Protein 5A7G (pdb70)

Foldseek 3Di:
DAFDWFAAPQGIETFGWDDFPPFPQTKTKFAFAALFDQCAFPSQLHATHGHHHDPDYHYRYDHAAAEDADQVLQQVVLLQQALFQDRDRHHYDSRHFGKMKIASDPLVDAAAFFEEEEEEDDLLHHYHQSSFDQRQLCRLQVYMYMYGHFHGDCRQAQDQVDDLRLGRNRLSSVLSVLVSCLRGVSRRRHHQQQYEYEYEDVSLQSQQLLQLFPSNPSSHFEYEREQAHLLLPLAEDDPGCNVVNCLLLVLLVFDPPDSNRSSNVVSVDDSVSSNVSRVVVLALAFDPDDALVPHTHHYCRCHGHNDRSVVSLVVLPGRLHLYEFEAEPQALQPDSCPSRVQVDDDLFADLVRLLVSVRSCCSRQVDDSVLRSVLLCVQQVVDPGRNSSVSSSSVSSSCRSGQLVRVVSQVSSQVSVHWYAYEYEWAADPSHDPPRDPPDTRYRSRCSNLCSVSPSRHDDDDPLSNVLSSQNSQQVSVCSVPSGSDDPPHEDADTCHPQGWHWYRYSDIHIDGQGCVVVNVVVVVSVVD

Structure (mmCIF, N/CA/C/O backbone):
data_5A7G
#
_entry.id   5A7G
#
_cell.length_a   115.390
_cell.length_b   115.390
_cell.length_c   128.140
_cell.angle_alpha   90.00
_cell.angle_beta   90.00
_cell.angle_gamma   120.00
#
_symmetry.space_group_name_H-M   'H 3'
#
loop_
_entity.id
_entity.type
_entity.pdbx_description
1 polymer 'LIVER CARBOXYLESTERASE 1'
2 non-polymer 2-acetamido-2-deoxy-beta-D-glucopyranose
3 water water
#
loop_
_atom_site.group_PDB
_atom_site.id
_atom_site.type_symbol
_atom_site.label_atom_id
_atom_site.label_alt_id
_atom_site.label_comp_id
_atom_site.label_asym_id
_atom_site.label_entity_id
_atom_site.label_seq_id
_atom_site.pdbx_PDB_ins_code
_atom_site.Cartn_x
_atom_site.Cartn_y
_atom_site.Cartn_z
_atom_site.occupancy
_atom_site.B_iso_or_equiv
_atom_site.auth_seq_id
_atom_site.auth_comp_id
_atom_site.auth_asym_id
_atom_site.auth_atom_id
_atom_site.pdbx_PDB_model_num
ATOM 1 N N . SER A 1 1 ? 97.699 119.827 6.652 1.00 76.40 21 SER A N 1
ATOM 2 C CA . SER A 1 1 ? 97.298 121.179 7.160 1.00 77.14 21 SER A CA 1
ATOM 3 C C . SER A 1 1 ? 95.826 121.179 7.579 1.00 83.36 21 SER A C 1
ATOM 4 O O . SER A 1 1 ? 95.506 121.033 8.768 1.00 71.66 21 SER A O 1
ATOM 7 N N . SER A 1 2 ? 94.939 121.340 6.594 1.00 73.55 22 SER A N 1
ATOM 8 C CA . SER A 1 2 ? 93.495 121.195 6.805 1.00 58.30 22 SER A CA 1
ATOM 9 C C . SER A 1 2 ? 93.159 119.708 6.966 1.00 55.68 22 SER A C 1
ATOM 10 O O . SER A 1 2 ? 93.589 118.857 6.158 1.00 62.14 22 SER A O 1
ATOM 13 N N . PRO A 1 3 ? 92.395 119.370 8.013 1.00 56.02 23 PRO A N 1
ATOM 14 C CA . PRO A 1 3 ? 92.030 117.968 8.073 1.00 53.20 23 PRO A CA 1
ATOM 15 C C . PRO A 1 3 ? 91.252 117.479 6.837 1.00 46.14 23 PRO A C 1
ATOM 16 O O . PRO A 1 3 ? 90.470 118.229 6.241 1.00 60.35 23 PRO A O 1
ATOM 20 N N . PRO A 1 4 ? 91.482 116.219 6.453 1.00 49.03 24 PRO A N 1
ATOM 21 C CA . PRO A 1 4 ? 90.845 115.590 5.294 1.00 40.91 24 PRO A CA 1
ATOM 22 C C . PRO A 1 4 ? 89.301 115.395 5.398 1.00 39.05 24 PRO A C 1
ATOM 23 O O . PRO A 1 4 ? 88.823 114.896 6.440 1.00 29.36 24 PRO A O 1
ATOM 27 N N . VAL A 1 5 ? 88.569 115.760 4.327 1.00 45.92 25 VAL A N 1
ATOM 28 C CA . VAL A 1 5 ? 87.086 115.601 4.229 1.00 37.05 25 VAL A CA 1
ATOM 29 C C . VAL A 1 5 ? 86.665 114.787 2.980 1.00 31.41 25 VAL A C 1
ATOM 30 O O . VAL A 1 5 ? 87.081 115.098 1.842 1.00 41.03 25 VAL A O 1
ATOM 34 N N . VAL A 1 6 ? 85.856 113.747 3.207 1.00 29.73 26 VAL A N 1
ATOM 35 C CA . VAL A 1 6 ? 85.593 112.749 2.189 1.00 29.61 26 VAL A CA 1
ATOM 36 C C . VAL A 1 6 ? 84.062 112.584 2.013 1.00 27.01 26 VAL A C 1
ATOM 37 O O . VAL A 1 6 ? 83.331 112.569 2.990 1.00 29.43 26 VAL A O 1
ATOM 41 N N . ASP A 1 7 ? 83.611 112.498 0.759 1.00 27.91 27 ASP A N 1
ATOM 42 C CA . ASP A 1 7 ? 82.222 112.199 0.429 1.00 32.70 27 ASP A CA 1
ATOM 43 C C . ASP A 1 7 ? 82.011 110.707 0.503 1.00 35.90 27 ASP A C 1
ATOM 44 O O . ASP A 1 7 ? 82.752 109.933 -0.125 1.00 41.25 27 ASP A O 1
ATOM 49 N N . THR A 1 8 ? 81.016 110.290 1.273 1.00 31.87 28 THR A N 1
ATOM 50 C CA . THR A 1 8 ? 80.598 108.881 1.228 1.00 25.78 28 THR A CA 1
ATOM 51 C C . THR A 1 8 ? 79.159 108.889 0.659 1.00 27.13 28 THR A C 1
ATOM 52 O O . THR A 1 8 ? 78.540 109.958 0.472 1.00 28.92 28 THR A O 1
ATOM 56 N N . VAL A 1 9 ? 78.614 107.695 0.402 1.00 27.94 29 VAL A N 1
ATOM 57 C CA . VAL A 1 9 ? 77.293 107.591 -0.204 1.00 27.74 29 VAL A CA 1
ATOM 58 C C . VAL A 1 9 ? 76.266 108.371 0.629 1.00 23.24 29 VAL A C 1
ATOM 59 O O . VAL A 1 9 ? 75.413 109.060 0.068 1.00 30.81 29 VAL A O 1
ATOM 63 N N . HIS A 1 10 ? 76.382 108.285 1.953 1.00 23.39 30 HIS A N 1
ATOM 64 C CA . HIS A 1 10 ? 75.379 108.838 2.873 1.00 29.61 30 HIS A CA 1
ATOM 65 C C . HIS A 1 10 ? 75.739 110.185 3.473 1.00 24.24 30 HIS A C 1
ATOM 66 O O . HIS A 1 10 ? 74.977 110.736 4.251 1.00 27.39 30 HIS A O 1
ATOM 73 N N . GLY A 1 11 ? 76.904 110.718 3.116 1.00 25.76 31 GLY A N 1
ATOM 74 C CA . GLY A 1 11 ? 77.280 112.047 3.561 1.00 25.39 31 GLY A CA 1
ATOM 75 C C . GLY A 1 11 ? 78.777 112.219 3.722 1.00 27.09 31 GLY A C 1
ATOM 76 O O . GLY A 1 11 ? 79.557 111.267 3.597 1.00 28.79 31 GLY A O 1
ATOM 77 N N . LYS A 1 12 ? 79.163 113.443 4.036 1.00 26.86 32 LYS A N 1
ATOM 78 C CA . LYS A 1 12 ? 80.555 113.822 4.207 1.00 25.54 32 LYS A CA 1
ATOM 79 C C . LYS A 1 12 ? 81.095 113.476 5.575 1.00 22.58 32 LYS A C 1
ATOM 80 O O . LYS A 1 12 ? 80.399 113.578 6.582 1.00 24.60 32 LYS A O 1
ATOM 86 N N . VAL A 1 13 ? 82.370 113.068 5.603 1.00 25.10 33 VAL A N 1
ATOM 87 C CA . VAL A 1 13 ? 83.041 112.804 6.860 1.00 22.96 33 VAL A CA 1
ATOM 88 C C . VAL A 1 13 ? 84.356 113.555 6.933 1.00 22.55 33 VAL A C 1
ATOM 89 O O . VAL A 1 13 ? 85.032 113.711 5.932 1.00 26.42 33 VAL A O 1
ATOM 93 N N . LEU A 1 14 ? 84.663 113.995 8.151 1.00 21.75 34 LEU A N 1
ATOM 94 C CA . LEU A 1 14 ? 85.892 114.674 8.515 1.00 23.47 34 LEU A CA 1
ATOM 95 C C . LEU A 1 14 ? 86.756 113.721 9.347 1.00 24.79 34 LEU A C 1
ATOM 96 O O . LEU A 1 14 ? 86.341 113.257 10.417 1.00 23.76 34 LEU A O 1
ATOM 101 N N . GLY A 1 15 ? 87.986 113.512 8.898 1.00 24.35 35 GLY A N 1
ATOM 102 C CA . GLY A 1 15 ? 88.960 112.729 9.656 1.00 22.94 35 GLY A CA 1
ATOM 103 C C . GLY A 1 15 ? 90.101 113.577 10.193 1.00 23.38 35 GLY A C 1
ATOM 104 O O . GLY A 1 15 ? 89.977 114.799 10.301 1.00 27.86 35 GLY A O 1
ATOM 105 N N . LYS A 1 16 ? 91.211 112.928 10.528 1.00 24.36 36 LYS A N 1
ATOM 106 C CA . LYS A 1 16 ? 92.380 113.578 11.070 1.00 20.93 36 LYS A CA 1
ATOM 107 C C . LYS A 1 16 ? 93.667 112.970 10.486 1.00 21.73 36 LYS A C 1
ATOM 108 O O . LYS A 1 16 ? 93.656 111.837 10.002 1.00 27.71 36 LYS A O 1
ATOM 114 N N . PHE A 1 17 ? 94.766 113.732 10.534 1.00 25.89 37 PHE A N 1
ATOM 115 C CA . PHE A 1 17 ? 96.076 113.234 10.129 1.00 25.94 37 PHE A CA 1
ATOM 116 C C . PHE A 1 17 ? 96.895 112.761 11.317 1.00 24.26 37 PHE A C 1
ATOM 117 O O . PHE A 1 17 ? 96.927 113.391 12.381 1.00 28.95 37 PHE A O 1
ATOM 125 N N . VAL A 1 18 ? 97.572 111.636 11.115 1.00 25.24 38 VAL A N 1
ATOM 126 C CA . VAL A 1 18 ? 98.562 111.166 12.066 1.00 29.78 38 VAL A CA 1
ATOM 127 C C . VAL A 1 18 ? 99.789 110.746 11.272 1.00 27.85 38 VAL A C 1
ATOM 128 O O . VAL A 1 18 ? 99.686 109.961 10.301 1.00 26.57 38 VAL A O 1
ATOM 132 N N . SER A 1 19 ? 100.942 111.287 11.668 1.00 27.09 39 SER A N 1
ATOM 133 C CA . SER A 1 19 ? 102.203 110.889 11.084 1.00 27.92 39 SER A CA 1
ATOM 134 C C . SER A 1 19 ? 102.822 109.734 11.848 1.00 27.74 39 SER A C 1
ATOM 135 O O . SER A 1 19 ? 102.681 109.601 13.089 1.00 31.05 39 SER A O 1
ATOM 138 N N . LEU A 1 20 ? 103.503 108.889 11.090 1.00 27.74 40 LEU A N 1
ATOM 139 C CA . LEU A 1 20 ? 104.281 107.816 11.673 1.00 26.57 40 LEU A CA 1
ATOM 140 C C . LEU A 1 20 ? 105.733 108.031 11.285 1.00 27.75 40 LEU A C 1
ATOM 141 O O . LEU A 1 20 ? 106.029 108.307 10.129 1.00 27.99 40 LEU A O 1
ATOM 146 N N . GLU A 1 21 ? 106.630 107.843 12.242 1.00 29.97 41 GLU A N 1
ATOM 147 C CA . GLU A 1 21 ? 108.074 107.977 11.964 1.00 32.12 41 GLU A CA 1
ATOM 148 C C . GLU A 1 21 ? 108.488 107.095 10.790 1.00 29.87 41 GLU A C 1
ATOM 149 O O . GLU A 1 21 ? 108.152 105.918 10.742 1.00 35.35 41 GLU A O 1
ATOM 155 N N . GLY A 1 22 ? 109.225 107.669 9.853 1.00 34.30 42 GLY A N 1
ATOM 156 C CA . GLY A 1 22 ? 109.728 106.972 8.684 1.00 38.01 42 GLY A CA 1
ATOM 157 C C . GLY A 1 22 ? 108.933 107.238 7.434 1.00 37.11 42 GLY A C 1
ATOM 158 O O . GLY A 1 22 ? 109.304 106.760 6.360 1.00 40.83 42 GLY A O 1
ATOM 159 N N . PHE A 1 23 ? 107.794 107.949 7.585 1.00 32.67 43 PHE A N 1
ATOM 160 C CA . PHE A 1 23 ? 106.868 108.191 6.482 1.00 35.12 43 PHE A CA 1
ATOM 161 C C . PHE A 1 23 ? 106.465 109.658 6.394 1.00 37.74 43 PHE A C 1
ATOM 162 O O . PHE A 1 23 ? 105.870 110.213 7.326 1.00 36.96 43 PHE A O 1
ATOM 170 N N . ALA A 1 24 ? 106.797 110.282 5.267 1.00 35.86 44 ALA A N 1
ATOM 171 C CA . ALA A 1 24 ? 106.574 111.717 5.110 1.00 37.35 44 ALA A CA 1
ATOM 172 C C . ALA A 1 24 ? 105.101 112.042 4.998 1.00 41.40 44 ALA A C 1
ATOM 173 O O . ALA A 1 24 ? 104.642 113.075 5.517 1.00 46.05 44 ALA A O 1
ATOM 175 N N . GLN A 1 25 ? 104.357 111.168 4.320 1.00 38.46 45 GLN A N 1
ATOM 176 C CA . GLN A 1 25 ? 102.920 111.402 4.140 1.00 37.80 45 GLN A CA 1
ATOM 177 C C . GLN A 1 25 ? 102.136 110.948 5.399 1.00 37.36 45 GLN A C 1
ATOM 178 O O . GLN A 1 25 ? 102.202 109.773 5.801 1.00 33.51 45 GLN A O 1
ATOM 184 N N . PRO A 1 26 ? 101.420 111.890 6.053 1.00 32.08 46 PRO A N 1
ATOM 185 C CA . PRO A 1 26 ? 100.573 111.506 7.169 1.00 28.06 46 PRO A CA 1
ATOM 186 C C . PRO A 1 26 ? 99.487 110.542 6.690 1.00 28.79 46 PRO A C 1
ATOM 187 O O . PRO A 1 26 ? 99.053 110.597 5.530 1.00 29.15 46 PRO A O 1
ATOM 191 N N . VAL A 1 27 ? 99.098 109.644 7.579 1.00 25.06 47 VAL A N 1
ATOM 192 C CA . VAL A 1 27 ? 97.966 108.754 7.356 1.00 21.87 47 VAL A CA 1
ATOM 193 C C . VAL A 1 27 ? 96.670 109.499 7.737 1.00 22.78 47 VAL A C 1
ATOM 194 O O . VAL A 1 27 ? 96.584 110.133 8.786 1.00 22.48 47 VAL A O 1
ATOM 198 N N . ALA A 1 28 ? 95.679 109.414 6.863 1.00 21.81 48 ALA A N 1
ATOM 199 C CA . ALA A 1 28 ? 94.349 110.011 7.131 1.00 20.95 48 ALA A CA 1
ATOM 200 C C . ALA A 1 28 ? 93.492 108.931 7.810 1.00 19.97 48 ALA A C 1
ATOM 201 O O . ALA A 1 28 ? 93.387 107.784 7.324 1.00 21.97 48 ALA A O 1
ATOM 203 N N . ILE A 1 29 ? 92.996 109.285 8.981 1.00 21.86 49 ILE A N 1
ATOM 204 C CA . ILE A 1 29 ? 92.246 108.394 9.830 1.00 19.94 49 ILE A CA 1
ATOM 205 C C . ILE A 1 29 ? 90.830 108.936 10.054 1.00 20.06 49 ILE A C 1
ATOM 206 O O . ILE A 1 29 ? 90.640 110.121 10.376 1.00 23.65 49 ILE A O 1
ATOM 211 N N . PHE A 1 30 ? 89.845 108.027 9.912 1.00 21.19 50 PHE A N 1
ATOM 212 C CA . PHE A 1 30 ? 88.405 108.349 10.040 1.00 20.99 50 PHE A CA 1
ATOM 213 C C . PHE A 1 30 ? 87.853 107.318 11.008 1.00 21.23 50 PHE A C 1
ATOM 214 O O . PHE A 1 30 ? 87.901 106.094 10.711 1.00 24.23 50 PHE A O 1
ATOM 222 N N . LEU A 1 31 ? 87.442 107.767 12.192 1.00 20.42 51 LEU A N 1
ATOM 223 C CA . LEU A 1 31 ? 86.995 106.926 13.274 1.00 19.08 51 LEU A CA 1
ATOM 224 C C . LEU A 1 31 ? 85.489 107.011 13.417 1.00 18.89 51 LEU A C 1
ATOM 225 O O . LEU A 1 31 ? 84.899 108.111 13.381 1.00 22.53 51 LEU A O 1
ATOM 230 N N . GLY A 1 32 ? 84.830 105.870 13.612 1.00 20.35 52 GLY A N 1
ATOM 231 C CA . GLY A 1 32 ? 83.396 105.887 13.948 1.00 19.70 52 GLY A CA 1
ATOM 232 C C . GLY A 1 32 ? 82.507 106.273 12.800 1.00 20.56 52 GLY A C 1
ATOM 233 O O . GLY A 1 32 ? 81.542 107.056 12.984 1.00 23.25 52 GLY A O 1
ATOM 234 N N . ILE A 1 33 ? 82.791 105.742 11.619 1.00 18.87 53 ILE A N 1
ATOM 235 C CA . ILE A 1 33 ? 81.915 105.908 10.467 1.00 22.68 53 ILE A CA 1
ATOM 236 C C . ILE A 1 33 ? 80.795 104.867 10.583 1.00 19.43 53 ILE A C 1
ATOM 237 O O . ILE A 1 33 ? 81.089 103.675 10.653 1.00 20.27 53 ILE A O 1
ATOM 242 N N . PRO A 1 34 ? 79.512 105.296 10.584 1.00 18.18 54 PRO A N 1
ATOM 243 C CA . PRO A 1 34 ? 78.475 104.278 10.654 1.00 18.14 54 PRO A CA 1
ATOM 244 C C . PRO A 1 34 ? 78.337 103.555 9.331 1.00 18.45 54 PRO A C 1
ATOM 245 O O . PRO A 1 34 ? 78.372 104.195 8.287 1.00 21.92 54 PRO A O 1
ATOM 249 N N . PHE A 1 35 ? 78.144 102.215 9.347 1.00 18.35 55 PHE A N 1
ATOM 250 C CA . PHE A 1 35 ? 77.864 101.522 8.107 1.00 18.90 55 PHE A CA 1
ATOM 251 C C . PHE A 1 35 ? 76.451 100.924 8.109 1.00 19.94 55 PHE A C 1
ATOM 252 O O . PHE A 1 35 ? 76.078 100.257 7.129 1.00 20.49 55 PHE A O 1
ATOM 260 N N . ALA A 1 36 ? 75.696 101.193 9.178 1.00 19.38 56 ALA A N 1
ATOM 261 C CA . ALA A 1 36 ? 74.305 100.705 9.287 1.00 18.16 56 ALA A CA 1
ATOM 262 C C . ALA A 1 36 ? 73.502 101.676 10.165 1.00 20.25 56 ALA A C 1
ATOM 263 O O . ALA A 1 36 ? 74.051 102.471 10.889 1.00 20.31 56 ALA A O 1
ATOM 265 N N . LYS A 1 37 ? 72.180 101.532 10.144 1.00 19.25 57 LYS A N 1
ATOM 266 C CA A LYS A 1 37 ? 71.302 102.179 11.097 0.50 20.66 57 LYS A CA 1
ATOM 267 C CA B LYS A 1 37 ? 71.320 102.200 11.113 0.50 21.05 57 LYS A CA 1
ATOM 268 C C . LYS A 1 37 ? 71.542 101.550 12.474 1.00 18.20 57 LYS A C 1
ATOM 269 O O . LYS A 1 37 ? 71.657 100.297 12.568 1.00 19.12 57 LYS A O 1
ATOM 280 N N . PRO A 1 38 ? 71.609 102.343 13.551 1.00 16.62 58 PRO A N 1
ATOM 281 C CA . PRO A 1 38 ? 71.805 101.706 14.871 1.00 18.73 58 PRO A CA 1
ATOM 282 C C . PRO A 1 38 ? 70.711 100.684 15.219 1.00 17.73 58 PRO A C 1
ATOM 283 O O . PRO A 1 38 ? 69.537 100.952 15.011 1.00 20.66 58 PRO A O 1
ATOM 287 N N . PRO A 1 39 ? 71.095 99.485 15.678 1.00 17.40 59 PRO A N 1
ATOM 288 C CA . PRO A 1 39 ? 70.135 98.382 15.764 1.00 18.19 59 PRO A CA 1
ATOM 289 C C . PRO A 1 39 ? 69.379 98.380 17.095 1.00 19.57 59 PRO A C 1
ATOM 290 O O . PRO A 1 39 ? 69.452 97.425 17.871 1.00 21.73 59 PRO A O 1
ATOM 294 N N . LEU A 1 40 ? 68.639 99.472 17.317 1.00 19.18 60 LEU A N 1
ATOM 295 C CA . LEU A 1 40 ? 67.989 99.718 18.580 1.00 19.72 60 LEU A CA 1
ATOM 296 C C . LEU A 1 40 ? 66.514 99.306 18.472 1.00 17.52 60 LEU A C 1
ATOM 297 O O . LEU A 1 40 ? 65.935 99.255 17.378 1.00 20.77 60 LEU A O 1
ATOM 302 N N . GLY A 1 41 ? 65.938 99.051 19.619 1.00 19.62 61 GLY A N 1
ATOM 303 C CA . GLY A 1 41 ? 64.471 98.876 19.696 1.00 23.05 61 GLY A CA 1
ATOM 304 C C . GLY A 1 41 ? 64.008 97.679 18.865 1.00 23.61 61 GLY A C 1
ATOM 305 O O . GLY A 1 41 ? 64.553 96.565 19.015 1.00 25.50 61 GLY A O 1
ATOM 306 N N . PRO A 1 42 ? 63.088 97.890 17.915 1.00 24.14 62 PRO A N 1
ATOM 307 C CA . PRO A 1 42 ? 62.585 96.742 17.144 1.00 24.47 62 PRO A CA 1
ATOM 308 C C . PRO A 1 42 ? 63.623 96.156 16.177 1.00 24.67 62 PRO A C 1
ATOM 309 O O . PRO A 1 42 ? 63.417 95.087 15.623 1.00 25.95 62 PRO A O 1
ATOM 313 N N . LEU A 1 43 ? 64.737 96.863 15.987 1.00 21.35 63 LEU A N 1
ATOM 314 C CA . LEU A 1 43 ? 65.791 96.402 15.101 1.00 20.47 63 LEU A CA 1
ATOM 315 C C . LEU A 1 43 ? 66.712 95.405 15.774 1.00 18.24 63 LEU A C 1
ATOM 316 O O . LEU A 1 43 ? 67.553 94.803 15.103 1.00 20.62 63 LEU A O 1
ATOM 321 N N . ARG A 1 44 ? 66.577 95.226 17.075 1.00 16.68 64 ARG A N 1
ATOM 322 C CA . ARG A 1 44 ? 67.303 94.139 17.737 1.00 18.98 64 ARG A CA 1
ATOM 323 C C . ARG A 1 44 ? 66.880 92.776 17.186 1.00 18.97 64 ARG A C 1
ATOM 324 O O . ARG A 1 44 ? 65.699 92.534 16.901 1.00 20.07 64 ARG A O 1
ATOM 332 N N . PHE A 1 45 ? 67.867 91.901 16.998 1.00 19.56 65 PHE A N 1
ATOM 333 C CA . PHE A 1 45 ? 67.630 90.588 16.392 1.00 20.53 65 PHE A CA 1
ATOM 334 C C . PHE A 1 45 ? 67.032 90.652 14.989 1.00 19.61 65 PHE A C 1
ATOM 335 O O . PHE A 1 45 ? 66.205 89.816 14.609 1.00 21.60 65 PHE A O 1
ATOM 343 N N . THR A 1 46 ? 67.430 91.654 14.219 1.00 18.17 66 THR A N 1
ATOM 344 C CA . THR A 1 46 ? 67.125 91.754 12.818 1.00 18.13 66 THR A CA 1
ATOM 345 C C . THR A 1 46 ? 68.385 92.072 12.010 1.00 14.68 66 THR A C 1
ATOM 346 O O . THR A 1 46 ? 69.378 92.565 12.581 1.00 18.88 66 THR A O 1
ATOM 350 N N . PRO A 1 47 ? 68.331 91.831 10.700 1.00 17.47 67 PRO A N 1
ATOM 351 C CA . PRO A 1 47 ? 69.461 92.180 9.865 1.00 19.04 67 PRO A CA 1
ATOM 352 C C . PRO A 1 47 ? 69.771 93.681 9.936 1.00 19.35 67 PRO A C 1
ATOM 353 O O . PRO A 1 47 ? 68.870 94.484 10.141 1.00 19.98 67 PRO A O 1
ATOM 357 N N . PRO A 1 48 ? 71.038 94.057 9.775 1.00 16.13 68 PRO A N 1
ATOM 358 C CA . PRO A 1 48 ? 71.377 95.490 9.726 1.00 17.57 68 PRO A CA 1
ATOM 359 C C . PRO A 1 48 ? 70.732 96.183 8.536 1.00 17.72 68 PRO A C 1
ATOM 360 O O . PRO A 1 48 ? 70.699 95.634 7.422 1.00 18.56 68 PRO A O 1
ATOM 364 N N . GLN A 1 49 ? 70.227 97.413 8.788 1.00 20.39 69 GLN A N 1
ATOM 365 C CA A GLN A 1 49 ? 69.714 98.240 7.714 0.70 20.33 69 GLN A CA 1
ATOM 366 C CA B GLN A 1 49 ? 69.678 98.281 7.758 0.30 20.39 69 GLN A CA 1
ATOM 367 C C . GLN A 1 49 ? 70.735 99.305 7.337 1.00 18.47 69 GLN A C 1
ATOM 368 O O . GLN A 1 49 ? 71.610 99.618 8.137 1.00 20.65 69 GLN A O 1
ATOM 379 N N . PRO A 1 50 ? 70.629 99.843 6.099 1.00 21.00 70 PRO A N 1
ATOM 380 C CA . PRO A 1 50 ? 71.547 100.951 5.713 1.00 22.39 70 PRO A CA 1
ATOM 381 C C . PRO A 1 50 ? 71.460 102.130 6.676 1.00 23.99 70 PRO A C 1
ATOM 382 O O . PRO A 1 50 ? 70.389 102.413 7.251 1.00 22.42 70 PRO A O 1
ATOM 386 N N . ALA A 1 51 ? 72.590 102.817 6.872 1.00 22.79 71 ALA A N 1
ATOM 387 C CA . ALA A 1 51 ? 72.570 104.065 7.618 1.00 21.24 71 ALA A CA 1
ATOM 388 C C . ALA A 1 51 ? 71.705 105.091 6.885 1.00 22.07 71 ALA A C 1
ATOM 389 O O . ALA A 1 51 ? 71.647 105.148 5.639 1.00 22.89 71 ALA A O 1
ATOM 391 N N . GLU A 1 52 ? 71.005 105.883 7.684 1.00 22.97 72 GLU A N 1
ATOM 392 C CA . GLU A 1 52 ? 70.292 107.056 7.162 1.00 20.81 72 GLU A CA 1
ATOM 393 C C . GLU A 1 52 ? 71.286 108.160 6.815 1.00 20.03 72 GLU A C 1
ATOM 394 O O . GLU A 1 52 ? 72.267 108.347 7.542 1.00 24.88 72 GLU A O 1
ATOM 400 N N . PRO A 1 53 ? 71.046 108.865 5.683 1.00 23.84 73 PRO A N 1
ATOM 401 C CA . PRO A 1 53 ? 71.962 109.910 5.238 1.00 24.33 73 PRO A CA 1
ATOM 402 C C . PRO A 1 53 ? 71.972 111.151 6.138 1.00 27.00 73 PRO A C 1
ATOM 403 O O . PRO A 1 53 ? 70.966 111.493 6.774 1.00 25.93 73 PRO A O 1
ATOM 407 N N . TRP A 1 54 ? 73.114 111.825 6.175 1.00 24.45 74 TRP A N 1
ATOM 408 C CA . TRP A 1 54 ? 73.310 112.956 7.048 1.00 26.00 74 TRP A CA 1
ATOM 409 C C . TRP A 1 54 ? 73.684 114.177 6.249 1.00 24.05 74 TRP A C 1
ATOM 410 O O . TRP A 1 54 ? 74.260 114.084 5.165 1.00 23.57 74 TRP A O 1
ATOM 421 N N . SER A 1 55 ? 73.279 115.332 6.788 1.00 25.71 75 SER A N 1
ATOM 422 C CA . SER A 1 55 ? 73.575 116.597 6.165 1.00 22.72 75 SER A CA 1
ATOM 423 C C . SER A 1 55 ? 74.930 117.074 6.705 1.00 26.41 75 SER A C 1
ATOM 424 O O . SER A 1 55 ? 75.469 116.584 7.719 1.00 27.77 75 SER A O 1
ATOM 427 N N . PHE A 1 56 ? 75.514 118.001 5.990 1.00 27.02 76 PHE A N 1
ATOM 428 C CA . PHE A 1 56 ? 76.726 118.668 6.474 1.00 29.48 76 PHE A CA 1
ATOM 429 C C . PHE A 1 56 ? 77.905 117.691 6.603 1.00 29.26 76 PHE A C 1
ATOM 430 O O . PHE A 1 56 ? 77.991 116.741 5.841 1.00 34.25 76 PHE A O 1
ATOM 438 N N . VAL A 1 57 ? 78.793 117.921 7.561 1.00 23.89 77 VAL A N 1
ATOM 439 C CA . VAL A 1 57 ? 80.012 117.092 7.687 1.00 25.23 77 VAL A CA 1
ATOM 440 C C . VAL A 1 57 ? 80.027 116.403 9.040 1.00 23.57 77 VAL A C 1
ATOM 441 O O . VAL A 1 57 ? 80.000 117.043 10.095 1.00 25.42 77 VAL A O 1
ATOM 445 N N . LYS A 1 58 ? 80.039 115.065 8.995 1.00 23.70 78 LYS A N 1
ATOM 446 C CA . LYS A 1 58 ? 80.100 114.277 10.197 1.00 22.36 78 LYS A CA 1
ATOM 447 C C . LYS A 1 58 ? 81.544 114.203 10.684 1.00 20.47 78 LYS A C 1
ATOM 448 O O . LYS A 1 58 ? 82.464 113.879 9.924 1.00 24.58 78 LYS A O 1
ATOM 454 N N . ASN A 1 59 ? 81.725 114.494 11.959 1.00 20.75 79 ASN A N 1
ATOM 455 C CA . ASN A 1 59 ? 83.025 114.483 12.563 1.00 27.31 79 ASN A CA 1
ATOM 456 C C . ASN A 1 59 ? 83.383 113.035 12.897 1.00 24.23 79 ASN A C 1
ATOM 457 O O . ASN A 1 59 ? 82.753 112.422 13.753 1.00 30.93 79 ASN A O 1
ATOM 462 N N . ALA A 1 60 ? 84.395 112.499 12.214 1.00 22.82 80 ALA A N 1
ATOM 463 C CA . ALA A 1 60 ? 84.815 111.089 12.357 1.00 21.57 80 ALA A CA 1
ATOM 464 C C . ALA A 1 60 ? 86.221 111.072 12.940 1.00 20.58 80 ALA A C 1
ATOM 465 O O . ALA A 1 60 ? 87.158 110.527 12.339 1.00 25.98 80 ALA A O 1
ATOM 467 N N . THR A 1 61 ? 86.362 111.633 14.141 1.00 22.47 81 THR A N 1
ATOM 468 C CA . THR A 1 61 ? 87.663 111.726 14.813 1.00 23.40 81 THR A CA 1
ATOM 469 C C . THR A 1 61 ? 87.698 111.200 16.246 1.00 25.00 81 THR A C 1
ATOM 470 O O . THR A 1 61 ? 88.691 111.399 16.956 1.00 29.20 81 THR A O 1
ATOM 474 N N . SER A 1 62 ? 86.656 110.457 16.641 1.00 23.60 82 SER A N 1
ATOM 475 C CA . SER A 1 62 ? 86.614 109.833 17.956 1.00 26.98 82 SER A CA 1
ATOM 476 C C . SER A 1 62 ? 86.160 108.379 17.823 1.00 24.16 82 SER A C 1
ATOM 477 O O . SER A 1 62 ? 85.346 108.028 16.957 1.00 22.47 82 SER A O 1
ATOM 480 N N . TYR A 1 63 ? 86.725 107.547 18.680 1.00 22.52 83 TYR A N 1
ATOM 481 C CA . TYR A 1 63 ? 86.440 106.125 18.648 1.00 20.18 83 TYR A CA 1
ATOM 482 C C . TYR A 1 63 ? 84.980 105.917 19.055 1.00 21.07 83 TYR A C 1
ATOM 483 O O . TYR A 1 63 ? 84.498 106.547 19.996 1.00 21.92 83 TYR A O 1
ATOM 492 N N . PRO A 1 64 ? 84.293 105.0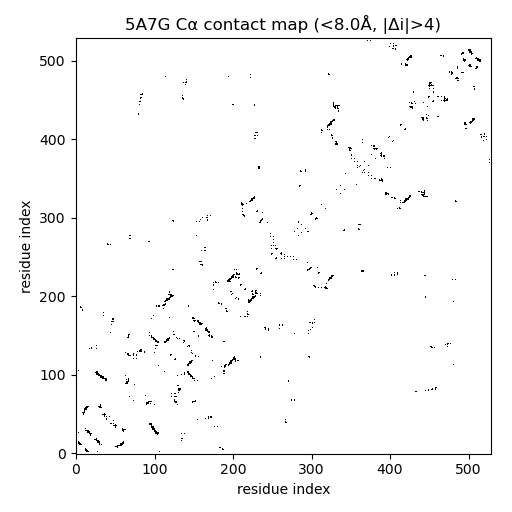26 18.332 1.00 21.26 84 PRO A N 1
ATOM 493 C CA . PRO A 1 64 ? 82.895 104.727 18.626 1.00 20.46 84 PRO A CA 1
ATOM 494 C C . PRO A 1 64 ? 82.787 103.869 19.883 1.00 20.14 84 PRO A C 1
ATOM 495 O O . PRO A 1 64 ? 83.779 103.268 20.322 1.00 18.99 84 PRO A O 1
ATOM 499 N N . PRO A 1 65 ? 81.583 103.725 20.433 1.00 19.65 85 PRO A N 1
ATOM 500 C CA . PRO A 1 65 ? 81.351 102.703 21.452 1.00 18.01 85 PRO A CA 1
ATOM 501 C C . PRO A 1 65 ? 81.693 101.308 20.920 1.00 15.25 85 PRO A C 1
ATOM 502 O O . PRO A 1 65 ? 81.601 101.072 19.708 1.00 16.45 85 PRO A O 1
ATOM 506 N N . MET A 1 66 ? 82.052 100.411 21.832 1.00 17.20 86 MET A N 1
ATOM 507 C CA . MET A 1 66 ? 82.098 98.968 21.509 1.00 17.00 86 MET A CA 1
ATOM 508 C C . MET A 1 66 ? 80.697 98.376 21.740 1.00 18.18 86 MET A C 1
ATOM 509 O O . MET A 1 66 ? 79.950 98.860 22.602 1.00 19.57 86 MET A O 1
ATOM 514 N N . CYS A 1 67 ? 80.385 97.312 21.011 1.00 17.48 87 CYS A N 1
ATOM 515 C CA . CYS A 1 67 ? 79.083 96.665 21.159 1.00 16.79 87 CYS A CA 1
ATOM 516 C C . CYS A 1 67 ? 78.940 96.129 22.586 1.00 18.31 87 CYS A C 1
ATOM 517 O O . CYS A 1 67 ? 79.930 95.693 23.209 1.00 17.18 87 CYS A O 1
ATOM 520 N N . THR A 1 68 ? 77.703 96.118 23.120 1.00 16.40 88 THR A N 1
ATOM 521 C CA . THR A 1 68 ? 77.483 95.785 24.494 1.00 15.15 88 THR A CA 1
ATOM 522 C C . THR A 1 68 ? 78.099 94.410 24.767 1.00 18.04 88 THR A C 1
ATOM 523 O O . THR A 1 68 ? 77.936 93.473 23.977 1.00 18.93 88 THR A O 1
ATOM 527 N N . GLN A 1 69 ? 78.761 94.317 25.905 1.00 17.82 89 GLN A N 1
ATOM 528 C CA . GLN A 1 69 ? 79.554 93.136 26.266 1.00 18.96 89 GLN A CA 1
ATOM 529 C C . GLN A 1 69 ? 79.954 93.298 27.714 1.00 18.26 89 GLN A C 1
ATOM 530 O O . GLN A 1 69 ? 79.887 94.404 28.261 1.00 20.33 89 GLN A O 1
ATOM 536 N N . ASP A 1 70 ? 80.411 92.205 28.335 1.00 21.37 90 ASP A N 1
ATOM 537 C CA . ASP A 1 70 ? 81.020 92.238 29.657 1.00 21.30 90 ASP A CA 1
ATOM 538 C C . ASP A 1 70 ? 82.181 93.257 29.603 1.00 20.92 90 ASP A C 1
ATOM 539 O O . ASP A 1 70 ? 83.130 93.032 28.892 1.00 21.87 90 ASP A O 1
ATOM 544 N N . PRO A 1 71 ? 82.064 94.376 30.333 1.00 21.51 91 PRO A N 1
ATOM 545 C CA . PRO A 1 71 ? 83.035 95.446 30.192 1.00 24.02 91 PRO A CA 1
ATOM 546 C C . PRO A 1 71 ? 84.398 95.052 30.769 1.00 23.75 91 PRO A C 1
ATOM 547 O O . PRO A 1 71 ? 85.418 95.571 30.323 1.00 27.56 91 PRO A O 1
ATOM 551 N N . LYS A 1 72 ? 84.380 94.202 31.790 1.00 25.35 92 LYS A N 1
ATOM 552 C CA . LYS A 1 72 ? 85.590 93.784 32.470 1.00 23.05 92 LYS A CA 1
ATOM 553 C C . LYS A 1 72 ? 86.382 92.870 31.539 1.00 21.90 92 LYS A C 1
ATOM 554 O O . LYS A 1 72 ? 87.560 93.094 31.277 1.00 24.12 92 LYS A O 1
ATOM 560 N N . ALA A 1 73 ? 85.734 91.846 31.018 1.00 25.27 93 ALA A N 1
ATOM 561 C CA . ALA A 1 73 ? 86.371 90.952 30.058 1.00 24.56 93 ALA A CA 1
ATOM 562 C C . ALA A 1 73 ? 86.773 91.647 28.765 1.00 20.17 93 ALA A C 1
ATOM 563 O O . ALA A 1 73 ? 87.839 91.374 28.206 1.00 22.67 93 ALA A O 1
ATOM 565 N N . GLY A 1 74 ? 85.939 92.578 28.285 1.00 21.26 94 GLY A N 1
ATOM 566 C CA . GLY A 1 74 ? 86.232 93.274 27.051 1.00 20.69 94 GLY A CA 1
ATOM 567 C C . GLY A 1 74 ? 87.468 94.164 27.203 1.00 22.25 94 GLY A C 1
ATOM 568 O O . GLY A 1 74 ? 88.318 94.211 26.313 1.00 24.70 94 GLY A O 1
ATOM 569 N N . GLN A 1 75 ? 87.560 94.850 28.334 1.00 22.39 95 GLN A N 1
ATOM 570 C CA . GLN A 1 75 ? 88.705 95.724 28.585 1.00 24.82 95 GLN A CA 1
ATOM 571 C C . GLN A 1 75 ? 89.982 94.911 28.716 1.00 28.18 95 GLN A C 1
ATOM 572 O O . GLN A 1 75 ? 91.008 95.277 28.128 1.00 23.43 95 GLN A O 1
ATOM 578 N N . LEU A 1 76 ? 89.892 93.801 29.453 1.00 22.99 96 LEU A N 1
ATOM 579 C CA . LEU A 1 76 ? 91.045 92.904 29.649 1.00 23.54 96 LEU A CA 1
ATOM 580 C C . LEU A 1 76 ? 91.554 92.379 28.307 1.00 23.42 96 LEU A C 1
ATOM 581 O O . LEU A 1 76 ? 92.756 92.436 28.036 1.00 22.53 96 LEU A O 1
ATOM 586 N N . LEU A 1 77 ? 90.667 91.897 27.441 1.00 20.94 97 LEU A N 1
ATOM 587 C CA . LEU A 1 77 ? 91.094 91.412 26.111 1.00 20.39 97 LEU A CA 1
ATOM 588 C C . LEU A 1 77 ? 91.719 92.534 25.273 1.00 21.01 97 LEU A C 1
ATOM 589 O O . LEU A 1 77 ? 92.734 92.338 24.590 1.00 22.67 97 LEU A O 1
ATOM 594 N N . SER A 1 78 ? 91.107 93.719 25.324 1.00 20.12 98 SER A N 1
ATOM 595 C CA . SER A 1 78 ? 91.664 94.847 24.586 1.00 20.54 98 SER A CA 1
ATOM 596 C C . SER A 1 78 ? 93.083 95.190 25.033 1.00 19.61 98 SER A C 1
ATOM 597 O O . SER A 1 78 ? 93.945 95.405 24.189 1.00 22.15 98 SER A O 1
ATOM 600 N N . GLU A 1 79 ? 93.304 95.218 26.344 1.00 19.92 99 GLU A N 1
ATOM 601 C CA . GLU A 1 79 ? 94.627 95.498 26.916 1.00 20.45 99 GLU A CA 1
ATOM 602 C C . GLU A 1 79 ? 95.663 94.442 26.451 1.00 22.93 99 GLU A C 1
ATOM 603 O O . GLU A 1 79 ? 96.818 94.780 26.153 1.00 26.21 99 GLU A O 1
ATOM 609 N N . LEU A 1 80 ? 95.241 93.183 26.402 1.00 24.58 100 LEU A N 1
ATOM 610 C CA . LEU A 1 80 ? 96.135 92.072 25.983 1.00 20.70 100 LEU A CA 1
ATOM 611 C C . LEU A 1 80 ? 96.466 92.043 24.504 1.00 21.31 100 LEU A C 1
ATOM 612 O O . LEU A 1 80 ? 97.582 91.658 24.116 1.00 23.88 100 LEU A O 1
ATOM 617 N N . PHE A 1 81 ? 95.525 92.447 23.666 1.00 19.77 101 PHE A N 1
ATOM 618 C CA . PHE A 1 81 ? 95.660 92.351 22.235 1.00 19.48 101 PHE A CA 1
ATOM 619 C C . PHE A 1 81 ? 96.025 93.665 21.516 1.00 19.32 101 PHE A C 1
ATOM 620 O O . PHE A 1 81 ? 96.392 93.633 20.342 1.00 19.22 101 PHE A O 1
ATOM 628 N N . THR A 1 82 ? 95.850 94.817 22.169 1.00 20.85 102 THR A N 1
ATOM 629 C CA . THR A 1 82 ? 96.079 96.067 21.470 1.00 21.45 102 THR A CA 1
ATOM 630 C C . THR A 1 82 ? 97.544 96.226 21.073 1.00 18.57 102 THR A C 1
ATOM 631 O O . THR A 1 82 ? 98.444 95.812 21.795 1.00 23.00 102 THR A O 1
ATOM 635 N N . ASN A 1 83 ? 97.738 96.760 19.873 1.00 18.80 103 ASN A N 1
ATOM 636 C CA . ASN A 1 83 ? 99.071 97.133 19.372 1.00 17.67 103 ASN A CA 1
ATOM 637 C C . ASN A 1 83 ? 99.517 98.539 19.765 1.00 21.00 103 ASN A C 1
ATOM 638 O O . ASN A 1 83 ? 100.653 98.926 19.438 1.00 24.15 103 ASN A O 1
ATOM 643 N N . ARG A 1 84 ? 98.630 99.283 20.424 1.00 23.50 104 ARG A N 1
ATOM 644 C CA . ARG A 1 84 ? 98.880 100.662 20.880 1.00 24.48 104 ARG A CA 1
ATOM 645 C C . ARG A 1 84 ? 99.746 100.702 22.125 1.00 24.72 104 ARG A C 1
ATOM 646 O O . ARG A 1 84 ? 99.677 99.781 22.967 1.00 24.29 104 ARG A O 1
ATOM 654 N N . LYS A 1 85 ? 100.538 101.773 22.289 1.00 27.20 105 LYS A N 1
ATOM 655 C CA . LYS A 1 85 ? 101.275 101.956 23.532 1.00 31.36 105 LYS A CA 1
ATOM 656 C C . LYS A 1 85 ? 100.337 101.933 24.748 1.00 30.39 105 LYS A C 1
ATOM 657 O O . LYS A 1 85 ? 100.632 101.270 25.748 1.00 31.59 105 LYS A O 1
ATOM 663 N N . GLU A 1 86 ? 99.216 102.661 24.663 1.00 29.00 106 GLU A N 1
ATOM 664 C CA . GLU A 1 86 ? 98.205 102.674 25.731 1.00 29.38 106 GLU A CA 1
ATOM 665 C C . GLU A 1 86 ? 96.840 102.220 25.218 1.00 28.83 106 GLU A C 1
ATOM 666 O O . GLU A 1 86 ? 96.374 102.700 24.187 1.00 26.16 106 GLU A O 1
ATOM 672 N N . ASN A 1 87 ? 96.210 101.279 25.921 1.00 27.10 107 ASN A N 1
ATOM 673 C CA . ASN A 1 87 ? 94.849 100.856 25.559 1.00 26.90 107 ASN A CA 1
ATOM 674 C C . ASN A 1 87 ? 93.862 102.005 25.697 1.00 26.48 107 ASN A C 1
ATOM 675 O O . ASN A 1 87 ? 93.913 102.747 26.671 1.00 29.70 107 ASN A O 1
ATOM 680 N N . ILE A 1 88 ? 92.967 102.131 24.720 1.00 25.73 108 ILE A N 1
ATOM 681 C CA . ILE A 1 88 ? 91.928 103.161 24.736 1.00 24.02 108 ILE A CA 1
ATOM 682 C C . ILE A 1 88 ? 90.660 102.596 25.389 1.00 24.91 108 ILE A C 1
ATOM 683 O O . ILE A 1 88 ? 90.057 101.667 24.847 1.00 28.66 108 ILE A O 1
ATOM 688 N N . PRO A 1 89 ? 90.282 103.124 26.558 1.00 28.65 109 PRO A N 1
ATOM 689 C CA . PRO A 1 89 ? 89.002 102.706 27.133 1.00 32.11 109 PRO A CA 1
ATOM 690 C C . PRO A 1 89 ? 87.835 103.086 26.240 1.00 30.69 109 PRO A C 1
ATOM 691 O O . PRO A 1 89 ? 87.853 104.148 25.564 1.00 28.10 109 PRO A O 1
ATOM 695 N N . LEU A 1 90 ? 86.822 102.232 26.237 1.00 26.42 110 LEU A N 1
ATOM 696 C CA . LEU A 1 90 ? 85.691 102.419 25.329 1.00 28.59 110 LEU A CA 1
ATOM 697 C C . LEU A 1 90 ? 84.408 102.368 26.116 1.00 27.27 110 LEU A C 1
ATOM 698 O O . LEU A 1 90 ? 84.336 101.712 27.157 1.00 27.62 110 LEU A O 1
ATOM 703 N N . LYS A 1 91 ? 83.408 103.086 25.621 1.00 28.86 111 LYS A N 1
ATOM 704 C CA . LYS A 1 91 ? 82.070 103.002 26.175 1.00 24.62 111 LYS A CA 1
ATOM 705 C C . LYS A 1 91 ? 81.378 101.821 25.525 1.00 21.02 111 LYS A C 1
ATOM 706 O O . LYS A 1 91 ? 81.720 101.442 24.431 1.00 23.39 111 LYS A O 1
ATOM 712 N N . LEU A 1 92 ? 80.375 101.289 26.203 1.00 22.58 112 LEU A N 1
ATOM 713 C CA . LEU A 1 92 ? 79.497 100.268 25.654 1.00 21.89 112 LEU A CA 1
ATOM 714 C C . LEU A 1 92 ? 78.245 100.875 25.066 1.00 17.92 112 LEU A C 1
ATOM 715 O O . LEU A 1 92 ? 77.676 101.794 25.664 1.00 22.10 112 LEU A O 1
ATOM 720 N N . SER A 1 93 ? 77.826 100.383 23.913 1.00 17.18 113 SER A N 1
ATOM 721 C CA . SER A 1 93 ? 76.461 100.680 23.437 1.00 17.69 113 SER A CA 1
ATOM 722 C C . SER A 1 93 ? 75.946 99.634 22.477 1.00 19.11 113 SER A C 1
ATOM 723 O O . SER A 1 93 ? 76.715 99.009 21.768 1.00 19.50 113 SER A O 1
ATOM 726 N N . GLU A 1 94 ? 74.606 99.481 22.419 1.00 18.40 114 GLU A N 1
ATOM 727 C CA . GLU A 1 94 ? 73.997 98.827 21.283 1.00 17.71 114 GLU A CA 1
ATOM 728 C C . GLU A 1 94 ? 74.205 99.572 19.970 1.00 16.28 114 GLU A C 1
ATOM 729 O O . GLU A 1 94 ? 74.116 98.988 18.866 1.00 17.75 114 GLU A O 1
ATOM 735 N N . ASP A 1 95 ? 74.412 100.911 20.078 1.00 16.47 115 ASP A N 1
ATOM 736 C CA . ASP A 1 95 ? 74.718 101.709 18.915 1.00 16.57 115 ASP A CA 1
ATOM 737 C C . ASP A 1 95 ? 76.230 101.580 18.659 1.00 19.26 115 ASP A C 1
ATOM 738 O O . ASP A 1 95 ? 77.017 102.350 19.197 1.00 18.67 115 ASP A O 1
ATOM 743 N N . CYS A 1 96 ? 76.592 100.580 17.877 1.00 17.53 116 CYS A N 1
ATOM 744 C CA . CYS A 1 96 ? 77.998 100.160 17.745 1.00 16.50 116 CYS A CA 1
ATOM 745 C C . CYS A 1 96 ? 78.401 99.722 16.345 1.00 15.47 116 CYS A C 1
ATOM 746 O O . CYS A 1 96 ? 79.540 99.231 16.142 1.00 17.64 116 CYS A O 1
ATOM 749 N N . LEU A 1 97 ? 77.542 99.879 15.352 1.00 17.25 117 LEU A N 1
ATOM 750 C CA . LEU A 1 97 ? 77.818 99.442 13.989 1.00 16.20 117 LEU A CA 1
ATOM 751 C C . LEU A 1 97 ? 78.604 100.522 13.217 1.00 17.30 117 LEU A C 1
ATOM 752 O O . LEU A 1 97 ? 78.114 101.214 12.328 1.00 16.85 117 LEU A O 1
ATOM 757 N N . TYR A 1 98 ? 79.894 100.548 13.563 1.00 18.91 118 TYR A N 1
ATOM 758 C CA . TYR A 1 98 ? 80.852 101.540 13.062 1.00 17.78 118 TYR A CA 1
ATOM 759 C C . TYR A 1 98 ? 82.078 100.857 12.548 1.00 17.50 118 TYR A C 1
ATOM 760 O O . TYR A 1 98 ? 82.380 99.702 12.950 1.00 19.15 118 TYR A O 1
ATOM 769 N N . LEU A 1 99 ? 82.775 101.544 11.645 1.00 17.60 119 LEU A N 1
ATOM 770 C CA . LEU A 1 99 ? 84.089 101.079 11.218 1.00 15.22 119 LEU A CA 1
ATOM 771 C C . LEU A 1 99 ? 85.068 102.260 11.276 1.00 16.86 119 LEU A C 1
ATOM 772 O O . LEU A 1 99 ? 84.662 103.424 11.258 1.00 18.25 119 LEU A O 1
ATOM 777 N N . ASN A 1 100 ? 86.346 101.933 11.370 1.00 17.11 120 ASN A N 1
ATOM 778 C CA . ASN A 1 100 ? 87.468 102.897 11.430 1.00 17.62 120 ASN A CA 1
ATOM 779 C C . ASN A 1 100 ? 88.349 102.668 10.208 1.00 18.03 120 ASN A C 1
ATOM 780 O O . ASN A 1 100 ? 88.594 101.515 9.806 1.00 19.48 120 ASN A O 1
ATOM 785 N N . ILE A 1 101 ? 88.844 103.734 9.605 1.00 18.14 121 ILE A N 1
ATOM 786 C CA . ILE A 1 101 ? 89.610 103.669 8.377 1.00 19.56 121 ILE A CA 1
ATOM 787 C C . ILE A 1 101 ? 90.967 104.391 8.561 1.00 18.35 121 ILE A C 1
ATOM 788 O O . ILE A 1 101 ? 91.023 105.521 9.084 1.00 21.98 121 ILE A O 1
ATOM 793 N N . TYR A 1 102 ? 92.045 103.682 8.153 1.00 19.79 122 TYR A N 1
ATOM 794 C CA . TYR A 1 102 ? 93.410 104.181 8.156 1.00 19.58 122 TYR A CA 1
ATOM 795 C C . TYR A 1 102 ? 93.893 104.132 6.721 1.00 19.30 122 TYR A C 1
ATOM 796 O O . TYR A 1 102 ? 94.207 103.042 6.226 1.00 23.25 122 TYR A O 1
ATOM 805 N N . THR A 1 103 ? 93.968 105.297 6.058 1.00 21.15 123 THR A N 1
ATOM 806 C CA . THR A 1 103 ? 94.404 105.340 4.678 1.00 21.56 123 THR A CA 1
ATOM 807 C C . THR A 1 103 ? 95.683 106.133 4.523 1.00 21.01 123 THR A C 1
ATOM 808 O O . THR A 1 103 ? 95.752 107.296 4.894 1.00 23.11 123 THR A O 1
ATOM 812 N N . PRO A 1 104 ? 96.716 105.464 3.966 1.00 22.45 124 PRO A N 1
ATOM 813 C CA . PRO A 1 104 ? 97.980 106.194 3.777 1.00 23.08 124 PRO A CA 1
ATOM 814 C C . PRO A 1 104 ? 98.013 107.032 2.496 1.00 26.04 124 PRO A C 1
ATOM 815 O O . PRO A 1 104 ? 99.005 107.712 2.216 1.00 31.90 124 PRO A O 1
ATOM 819 N N . ALA A 1 105 ? 96.950 106.962 1.708 1.00 28.23 125 ALA A N 1
ATOM 820 C CA . ALA A 1 105 ? 96.870 107.645 0.451 1.00 29.42 125 ALA A CA 1
ATOM 821 C C . ALA A 1 105 ? 96.812 109.166 0.662 1.00 31.38 125 ALA A C 1
ATOM 822 O O . ALA A 1 105 ? 96.204 109.647 1.602 1.00 28.95 125 ALA A O 1
ATOM 824 N N . ASP A 1 106 ? 97.538 109.880 -0.197 1.00 35.03 126 ASP A N 1
ATOM 825 C CA . ASP A 1 106 ? 97.310 111.302 -0.332 1.00 32.85 126 ASP A CA 1
ATOM 826 C C . ASP A 1 106 ? 95.990 111.471 -1.082 1.00 31.30 126 ASP A C 1
ATOM 827 O O . ASP A 1 106 ? 95.908 111.239 -2.297 1.00 35.84 126 ASP A O 1
ATOM 832 N N . LEU A 1 107 ? 94.955 111.883 -0.349 1.00 34.78 127 LEU A N 1
ATOM 833 C CA . LEU A 1 107 ? 93.607 111.954 -0.893 1.00 29.78 127 LEU A CA 1
ATOM 834 C C . LEU A 1 107 ? 93.363 113.090 -1.898 1.00 31.69 127 LEU A C 1
ATOM 835 O O . LEU A 1 107 ? 92.294 113.152 -2.514 1.00 35.50 127 LEU A O 1
ATOM 840 N N . THR A 1 108 ? 94.357 113.965 -2.080 1.00 35.89 128 THR A N 1
ATOM 841 C CA . THR A 1 108 ? 94.329 114.973 -3.143 1.00 41.76 128 THR A CA 1
ATOM 842 C C . THR A 1 108 ? 94.793 114.393 -4.482 1.00 43.95 128 THR A C 1
ATOM 843 O O . THR A 1 108 ? 94.673 115.030 -5.500 1.00 60.03 128 THR A O 1
ATOM 847 N N . LYS A 1 109 ? 95.321 113.159 -4.446 1.00 45.53 129 LYS A N 1
ATOM 848 C CA . LYS A 1 109 ? 95.830 112.489 -5.661 1.00 45.78 129 LYS A CA 1
ATOM 849 C C . LYS A 1 109 ? 95.049 111.213 -5.955 1.00 39.43 129 LYS A C 1
ATOM 850 O O . LYS A 1 109 ? 94.288 110.792 -5.176 1.00 47.85 129 LYS A O 1
ATOM 856 N N . LYS A 1 110 ? 95.273 110.620 -7.128 1.00 45.87 130 LYS A N 1
ATOM 857 C CA . LYS A 1 110 ? 94.626 109.346 -7.479 1.00 50.42 130 LYS A CA 1
ATOM 858 C C . LYS A 1 110 ? 95.253 108.165 -6.734 1.00 42.73 130 LYS A C 1
ATOM 859 O O . LYS A 1 110 ? 96.475 107.982 -6.748 1.00 49.02 130 LYS A O 1
ATOM 865 N N . ASN A 1 111 ? 94.413 107.369 -6.075 1.00 42.81 131 ASN A N 1
ATOM 866 C CA . ASN A 1 111 ? 94.872 106.153 -5.397 1.00 35.17 131 ASN A CA 1
ATOM 867 C C . ASN A 1 111 ? 93.834 105.036 -5.468 1.00 38.01 131 ASN A C 1
ATOM 868 O O . ASN A 1 111 ? 92.643 105.277 -5.238 1.00 37.70 131 ASN A O 1
ATOM 873 N N . ARG A 1 112 ? 94.305 103.817 -5.741 1.00 35.39 132 ARG A N 1
ATOM 874 C CA . ARG A 1 112 ? 93.488 102.617 -5.676 1.00 34.56 132 ARG A CA 1
ATOM 875 C C . ARG A 1 112 ? 94.337 101.530 -5.007 1.00 29.83 132 ARG A C 1
ATOM 876 O O . ARG A 1 112 ? 94.842 100.607 -5.658 1.00 35.41 132 ARG A O 1
ATOM 884 N N . LEU A 1 113 ? 94.515 101.690 -3.708 1.00 22.60 133 LEU A N 1
ATOM 885 C CA . LEU A 1 113 ? 95.327 100.805 -2.910 1.00 23.35 133 LEU A CA 1
ATOM 886 C C . LEU A 1 113 ? 94.555 99.563 -2.458 1.00 24.90 133 LEU A C 1
ATOM 887 O O . LEU A 1 113 ? 93.340 99.606 -2.266 1.00 27.63 133 LEU A O 1
ATOM 892 N N . PRO A 1 114 ? 95.283 98.452 -2.239 1.00 22.38 134 PRO A N 1
ATOM 893 C CA . PRO A 1 114 ? 94.606 97.315 -1.650 1.00 23.39 134 PRO A CA 1
ATOM 894 C C . PRO A 1 114 ? 93.976 97.667 -0.309 1.00 23.58 134 PRO A C 1
ATOM 895 O O . PRO A 1 114 ? 94.520 98.470 0.475 1.00 23.89 134 PRO A O 1
ATOM 899 N N . VAL A 1 115 ? 92.820 97.066 -0.053 1.00 21.01 135 VAL A N 1
ATOM 900 C CA . VAL A 1 115 ? 92.130 97.258 1.187 1.00 20.80 135 VAL A CA 1
ATOM 901 C C . VAL A 1 115 ? 92.157 95.986 2.015 1.00 17.98 135 VAL A C 1
ATOM 902 O O . VAL A 1 115 ? 91.906 94.877 1.502 1.00 23.64 135 VAL A O 1
ATOM 906 N N . MET A 1 116 ? 92.460 96.148 3.306 1.00 19.84 136 MET A N 1
ATOM 907 C CA . MET A 1 116 ? 92.449 95.048 4.273 1.00 19.78 136 MET A CA 1
ATOM 908 C C . MET A 1 116 ? 91.461 95.361 5.383 1.00 18.97 136 MET A C 1
ATOM 909 O O . MET A 1 116 ? 91.629 96.306 6.184 1.00 18.55 136 MET A O 1
ATOM 914 N N . VAL A 1 117 ? 90.417 94.526 5.446 1.00 18.90 137 VAL A N 1
ATOM 915 C CA . VAL A 1 117 ? 89.331 94.718 6.393 1.00 19.08 137 VAL A CA 1
ATOM 916 C C . VAL A 1 117 ? 89.500 93.695 7.520 1.00 16.04 137 VAL A C 1
ATOM 917 O O . VAL A 1 117 ? 89.365 92.459 7.295 1.00 19.04 137 VAL A O 1
ATOM 921 N N . TRP A 1 118 ? 89.725 94.194 8.714 1.00 14.95 138 TRP A N 1
ATOM 922 C CA . TRP A 1 118 ? 90.019 93.441 9.940 1.00 16.24 138 TRP A CA 1
ATOM 923 C C . TRP A 1 118 ? 88.775 93.137 10.732 1.00 15.61 138 TRP A C 1
ATOM 924 O O . TRP A 1 118 ? 87.989 94.053 11.080 1.00 16.14 138 TRP A O 1
ATOM 935 N N . ILE A 1 119 ? 88.574 91.843 11.029 1.00 16.17 139 ILE A N 1
ATOM 936 C CA . ILE A 1 119 ? 87.475 91.394 11.884 1.00 17.89 139 ILE A CA 1
ATOM 937 C C . ILE A 1 119 ? 88.032 90.885 13.207 1.00 14.31 139 ILE A C 1
ATOM 938 O O . ILE A 1 119 ? 88.750 89.839 13.227 1.00 16.76 139 ILE A O 1
ATOM 943 N N . HIS A 1 120 ? 87.813 91.588 14.291 1.00 16.59 140 HIS A N 1
ATOM 944 C CA . HIS A 1 120 ? 88.352 91.270 15.603 1.00 15.90 140 HIS A CA 1
ATOM 945 C C . HIS A 1 120 ? 87.779 89.945 16.165 1.00 14.49 140 HIS A C 1
ATOM 946 O O . HIS A 1 120 ? 86.646 89.534 15.814 1.00 17.55 140 HIS A O 1
ATOM 953 N N . GLY A 1 121 ? 88.542 89.316 17.052 1.00 16.14 141 GLY A N 1
ATOM 954 C CA . GLY A 1 121 ? 88.048 88.244 17.865 1.00 17.91 141 GLY A CA 1
ATOM 955 C C . GLY A 1 121 ? 87.589 88.637 19.251 1.00 16.21 141 GLY A C 1
ATOM 956 O O . GLY A 1 121 ? 87.422 89.841 19.564 1.00 17.50 141 GLY A O 1
ATOM 957 N N . GLY A 1 122 ? 87.321 87.636 20.083 1.00 17.52 142 GLY A N 1
ATOM 958 C CA . GLY A 1 122 ? 86.684 87.786 21.392 1.00 16.47 142 GLY A CA 1
ATOM 959 C C . GLY A 1 122 ? 85.483 86.842 21.544 1.00 16.51 142 GLY A C 1
ATOM 960 O O . GLY A 1 122 ? 84.544 87.134 22.272 1.00 17.14 142 GLY A O 1
ATOM 961 N N . GLY A 1 123 ? 85.578 85.662 20.948 1.00 16.90 143 GLY A N 1
ATOM 962 C CA . GLY A 1 123 ? 84.557 84.650 21.152 1.00 15.84 143 GLY A CA 1
ATOM 963 C C . GLY A 1 123 ? 83.154 84.920 20.670 1.00 17.97 143 GLY A C 1
ATOM 964 O O . GLY A 1 123 ? 82.233 84.176 21.055 1.00 18.53 143 GLY A O 1
ATOM 965 N N . LEU A 1 124 ? 83.004 85.908 19.788 1.00 15.54 144 LEU A N 1
ATOM 966 C CA . LEU A 1 124 ? 81.696 86.454 19.408 1.00 15.01 144 LEU A CA 1
ATOM 967 C C . LEU A 1 124 ? 80.939 87.096 20.567 1.00 17.15 144 LEU A C 1
ATOM 968 O O . LEU A 1 124 ? 79.747 87.413 20.419 1.00 20.52 144 LEU A O 1
ATOM 973 N N . MET A 1 125 ? 81.619 87.310 21.693 1.00 16.68 145 MET A N 1
ATOM 974 C CA . MET A 1 125 ? 81.037 87.805 22.942 1.00 18.67 145 MET A CA 1
ATOM 975 C C . MET A 1 125 ? 81.560 89.182 23.379 1.00 19.18 145 MET A C 1
ATOM 976 O O . MET A 1 125 ? 80.843 89.935 24.041 1.00 19.36 145 MET A O 1
ATOM 981 N N . VAL A 1 126 ? 82.849 89.420 23.124 1.00 16.85 146 VAL A N 1
ATOM 982 C CA . VAL A 1 126 ? 83.574 90.626 23.499 1.00 18.45 146 VAL A CA 1
ATOM 983 C C . VAL A 1 126 ? 84.431 91.076 22.333 1.00 17.30 146 VAL A C 1
ATOM 984 O O . VAL A 1 126 ? 84.506 90.420 21.270 1.00 14.88 146 VAL A O 1
ATOM 988 N N . GLY A 1 127 ? 85.053 92.264 22.489 1.00 17.18 147 GLY A N 1
ATOM 989 C CA . GLY A 1 127 ? 85.951 92.735 21.453 1.00 18.07 147 GLY A CA 1
ATOM 990 C C . GLY A 1 127 ? 85.561 94.074 20.860 1.00 16.00 147 GLY A C 1
ATOM 991 O O . GLY A 1 127 ? 84.422 94.534 21.051 1.00 17.54 147 GLY A O 1
ATOM 992 N N . ALA A 1 128 ? 86.481 94.713 20.146 1.00 17.97 148 ALA A N 1
ATOM 993 C CA . ALA A 1 128 ? 86.222 96.014 19.535 1.00 18.11 148 ALA A CA 1
ATOM 994 C C . ALA A 1 128 ? 87.156 96.249 18.383 1.00 17.15 148 ALA A C 1
ATOM 995 O O . ALA A 1 128 ? 88.312 95.736 18.425 1.00 18.06 148 ALA A O 1
ATOM 997 N N . ALA A 1 129 ? 86.736 97.014 17.380 1.00 18.16 149 ALA A N 1
ATOM 998 C CA . ALA A 1 129 ? 87.606 97.444 16.298 1.00 19.36 149 ALA A CA 1
ATOM 999 C C . ALA A 1 129 ? 88.749 98.319 16.797 1.00 18.30 149 ALA A C 1
ATOM 1000 O O . ALA A 1 129 ? 89.880 98.196 16.306 1.00 18.57 149 ALA A O 1
ATOM 1002 N N . SER A 1 130 ? 88.448 99.203 17.744 1.00 18.28 150 SER A N 1
ATOM 1003 C CA . SER A 1 130 ? 89.346 100.294 18.155 1.00 17.18 150 SER A CA 1
ATOM 1004 C C . SER A 1 130 ? 90.575 99.796 18.936 1.00 18.48 150 SER A C 1
ATOM 1005 O O . SER A 1 130 ? 91.541 100.526 19.117 1.00 21.20 150 SER A O 1
ATOM 1008 N N . THR A 1 131 ? 90.548 98.527 19.349 1.00 17.05 151 THR A N 1
ATOM 1009 C CA . THR A 1 131 ? 91.714 97.852 19.932 1.00 19.51 151 THR A CA 1
ATOM 1010 C C . THR A 1 131 ? 92.879 97.842 18.956 1.00 18.19 151 THR A C 1
ATOM 1011 O O . THR A 1 131 ? 94.068 97.874 19.396 1.00 20.96 151 THR A O 1
ATOM 1015 N N . TYR A 1 132 ? 92.567 97.820 17.660 1.00 17.02 152 TYR A N 1
ATOM 1016 C CA . TYR A 1 132 ? 93.558 97.603 16.594 1.00 18.98 152 TYR A CA 1
ATOM 1017 C C . TYR A 1 132 ? 93.816 98.915 15.849 1.00 20.13 152 TYR A C 1
ATOM 1018 O O . TYR A 1 132 ? 92.973 99.399 15.085 1.00 19.58 152 TYR A O 1
ATOM 1027 N N . ASP A 1 133 ? 95.031 99.448 16.030 1.00 18.80 153 ASP A N 1
ATOM 1028 C CA . ASP A 1 133 ? 95.389 100.717 15.378 1.00 19.39 153 ASP A CA 1
ATOM 1029 C C . ASP A 1 133 ? 95.940 100.355 14.010 1.00 17.47 153 ASP A C 1
ATOM 1030 O O . ASP A 1 133 ? 96.948 99.610 13.978 1.00 20.07 153 ASP A O 1
ATOM 1035 N N . GLY A 1 134 ? 95.357 100.813 12.924 1.00 18.66 154 GLY A N 1
ATOM 1036 C CA . GLY A 1 134 ? 95.778 100.518 11.569 1.00 19.29 154 GLY A CA 1
ATOM 1037 C C . GLY A 1 134 ? 96.992 101.312 11.062 1.00 18.08 154 GLY A C 1
ATOM 1038 O O . GLY A 1 134 ? 97.449 101.114 9.928 1.00 20.79 154 GLY A O 1
ATOM 1039 N N . LEU A 1 135 ? 97.472 102.251 11.883 1.00 21.80 155 LEU A N 1
ATOM 1040 C CA . LEU A 1 135 ? 98.440 103.271 11.424 1.00 22.83 155 LEU A CA 1
ATOM 1041 C C . LEU A 1 135 ? 99.733 102.646 10.840 1.00 20.94 155 LEU A C 1
ATOM 1042 O O . LEU A 1 135 ? 100.186 102.994 9.732 1.00 22.83 155 LEU A O 1
ATOM 1047 N N . ALA A 1 136 ? 100.273 101.657 11.551 1.00 19.37 156 ALA A N 1
ATOM 1048 C CA . ALA A 1 136 ? 101.598 101.098 11.171 1.00 20.72 156 ALA A CA 1
ATOM 1049 C C . ALA A 1 136 ? 101.524 100.203 9.933 1.00 20.40 156 ALA A C 1
ATOM 1050 O O . ALA A 1 136 ? 102.305 100.343 9.017 1.00 23.35 156 ALA A O 1
ATOM 1052 N N . LEU A 1 137 ? 100.529 99.313 9.894 1.00 19.53 157 LEU A N 1
ATOM 1053 C CA . LEU A 1 137 ? 100.330 98.499 8.723 1.00 20.18 157 LEU A CA 1
ATOM 1054 C C . LEU A 1 137 ? 100.027 99.350 7.498 1.00 18.60 157 LEU A C 1
ATOM 1055 O O . LEU A 1 137 ? 100.554 99.104 6.411 1.00 20.39 157 LEU A O 1
ATOM 1060 N N . ALA A 1 138 ? 99.136 100.346 7.664 1.00 19.13 158 ALA A N 1
ATOM 1061 C CA . ALA A 1 138 ? 98.779 101.174 6.523 1.00 19.72 158 ALA A CA 1
ATOM 1062 C C . ALA A 1 138 ? 100.017 101.903 5.949 1.00 19.26 158 ALA A C 1
ATOM 1063 O O . ALA A 1 138 ? 100.229 101.935 4.740 1.00 19.30 158 ALA A O 1
ATOM 1065 N N . ALA A 1 139 ? 100.821 102.476 6.834 1.00 22.57 159 ALA A N 1
ATOM 1066 C CA . ALA A 1 139 ? 101.963 103.305 6.395 1.00 21.56 159 ALA A CA 1
ATOM 1067 C C . ALA A 1 139 ? 103.091 102.387 5.833 1.00 21.94 159 ALA A C 1
ATOM 1068 O O . ALA A 1 139 ? 103.625 102.597 4.735 1.00 24.54 159 ALA A O 1
ATOM 1070 N N . HIS A 1 140 ? 103.388 101.311 6.547 1.00 22.42 160 HIS A N 1
ATOM 1071 C CA . HIS A 1 140 ? 104.506 100.453 6.128 1.00 23.53 160 HIS A CA 1
ATOM 1072 C C . HIS A 1 140 ? 104.210 99.759 4.811 1.00 22.56 160 HIS A C 1
ATOM 1073 O O . HIS A 1 140 ? 105.120 99.572 4.004 1.00 26.03 160 HIS A O 1
ATOM 1080 N N . GLU A 1 141 ? 102.945 99.353 4.584 1.00 22.77 161 GLU A N 1
ATOM 1081 C CA . GLU A 1 141 ? 102.643 98.567 3.387 1.00 23.93 161 GLU A CA 1
ATOM 1082 C C . GLU A 1 141 ? 101.774 99.228 2.336 1.00 22.96 161 GLU A C 1
ATOM 1083 O O . GLU A 1 141 ? 101.466 98.620 1.306 1.00 23.25 161 GLU A O 1
ATOM 1089 N N . ASN A 1 142 ? 101.402 100.494 2.563 1.00 22.22 162 ASN A N 1
ATOM 1090 C CA . ASN A 1 142 ? 100.582 101.221 1.593 1.00 23.70 162 ASN A CA 1
ATOM 1091 C C . ASN A 1 142 ? 99.308 100.480 1.230 1.00 20.89 162 ASN A C 1
ATOM 1092 O O . ASN A 1 142 ? 99.001 100.232 0.038 1.00 23.29 162 ASN A O 1
ATOM 1097 N N . VAL A 1 143 ? 98.584 100.144 2.286 1.00 22.83 163 VAL A N 1
ATOM 1098 C CA . VAL A 1 143 ? 97.266 99.508 2.163 1.00 22.89 163 VAL A CA 1
ATOM 1099 C C . VAL A 1 143 ? 96.285 100.326 2.988 1.00 23.70 163 VAL A C 1
ATOM 1100 O O . VAL A 1 143 ? 96.657 100.920 4.013 1.00 20.07 163 VAL A O 1
ATOM 1104 N N . VAL A 1 144 ? 95.024 100.323 2.565 1.00 23.12 164 VAL A N 1
ATOM 1105 C CA . VAL A 1 144 ? 93.955 100.934 3.361 1.00 22.48 164 VAL A CA 1
ATOM 1106 C C . VAL A 1 144 ? 93.508 99.888 4.368 1.00 17.89 164 VAL A C 1
ATOM 1107 O O . VAL A 1 144 ? 93.088 98.768 3.989 1.00 24.30 164 VAL A O 1
ATOM 1111 N N . VAL A 1 145 ? 93.633 100.207 5.647 1.00 18.07 165 VAL A N 1
ATOM 1112 C CA . VAL A 1 145 ? 93.198 99.316 6.723 1.00 19.76 165 VAL A CA 1
ATOM 1113 C C . VAL A 1 145 ? 91.845 99.773 7.281 1.00 18.12 165 VAL A C 1
ATOM 1114 O O . VAL A 1 145 ? 91.666 100.928 7.683 1.00 19.57 165 VAL A O 1
ATOM 1118 N N . VAL A 1 146 ? 90.881 98.840 7.353 1.00 18.85 166 VAL A N 1
ATOM 1119 C CA . VAL A 1 146 ? 89.526 99.149 7.850 1.00 19.73 166 VAL A CA 1
ATOM 1120 C C . VAL A 1 146 ? 89.278 98.165 8.980 1.00 17.91 166 VAL A C 1
ATOM 1121 O O . VAL A 1 146 ? 89.393 96.941 8.758 1.00 22.20 166 VAL A O 1
ATOM 1125 N N . THR A 1 147 ? 88.964 98.643 10.178 1.00 16.31 167 THR A N 1
ATOM 1126 C CA . THR A 1 147 ? 88.596 97.785 11.293 1.00 16.69 167 THR A CA 1
ATOM 1127 C C . THR A 1 147 ? 87.084 97.926 11.526 1.00 16.17 167 THR A C 1
ATOM 1128 O O . THR A 1 147 ? 86.542 99.053 11.576 1.00 16.96 167 THR A O 1
ATOM 1132 N N . ILE A 1 148 ? 86.395 96.793 11.638 1.00 15.76 168 ILE A N 1
ATOM 1133 C CA . ILE A 1 148 ? 84.936 96.785 11.713 1.00 16.14 168 ILE A CA 1
ATOM 1134 C C . ILE A 1 148 ? 84.418 96.292 13.034 1.00 17.54 168 ILE A C 1
ATOM 1135 O O . ILE A 1 148 ? 85.025 95.450 13.720 1.00 16.97 168 ILE A O 1
ATOM 1140 N N . GLN A 1 149 ? 83.200 96.735 13.359 1.00 16.80 169 GLN A N 1
ATOM 1141 C CA . GLN A 1 149 ? 82.465 96.193 14.492 1.00 16.67 169 GLN A CA 1
ATOM 1142 C C . GLN A 1 149 ? 81.232 95.470 13.981 1.00 13.88 169 GLN A C 1
ATOM 1143 O O . GLN A 1 149 ? 80.826 95.611 12.825 1.00 16.88 169 GLN A O 1
ATOM 1149 N N . TYR A 1 150 ? 80.748 94.626 14.859 1.00 15.76 170 TYR A N 1
ATOM 1150 C CA . TYR A 1 150 ? 79.617 93.731 14.585 1.00 15.86 170 TYR A CA 1
ATOM 1151 C C . TYR A 1 150 ? 78.996 93.331 15.903 1.00 15.05 170 TYR A C 1
ATOM 1152 O O . TYR A 1 150 ? 79.671 93.257 16.949 1.00 15.23 170 TYR A O 1
ATOM 1161 N N . ARG A 1 151 ? 77.648 93.153 15.896 1.00 16.94 171 ARG A N 1
ATOM 1162 C CA . ARG A 1 151 ? 76.991 92.858 17.140 1.00 16.82 171 ARG A CA 1
ATOM 1163 C C . ARG A 1 151 ? 77.545 91.577 17.794 1.00 14.14 171 ARG A C 1
ATOM 1164 O O . ARG A 1 151 ? 77.831 90.595 17.080 1.00 17.21 171 ARG A O 1
ATOM 1172 N N . LEU A 1 152 ? 77.618 91.604 19.120 1.00 15.25 172 LEU A N 1
ATOM 1173 C CA . LEU A 1 152 ? 78.220 90.543 19.911 1.00 17.05 172 LEU A CA 1
ATOM 1174 C C . LEU A 1 152 ? 77.195 89.901 20.836 1.00 14.79 172 LEU A C 1
ATOM 1175 O O . LEU A 1 152 ? 76.146 90.508 21.164 1.00 16.93 172 LEU A O 1
ATOM 1180 N N . GLY A 1 153 ? 77.447 88.677 21.273 1.00 17.65 173 GLY A N 1
ATOM 1181 C CA . GLY A 1 153 ? 76.659 88.091 22.364 1.00 18.52 173 GLY A CA 1
ATOM 1182 C C . GLY A 1 153 ? 75.198 87.862 21.982 1.00 15.13 173 GLY A C 1
ATOM 1183 O O . GLY A 1 153 ? 74.889 87.556 20.825 1.00 16.59 173 GLY A O 1
ATOM 1184 N N . ILE A 1 154 ? 74.328 88.161 22.929 1.00 17.73 174 ILE A N 1
ATOM 1185 C CA . ILE A 1 154 ? 72.860 88.062 22.712 1.00 18.56 174 ILE A CA 1
ATOM 1186 C C . ILE A 1 154 ? 72.427 88.903 21.503 1.00 16.06 174 ILE A C 1
ATOM 1187 O O . ILE A 1 154 ? 71.762 88.416 20.566 1.00 18.35 174 ILE A O 1
ATOM 1192 N N . TRP A 1 155 ? 72.890 90.165 21.470 1.00 16.54 175 TRP A N 1
ATOM 1193 C CA . TRP A 1 155 ? 72.549 91.043 20.384 1.00 18.11 175 TRP A CA 1
ATOM 1194 C C . TRP A 1 155 ? 72.976 90.527 19.030 1.00 14.74 175 TRP A C 1
ATOM 1195 O O . TRP A 1 155 ? 72.320 90.750 18.016 1.00 16.69 175 TRP A O 1
ATOM 1206 N N . GLY A 1 156 ? 74.165 89.862 18.986 1.00 15.30 176 GLY A N 1
ATOM 1207 C CA . GLY A 1 156 ? 74.678 89.426 17.712 1.00 17.08 176 GLY A CA 1
ATOM 1208 C C . GLY A 1 156 ? 74.281 88.003 17.275 1.00 13.31 176 GLY A C 1
ATOM 1209 O O . GLY A 1 156 ? 74.313 87.723 16.079 1.00 14.22 176 GLY A O 1
ATOM 1210 N N . PHE A 1 157 ? 73.894 87.163 18.229 1.00 16.53 177 PHE A N 1
ATOM 1211 C CA . PHE A 1 157 ? 73.801 85.726 17.971 1.00 16.14 177 PHE A CA 1
ATOM 1212 C C . PHE A 1 157 ? 72.572 85.028 18.583 1.00 17.34 177 PHE A C 1
ATOM 1213 O O . PHE A 1 157 ? 72.416 83.824 18.383 1.00 19.91 177 PHE A O 1
ATOM 1221 N N . PHE A 1 158 ? 71.679 85.739 19.272 1.00 18.28 178 PHE A N 1
ATOM 1222 C CA . PHE A 1 158 ? 70.459 85.116 19.748 1.00 19.84 178 PHE A CA 1
ATOM 1223 C C . PHE A 1 158 ? 69.682 84.483 18.589 1.00 19.27 178 PHE A C 1
ATOM 1224 O O . PHE A 1 158 ? 69.376 85.103 17.574 1.00 17.37 178 PHE A O 1
ATOM 1232 N N . SER A 1 159 ? 69.380 83.191 18.763 1.00 17.83 179 SER A N 1
ATOM 1233 C CA . SER A 1 159 ? 68.690 82.428 17.731 1.00 17.87 179 SER A CA 1
ATOM 1234 C C . SER A 1 159 ? 67.648 81.539 18.386 1.00 19.32 179 SER A C 1
ATOM 1235 O O . SER A 1 159 ? 67.943 80.825 19.367 1.00 19.18 179 SER A O 1
ATOM 1238 N N . THR A 1 160 ? 66.434 81.613 17.855 1.00 19.11 180 THR A N 1
ATOM 1239 C CA . THR A 1 160 ? 65.370 80.660 18.199 1.00 17.85 180 THR A CA 1
ATOM 1240 C C . THR A 1 160 ? 65.375 79.405 17.336 1.00 20.97 180 THR A C 1
ATOM 1241 O O . THR A 1 160 ? 64.519 78.527 17.511 1.00 22.98 180 THR A O 1
ATOM 1245 N N . GLY A 1 161 ? 66.296 79.328 16.383 1.00 20.07 181 GLY A N 1
ATOM 1246 C CA . GLY A 1 161 ? 66.342 78.223 15.447 1.00 22.06 181 GLY A CA 1
ATOM 1247 C C . GLY A 1 161 ? 65.253 78.250 14.390 1.00 21.78 181 GLY A C 1
ATOM 1248 O O . GLY A 1 161 ? 64.992 77.238 13.732 1.00 24.75 181 GLY A O 1
ATOM 1249 N N . ASP A 1 162 ? 64.583 79.387 14.238 1.00 21.82 182 ASP A N 1
ATOM 1250 C CA . ASP A 1 162 ? 63.524 79.502 13.254 1.00 19.18 182 ASP A CA 1
ATOM 1251 C C . ASP A 1 162 ? 63.401 80.948 12.795 1.00 22.73 182 ASP A C 1
ATOM 1252 O O . ASP A 1 162 ? 64.246 81.767 13.124 1.00 19.90 182 ASP A O 1
ATOM 1257 N N . GLU A 1 163 ? 62.403 81.217 11.968 1.00 22.31 183 GLU A N 1
ATOM 1258 C CA . GLU A 1 163 ? 62.305 82.474 11.273 1.00 22.07 183 GLU A CA 1
ATOM 1259 C C . GLU A 1 163 ? 62.075 83.692 12.175 1.00 18.29 183 GLU A C 1
ATOM 1260 O O . GLU A 1 163 ? 62.279 84.808 11.700 1.00 22.30 183 GLU A O 1
ATOM 1266 N N . HIS A 1 164 ? 61.701 83.488 13.440 1.00 17.35 184 HIS A N 1
ATOM 1267 C CA . HIS A 1 164 ? 61.417 84.593 14.355 1.00 18.85 184 HIS A CA 1
ATOM 1268 C C . HIS A 1 164 ? 62.697 85.220 14.913 1.00 18.64 184 HIS A C 1
ATOM 1269 O O . HIS A 1 164 ? 62.713 86.380 15.310 1.00 21.96 184 HIS A O 1
ATOM 1276 N N . SER A 1 165 ? 63.761 84.424 14.958 1.00 17.59 185 SER A N 1
ATOM 1277 C CA . SER A 1 165 ? 65.094 84.958 15.228 1.00 17.33 185 SER A CA 1
ATOM 1278 C C . SER A 1 165 ? 66.139 83.978 14.677 1.00 17.09 185 SER A C 1
ATOM 1279 O O . SER A 1 165 ? 66.652 83.155 15.412 1.00 20.26 185 SER A O 1
ATOM 1282 N N . ARG A 1 166 ? 66.413 84.068 13.381 1.00 15.97 186 ARG A N 1
ATOM 1283 C CA . ARG A 1 166 ? 67.325 83.122 12.721 1.00 17.55 186 ARG A CA 1
ATOM 1284 C C . ARG A 1 166 ? 68.684 83.032 13.388 1.00 19.21 186 ARG A C 1
ATOM 1285 O O . ARG A 1 166 ? 69.217 81.931 13.566 1.00 19.58 186 ARG A O 1
ATOM 1293 N N . GLY A 1 167 ? 69.264 84.179 13.714 1.00 20.06 187 GLY A N 1
ATOM 1294 C CA . GLY A 1 167 ? 70.606 84.257 14.320 1.00 17.18 187 GLY A CA 1
ATOM 1295 C C . GLY A 1 167 ? 71.589 84.912 13.368 1.00 17.70 187 GLY A C 1
ATOM 1296 O O . GLY A 1 167 ? 71.242 85.376 12.263 1.00 17.66 187 GLY A O 1
ATOM 1297 N N . ASN A 1 168 ? 72.857 84.850 13.791 1.00 17.47 188 ASN A N 1
ATOM 1298 C CA . ASN A 1 168 ? 73.983 85.342 12.977 1.00 18.56 188 ASN A CA 1
ATOM 1299 C C . ASN A 1 168 ? 73.945 86.826 12.627 1.00 15.20 188 ASN A C 1
ATOM 1300 O O . ASN A 1 168 ? 74.491 87.218 11.611 1.00 16.16 188 ASN A O 1
ATOM 1305 N N . TRP A 1 169 ? 73.295 87.599 13.474 1.00 16.71 189 TRP A N 1
ATOM 1306 C CA . TRP A 1 169 ? 73.188 89.054 13.253 1.00 16.67 189 TRP A CA 1
ATOM 1307 C C . TRP A 1 169 ? 74.568 89.684 13.108 1.00 16.31 189 TRP A C 1
ATOM 1308 O O . TRP A 1 169 ? 74.768 90.460 12.177 1.00 14.85 189 TRP A O 1
ATOM 1319 N N . GLY A 1 170 ? 75.502 89.266 13.953 1.00 15.53 190 GLY A N 1
ATOM 1320 C CA . GLY A 1 170 ? 76.869 89.824 13.882 1.00 15.30 190 GLY A CA 1
ATOM 1321 C C . GLY A 1 170 ? 77.525 89.499 12.551 1.00 15.59 190 GLY A C 1
ATOM 1322 O O . GLY A 1 170 ? 78.302 90.300 12.010 1.00 16.99 190 GLY A O 1
ATOM 1323 N N . HIS A 1 171 ? 77.333 88.283 12.022 1.00 16.52 191 HIS A N 1
ATOM 1324 C CA . HIS A 1 171 ? 77.857 87.996 10.689 1.00 15.67 191 HIS A CA 1
ATOM 1325 C C . HIS A 1 171 ? 77.186 88.820 9.584 1.00 14.53 191 HIS A C 1
ATOM 1326 O O . HIS A 1 171 ? 77.827 89.209 8.597 1.00 15.84 191 HIS A O 1
ATOM 1333 N N . LEU A 1 172 ? 75.848 89.042 9.719 1.00 15.24 192 LEU A N 1
ATOM 1334 C CA . LEU A 1 172 ? 75.180 89.906 8.784 1.00 17.14 192 LEU A CA 1
ATOM 1335 C C . LEU A 1 172 ? 75.757 91.330 8.840 1.00 13.88 192 LEU A C 1
ATOM 1336 O O . LEU A 1 172 ? 75.848 91.974 7.792 1.00 17.46 192 LEU A O 1
ATOM 1341 N N . ASP A 1 173 ? 76.138 91.758 10.026 1.00 14.61 193 ASP A N 1
ATOM 1342 C CA . ASP A 1 173 ? 76.821 93.073 10.217 1.00 15.03 193 ASP A CA 1
ATOM 1343 C C . ASP A 1 173 ? 78.162 93.084 9.481 1.00 15.14 193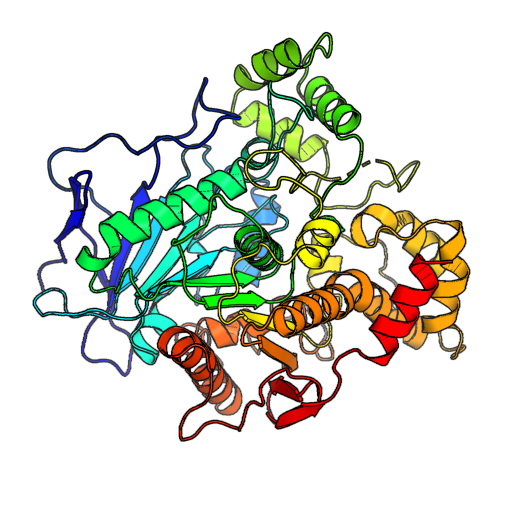 ASP A C 1
ATOM 1344 O O . ASP A 1 173 ? 78.551 94.067 8.849 1.00 18.15 193 ASP A O 1
ATOM 1349 N N . GLN A 1 174 ? 78.935 91.995 9.605 1.00 17.20 194 GLN A N 1
ATOM 1350 C CA . GLN A 1 174 ? 80.195 91.896 8.849 1.00 17.24 194 GLN A CA 1
ATOM 1351 C C . GLN A 1 174 ? 79.982 92.002 7.340 1.00 17.63 194 GLN A C 1
ATOM 1352 O O . GLN A 1 174 ? 80.681 92.754 6.636 1.00 19.28 194 GLN A O 1
ATOM 1358 N N . VAL A 1 175 ? 78.948 91.323 6.824 1.00 17.00 195 VAL A N 1
ATOM 1359 C CA . VAL A 1 175 ? 78.586 91.458 5.435 1.00 15.92 195 VAL A CA 1
ATOM 1360 C C . VAL A 1 175 ? 78.218 92.942 5.087 1.00 17.70 195 VAL A C 1
ATOM 1361 O O . VAL A 1 175 ? 78.645 93.450 4.053 1.00 17.16 195 VAL A O 1
ATOM 1365 N N . ALA A 1 176 ? 77.397 93.567 5.929 1.00 19.35 196 ALA A N 1
ATOM 1366 C CA . ALA A 1 176 ? 76.979 94.949 5.698 1.00 17.28 196 ALA A CA 1
ATOM 1367 C C . ALA A 1 176 ? 78.176 95.886 5.626 1.00 17.51 196 ALA A C 1
ATOM 1368 O O . ALA A 1 176 ? 78.242 96.774 4.762 1.00 20.57 196 ALA A O 1
ATOM 1370 N N . ALA A 1 177 ? 79.145 95.637 6.495 1.00 17.38 197 ALA A N 1
ATOM 1371 C CA . ALA A 1 177 ? 80.366 96.459 6.499 1.00 18.04 197 ALA A CA 1
ATOM 1372 C C . ALA A 1 177 ? 81.156 96.276 5.183 1.00 18.33 197 ALA A C 1
ATOM 1373 O O . ALA A 1 177 ? 81.676 97.260 4.596 1.00 18.55 197 ALA A O 1
ATOM 1375 N N . LEU A 1 178 ? 81.262 95.026 4.718 1.00 18.66 198 LEU A N 1
ATOM 1376 C CA . LEU A 1 178 ? 81.862 94.750 3.422 1.00 18.87 198 LEU A CA 1
ATOM 1377 C C . LEU A 1 178 ? 81.148 95.385 2.236 1.00 18.07 198 LEU A C 1
ATOM 1378 O O . LEU A 1 178 ? 81.791 95.820 1.285 1.00 20.56 198 LEU A O 1
ATOM 1383 N N . ARG A 1 179 ? 79.807 95.424 2.294 1.00 20.66 199 ARG A N 1
ATOM 1384 C CA . ARG A 1 179 ? 79.002 96.074 1.277 1.00 21.74 199 ARG A CA 1
ATOM 1385 C C . ARG A 1 179 ? 79.318 97.587 1.282 1.00 18.27 199 ARG A C 1
ATOM 1386 O O . ARG A 1 179 ? 79.522 98.184 0.235 1.00 21.19 199 ARG A O 1
ATOM 1394 N N . TRP A 1 180 ? 79.451 98.141 2.477 1.00 19.94 200 TRP A N 1
ATOM 1395 C CA . TRP A 1 180 ? 79.773 99.564 2.627 1.00 18.88 200 TRP A CA 1
ATOM 1396 C C . TRP A 1 180 ? 81.158 99.833 2.032 1.00 19.88 200 TRP A C 1
ATOM 1397 O O . TRP A 1 180 ? 81.345 100.795 1.300 1.00 21.92 200 TRP A O 1
ATOM 1408 N N . VAL A 1 181 ? 82.099 98.946 2.293 1.00 20.47 201 VAL A N 1
ATOM 1409 C CA . VAL A 1 181 ? 83.454 99.094 1.707 1.00 20.56 201 VAL A CA 1
ATOM 1410 C C . VAL A 1 181 ? 83.396 99.059 0.178 1.00 20.79 201 VAL A C 1
ATOM 1411 O O . VAL A 1 181 ? 84.015 99.884 -0.489 1.00 23.90 201 VAL A O 1
ATOM 1415 N N . GLN A 1 182 ? 82.629 98.118 -0.394 1.00 21.81 202 GLN A N 1
ATOM 1416 C CA . GLN A 1 182 ? 82.481 98.107 -1.849 1.00 23.31 202 GLN A CA 1
ATOM 1417 C C . GLN A 1 182 ? 81.989 99.464 -2.359 1.00 24.97 202 GLN A C 1
ATOM 1418 O O . GLN A 1 182 ? 82.494 99.982 -3.346 1.00 25.75 202 GLN A O 1
ATOM 1424 N N . ASP A 1 183 ? 81.001 100.015 -1.667 1.00 25.04 203 ASP A N 1
ATOM 1425 C CA . ASP A 1 183 ? 80.319 101.218 -2.134 1.00 25.23 203 ASP A CA 1
ATOM 1426 C C . ASP A 1 183 ? 81.074 102.516 -1.867 1.00 25.40 203 ASP A C 1
ATOM 1427 O O . ASP A 1 183 ? 80.746 103.537 -2.463 1.00 27.04 203 ASP A O 1
ATOM 1432 N N . ASN A 1 184 ? 82.045 102.496 -0.955 1.00 24.53 204 ASN A N 1
ATOM 1433 C CA . ASN A 1 184 ? 82.660 103.733 -0.467 1.00 22.73 204 ASN A CA 1
ATOM 1434 C C . ASN A 1 184 ? 84.169 103.823 -0.458 1.00 26.70 204 ASN A C 1
ATOM 1435 O O . ASN A 1 184 ? 84.712 104.912 -0.375 1.00 23.13 204 ASN A O 1
ATOM 1440 N N . ILE A 1 185 ? 84.868 102.693 -0.484 1.00 25.02 205 ILE A N 1
ATOM 1441 C CA . ILE A 1 185 ? 86.300 102.752 -0.163 1.00 26.86 205 ILE A CA 1
ATOM 1442 C C . ILE A 1 185 ? 87.151 103.516 -1.186 1.00 21.68 205 ILE A C 1
ATOM 1443 O O . ILE A 1 185 ? 88.204 104.086 -0.815 1.00 24.28 205 ILE A O 1
ATOM 1448 N N . ALA A 1 186 ? 86.697 103.565 -2.443 1.00 24.61 206 ALA A N 1
ATOM 1449 C CA . ALA A 1 186 ? 87.360 104.350 -3.477 1.00 27.98 206 ALA A CA 1
ATOM 1450 C C . ALA A 1 186 ? 87.528 105.814 -3.048 1.00 26.08 206 ALA A C 1
ATOM 1451 O O . ALA A 1 186 ? 88.509 106.462 -3.405 1.00 27.36 206 ALA A O 1
ATOM 1453 N N . SER A 1 187 ? 86.603 106.311 -2.235 1.00 26.39 207 SER A N 1
ATOM 1454 C CA . SER A 1 187 ? 86.659 107.686 -1.740 1.00 28.34 207 SER A CA 1
ATOM 1455 C C . SER A 1 187 ? 87.808 107.905 -0.731 1.00 28.08 207 SER A C 1
ATOM 1456 O O . SER A 1 187 ? 88.230 109.030 -0.481 1.00 30.44 207 SER A O 1
ATOM 1459 N N . PHE A 1 188 ? 88.294 106.810 -0.140 1.00 24.96 208 PHE A N 1
ATOM 1460 C CA . PHE A 1 188 ? 89.414 106.831 0.795 1.00 25.42 208 PHE A CA 1
ATOM 1461 C C . PHE A 1 188 ? 90.712 106.325 0.154 1.00 26.38 208 PHE A C 1
ATOM 1462 O O . PHE A 1 188 ? 91.655 105.992 0.879 1.00 29.10 208 PHE A O 1
ATOM 1470 N N . GLY A 1 189 ? 90.741 106.243 -1.182 1.00 23.86 209 GLY A N 1
ATOM 1471 C CA . GLY A 1 189 ? 91.949 105.847 -1.931 1.00 22.89 209 GLY A CA 1
ATOM 1472 C C . GLY A 1 189 ? 92.134 104.335 -2.002 1.00 25.13 209 GLY A C 1
ATOM 1473 O O . GLY A 1 189 ? 93.209 103.823 -2.335 1.00 27.68 209 GLY A O 1
ATOM 1474 N N . GLY A 1 190 ? 91.079 103.604 -1.691 1.00 25.87 210 GLY A N 1
ATOM 1475 C CA . GLY A 1 190 ? 91.106 102.147 -1.757 1.00 25.47 210 GLY A CA 1
ATOM 1476 C C . GLY A 1 190 ? 90.523 101.611 -3.048 1.00 25.18 210 GLY A C 1
ATOM 1477 O O . GLY A 1 190 ? 89.709 102.257 -3.716 1.00 27.33 210 GLY A O 1
ATOM 1478 N N . ASN A 1 191 ? 90.921 100.387 -3.376 1.00 26.60 211 ASN A N 1
ATOM 1479 C CA . ASN A 1 191 ? 90.463 99.694 -4.557 1.00 26.74 211 ASN A CA 1
ATOM 1480 C C . ASN A 1 191 ? 89.377 98.718 -4.134 1.00 26.76 211 ASN A C 1
ATOM 1481 O O . ASN A 1 191 ? 89.691 97.711 -3.521 1.00 26.18 211 ASN A O 1
ATOM 1486 N N . PRO A 1 192 ? 88.108 98.990 -4.490 1.00 25.05 212 PRO A N 1
ATOM 1487 C CA . PRO A 1 192 ? 87.058 98.044 -4.094 1.00 23.89 212 PRO A CA 1
ATOM 1488 C C . PRO A 1 192 ? 87.190 96.692 -4.799 1.00 25.95 212 PRO A C 1
ATOM 1489 O O . PRO A 1 192 ? 86.577 95.698 -4.363 1.00 26.79 212 PRO A O 1
ATOM 1493 N N . GLY A 1 193 ? 87.955 96.661 -5.886 1.00 27.10 213 GLY A N 1
ATOM 1494 C CA . GLY A 1 193 ? 88.278 95.407 -6.578 1.00 27.14 213 GLY A CA 1
ATOM 1495 C C . GLY A 1 193 ? 89.411 94.596 -5.956 1.00 27.46 213 GLY A C 1
ATOM 1496 O O . GLY A 1 193 ? 89.746 93.525 -6.461 1.00 27.54 213 GLY A O 1
ATOM 1497 N N . SER A 1 194 ? 89.977 95.085 -4.857 1.00 25.06 214 SER A N 1
ATOM 1498 C CA . SER A 1 194 ? 90.986 94.330 -4.090 1.00 26.50 214 SER A CA 1
ATOM 1499 C C . SER A 1 194 ? 90.805 94.477 -2.588 1.00 25.29 214 SER A C 1
ATOM 1500 O O . SER A 1 194 ? 91.497 95.243 -1.911 1.00 24.68 214 SER A O 1
ATOM 1503 N N . VAL A 1 195 ? 89.857 93.711 -2.066 1.00 20.94 215 VAL A N 1
ATOM 1504 C CA . VAL A 1 195 ? 89.546 93.714 -0.674 1.00 20.53 215 VAL A CA 1
ATOM 1505 C C . VAL A 1 195 ? 89.941 92.373 -0.070 1.00 21.28 215 VAL A C 1
ATOM 1506 O O . VAL A 1 195 ? 89.457 91.311 -0.505 1.00 23.22 215 VAL A O 1
ATOM 1510 N N . THR A 1 196 ? 90.772 92.451 0.965 1.00 20.61 216 THR A N 1
ATOM 1511 C CA . THR A 1 196 ? 91.183 91.291 1.734 1.00 17.71 216 THR A CA 1
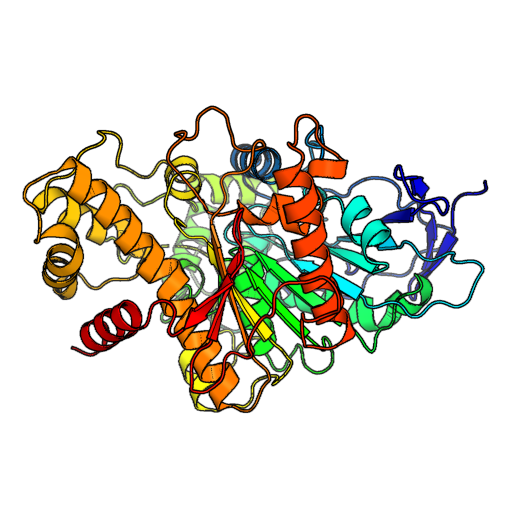ATOM 1512 C C . THR A 1 196 ? 90.531 91.327 3.099 1.00 19.16 216 THR A C 1
ATOM 1513 O O . THR A 1 196 ? 90.699 92.263 3.857 1.00 21.77 216 THR A O 1
ATOM 1517 N N . ILE A 1 197 ? 89.770 90.283 3.413 1.00 17.92 217 ILE A N 1
ATOM 1518 C CA . ILE A 1 197 ? 89.285 90.119 4.762 1.00 16.51 217 ILE A CA 1
ATOM 1519 C C . ILE A 1 197 ? 90.292 89.304 5.579 1.00 16.57 217 ILE A C 1
ATOM 1520 O O . ILE A 1 197 ? 90.833 88.296 5.110 1.00 20.33 217 ILE A O 1
ATOM 1525 N N . PHE A 1 198 ? 90.546 89.770 6.782 1.00 15.16 218 PHE A N 1
ATOM 1526 C CA . PHE A 1 198 ? 91.419 89.117 7.727 1.00 16.85 218 PHE A CA 1
ATOM 1527 C C . PHE A 1 198 ? 90.938 89.281 9.138 1.00 16.98 218 PHE A C 1
ATOM 1528 O O . PHE A 1 198 ? 90.262 90.276 9.455 1.00 17.95 218 PHE A O 1
ATOM 1536 N N . GLY A 1 199 ? 91.172 88.273 9.973 1.00 15.93 219 GLY A N 1
ATOM 1537 C CA . GLY A 1 199 ? 90.720 88.306 11.328 1.00 17.42 219 GLY A CA 1
ATOM 1538 C C . GLY A 1 199 ? 91.323 87.199 12.119 1.00 16.15 219 GLY A C 1
ATOM 1539 O O . GLY A 1 199 ? 91.896 86.252 11.528 1.00 18.82 219 GLY A O 1
ATOM 1540 N N . GLU A 1 200 ? 91.241 87.342 13.430 1.00 13.99 220 GLU A N 1
ATOM 1541 C CA . GLU A 1 200 ? 91.879 86.453 14.397 1.00 15.98 220 GLU A CA 1
ATOM 1542 C C . GLU A 1 200 ? 90.877 85.867 15.374 1.00 16.07 220 GLU A C 1
ATOM 1543 O O . GLU A 1 200 ? 89.935 86.550 15.832 1.00 16.65 220 GLU A O 1
ATOM 1549 N N . ALA A 1 201 ? 91.024 84.562 15.625 1.00 17.07 221 ALA A N 1
ATOM 1550 C CA . ALA A 1 201 ? 90.212 83.823 16.591 1.00 17.38 221 ALA A CA 1
ATOM 1551 C C . ALA A 1 201 ? 88.729 83.799 16.116 1.00 14.28 221 ALA A C 1
ATOM 1552 O O . ALA A 1 201 ? 88.510 83.457 14.957 1.00 14.26 221 ALA A O 1
ATOM 1554 N N . ALA A 1 202 ? 87.791 84.366 16.879 1.00 16.23 222 ALA A N 1
ATOM 1555 C CA . ALA A 1 202 ? 86.406 84.463 16.369 1.00 17.63 222 ALA A CA 1
ATOM 1556 C C . ALA A 1 202 ? 86.321 85.267 15.044 1.00 16.83 222 ALA A C 1
ATOM 1557 O O . ALA A 1 202 ? 85.466 85.071 14.211 1.00 15.42 222 ALA A O 1
ATOM 1559 N N . GLY A 1 203 ? 87.248 86.243 14.858 1.00 12.85 223 GLY A N 1
ATOM 1560 C CA . GLY A 1 203 ? 87.366 86.920 13.571 1.00 17.30 223 GLY A CA 1
ATOM 1561 C C . GLY A 1 203 ? 87.848 86.064 12.425 1.00 14.37 223 GLY A C 1
ATOM 1562 O O . GLY A 1 203 ? 87.493 86.250 11.261 1.00 15.40 223 GLY A O 1
ATOM 1563 N N . GLY A 1 204 ? 88.778 85.144 12.753 1.00 16.15 224 GLY A N 1
ATOM 1564 C CA . GLY A 1 204 ? 89.176 84.166 11.743 1.00 14.96 224 GLY A CA 1
ATOM 1565 C C . GLY A 1 204 ? 88.087 83.146 11.387 1.00 12.97 224 GLY A C 1
ATOM 1566 O O . GLY A 1 204 ? 87.911 82.815 10.214 1.00 15.69 224 GLY A O 1
ATOM 1567 N N . GLU A 1 205 ? 87.353 82.729 12.403 1.00 15.49 225 GLU A N 1
ATOM 1568 C CA . GLU A 1 205 ? 86.113 81.938 12.197 1.00 15.23 225 GLU A CA 1
ATOM 1569 C C . GLU A 1 205 ? 85.103 82.704 11.335 1.00 15.24 225 GLU A C 1
ATOM 1570 O O . GLU A 1 205 ? 84.565 82.173 10.370 1.00 15.37 225 GLU A O 1
ATOM 1576 N N . SER A 1 206 ? 84.977 84.011 11.580 1.00 16.64 226 SER A N 1
ATOM 1577 C CA . SER A 1 206 ? 84.054 84.817 10.787 1.00 17.00 226 SER A CA 1
ATOM 1578 C C . SER A 1 206 ? 84.523 84.885 9.330 1.00 14.99 226 SER A C 1
ATOM 1579 O O . SER A 1 206 ? 83.746 84.784 8.382 1.00 17.85 226 SER A O 1
ATOM 1582 N N . VAL A 1 207 ? 85.845 85.122 9.122 1.00 15.71 227 VAL A N 1
ATOM 1583 C CA . VAL A 1 207 ? 86.352 85.102 7.787 1.00 15.35 227 VAL A CA 1
ATOM 1584 C C . VAL A 1 207 ? 86.003 83.776 7.059 1.00 15.38 227 VAL A C 1
ATOM 1585 O O . VAL A 1 207 ? 85.610 83.743 5.878 1.00 15.25 227 VAL A O 1
ATOM 1589 N N . SER A 1 208 ? 86.229 82.675 7.777 1.00 18.09 228 SER A N 1
ATOM 1590 C CA . SER A 1 208 ? 85.987 81.345 7.212 1.00 19.14 228 SER A CA 1
ATOM 1591 C C . SER A 1 208 ? 84.491 81.140 6.868 1.00 17.18 228 SER A C 1
ATOM 1592 O O . SER A 1 208 ? 84.163 80.651 5.802 1.00 18.36 228 SER A O 1
ATOM 1595 N N . VAL A 1 209 ? 83.633 81.584 7.778 1.00 17.67 229 VAL A N 1
ATOM 1596 C CA . VAL A 1 209 ? 82.186 81.645 7.552 1.00 18.70 229 VAL A CA 1
ATOM 1597 C C . VAL A 1 209 ? 81.821 82.458 6.298 1.00 20.82 229 VAL A C 1
ATOM 1598 O O . VAL A 1 209 ? 81.018 82.043 5.466 1.00 19.38 229 VAL A O 1
ATOM 1602 N N . LEU A 1 210 ? 82.437 83.629 6.148 1.00 17.01 230 LEU A N 1
ATOM 1603 C CA . LEU A 1 210 ? 82.165 84.447 4.987 1.00 19.61 230 LEU A CA 1
ATOM 1604 C C . LEU A 1 210 ? 82.578 83.767 3.693 1.00 19.79 230 LEU A C 1
ATOM 1605 O O . LEU A 1 210 ? 81.935 83.914 2.685 1.00 18.68 230 LEU A O 1
ATOM 1610 N N . VAL A 1 211 ? 83.711 83.036 3.718 1.00 19.20 231 VAL A N 1
ATOM 1611 C CA . VAL A 1 211 ? 84.137 82.292 2.549 1.00 21.15 231 VAL A CA 1
ATOM 1612 C C . VAL A 1 211 ? 83.057 81.274 2.125 1.00 19.34 231 VAL A C 1
ATOM 1613 O O . VAL A 1 211 ? 82.880 81.018 0.940 1.00 20.91 231 VAL A O 1
ATOM 1617 N N . LEU A 1 212 ? 82.311 80.763 3.105 1.00 20.86 232 LEU A N 1
ATOM 1618 C CA . LEU A 1 212 ? 81.245 79.766 2.866 1.00 22.49 232 LEU A CA 1
ATOM 1619 C C . LEU A 1 212 ? 79.850 80.329 2.623 1.00 24.09 232 LEU A C 1
ATOM 1620 O O . LEU A 1 212 ? 78.908 79.559 2.424 1.00 29.19 232 LEU A O 1
ATOM 1625 N N . SER A 1 213 ? 79.677 81.650 2.648 1.00 19.73 233 SER A N 1
ATOM 1626 C CA . SER A 1 213 ? 78.329 82.242 2.610 1.00 20.28 233 SER A CA 1
ATOM 1627 C C . SER A 1 213 ? 78.037 82.919 1.274 1.00 23.02 233 SER A C 1
ATOM 1628 O O . SER A 1 213 ? 78.791 83.809 0.831 1.00 24.19 233 SER A O 1
ATOM 1631 N N . PRO A 1 214 ? 76.899 82.572 0.657 1.00 24.01 234 PRO A N 1
ATOM 1632 C CA . PRO A 1 214 ? 76.514 83.200 -0.592 1.00 25.86 234 PRO A CA 1
ATOM 1633 C C . PRO A 1 214 ? 76.300 84.711 -0.418 1.00 26.64 234 PRO A C 1
ATOM 1634 O O . PRO A 1 214 ? 76.404 85.460 -1.393 1.00 26.63 234 PRO A O 1
ATOM 1638 N N . LEU A 1 215 ? 76.008 85.141 0.812 1.00 24.20 235 LEU A N 1
ATOM 1639 C CA . LEU A 1 215 ? 75.702 86.557 1.052 1.00 23.82 235 LEU A CA 1
ATOM 1640 C C . LEU A 1 215 ? 76.929 87.422 0.893 1.00 26.91 235 LEU A C 1
ATOM 1641 O O . LEU A 1 215 ? 76.816 88.621 0.717 1.00 27.99 235 LEU A O 1
ATOM 1646 N N . ALA A 1 216 ? 78.097 86.790 0.928 1.00 23.12 236 ALA A N 1
ATOM 1647 C CA . ALA A 1 216 ? 79.368 87.519 0.869 1.00 23.72 236 ALA A CA 1
ATOM 1648 C C . ALA A 1 216 ? 79.979 87.493 -0.534 1.00 22.24 236 ALA A C 1
ATOM 1649 O O . ALA A 1 216 ? 81.136 87.950 -0.758 1.00 23.64 236 ALA A O 1
ATOM 1651 N N . LYS A 1 217 ? 79.231 86.983 -1.509 1.00 23.56 237 LYS A N 1
ATOM 1652 C CA . LYS A 1 217 ? 79.697 86.931 -2.901 1.00 26.55 237 LYS A CA 1
ATOM 1653 C C . LYS A 1 217 ? 80.089 88.319 -3.400 1.00 26.70 237 LYS A C 1
ATOM 1654 O O . LYS A 1 217 ? 79.350 89.285 -3.182 1.00 27.27 237 LYS A O 1
ATOM 1660 N N . ASN A 1 218 ? 81.242 88.392 -4.073 1.00 29.71 238 ASN A N 1
ATOM 1661 C CA . ASN A 1 218 ? 81.776 89.629 -4.666 1.00 29.41 238 ASN A CA 1
ATOM 1662 C C . ASN A 1 218 ? 82.157 90.732 -3.677 1.00 24.17 238 ASN A C 1
ATOM 1663 O O . ASN A 1 218 ? 82.335 91.891 -4.090 1.00 34.62 238 ASN A O 1
ATOM 1668 N N . LEU A 1 219 ? 82.286 90.408 -2.396 1.00 22.77 239 LEU A N 1
ATOM 1669 C CA . LEU A 1 219 ? 82.623 91.402 -1.374 1.00 21.30 239 LEU A CA 1
ATOM 1670 C C . LEU A 1 219 ? 84.071 91.351 -0.926 1.00 23.28 239 LEU A C 1
ATOM 1671 O O . LEU A 1 219 ? 84.496 92.200 -0.156 1.00 24.60 239 LEU A O 1
ATOM 1676 N N . PHE A 1 220 ? 84.811 90.331 -1.367 1.00 21.78 240 PHE A N 1
ATOM 1677 C CA . PHE A 1 220 ? 86.244 90.240 -1.039 1.00 21.74 240 PHE A CA 1
ATOM 1678 C C . PHE A 1 220 ? 86.935 89.345 -2.028 1.00 21.78 240 PHE A C 1
ATOM 1679 O O . PHE A 1 220 ? 86.296 88.587 -2.734 1.00 22.59 240 PHE A O 1
ATOM 1687 N N . HIS A 1 221 ? 88.254 89.508 -2.106 1.00 23.37 241 HIS A N 1
ATOM 1688 C CA . HIS A 1 221 ? 89.074 88.898 -3.149 1.00 23.31 241 HIS A CA 1
ATOM 1689 C C . HIS A 1 221 ? 90.230 88.066 -2.629 1.00 21.43 241 HIS A C 1
ATOM 1690 O O . HIS A 1 221 ? 90.913 87.406 -3.437 1.00 25.24 241 HIS A O 1
ATOM 1697 N N . ARG A 1 222 ? 90.453 88.122 -1.315 1.00 19.98 242 ARG A N 1
ATOM 1698 C CA . ARG A 1 222 ? 91.454 87.287 -0.604 1.00 20.16 242 ARG A CA 1
ATOM 1699 C C . ARG A 1 222 ? 90.952 87.208 0.822 1.00 19.62 242 ARG A C 1
ATOM 1700 O O . ARG A 1 222 ? 90.187 88.080 1.268 1.00 20.92 242 ARG A O 1
ATOM 1708 N N . ALA A 1 223 ? 91.398 86.197 1.544 1.00 18.83 243 ALA A N 1
ATOM 1709 C CA . ALA A 1 223 ? 90.999 85.964 2.908 1.00 17.05 243 ALA A CA 1
ATOM 1710 C C . ALA A 1 223 ? 92.163 85.465 3.734 1.00 16.26 243 ALA A C 1
ATOM 1711 O O . ALA A 1 223 ? 93.050 84.753 3.230 1.00 21.09 243 ALA A O 1
ATOM 1713 N N . ILE A 1 224 ? 92.171 85.851 4.988 1.00 17.76 244 ILE A N 1
ATOM 1714 C CA . ILE A 1 224 ? 93.144 85.384 5.990 1.00 16.75 244 ILE A CA 1
ATOM 1715 C C . ILE A 1 224 ? 92.460 85.055 7.311 1.00 18.44 244 ILE A C 1
ATOM 1716 O O . ILE A 1 224 ? 91.824 85.909 7.939 1.00 18.83 244 ILE A O 1
ATOM 1721 N N . SER A 1 225 ? 92.556 83.770 7.692 1.00 16.48 245 SER A N 1
ATOM 1722 C CA . SER A 1 225 ? 92.133 83.330 8.993 1.00 15.58 245 SER A CA 1
ATOM 1723 C C . SER A 1 225 ? 93.313 83.080 9.902 1.00 16.22 245 SER A C 1
ATOM 1724 O O . SER A 1 225 ? 94.106 82.161 9.644 1.00 17.44 245 SER A O 1
ATOM 1727 N N . GLU A 1 226 ? 93.413 83.837 10.968 1.00 16.95 246 GLU A N 1
ATOM 1728 C CA . GLU A 1 226 ? 94.429 83.698 12.003 1.00 15.88 246 GLU A CA 1
ATOM 1729 C C . GLU A 1 226 ? 93.856 83.034 13.245 1.00 14.90 246 GLU A C 1
ATOM 1730 O O . GLU A 1 226 ? 92.996 83.580 13.927 1.00 16.92 246 GLU A O 1
ATOM 1736 N N . SER A 1 227 ? 94.278 81.794 13.520 1.00 16.44 247 SER A N 1
ATOM 1737 C CA . SER A 1 227 ? 93.868 81.119 14.761 1.00 16.93 247 SER A CA 1
ATOM 1738 C C . SER A 1 227 ? 92.322 80.970 14.898 1.00 15.10 247 SER A C 1
ATOM 1739 O O . SER A 1 227 ? 91.767 81.243 15.964 1.00 15.96 247 SER A O 1
ATOM 1742 N N . GLY A 1 228 ? 91.684 80.529 13.827 1.00 16.06 248 GLY A N 1
ATOM 1743 C CA . GLY A 1 228 ? 90.227 80.239 13.897 1.00 17.63 248 GLY A CA 1
ATOM 1744 C C . GLY A 1 228 ? 89.598 80.089 12.547 1.00 15.76 248 GLY A C 1
ATOM 1745 O O . GLY A 1 228 ? 89.864 80.868 11.645 1.00 16.18 248 GLY A O 1
ATOM 1746 N N . VAL A 1 229 ? 88.807 79.007 12.393 1.00 17.70 249 VAL A N 1
ATOM 1747 C CA . VAL A 1 229 ? 88.130 78.741 11.144 1.00 18.81 249 VAL A CA 1
ATOM 1748 C C . VAL A 1 229 ? 86.705 78.240 11.489 1.00 14.45 249 VAL A C 1
ATOM 1749 O O . VAL A 1 229 ? 86.362 78.090 12.658 1.00 15.95 249 VAL A O 1
ATOM 1753 N N . ALA A 1 230 ? 85.942 77.955 10.446 1.00 17.29 250 ALA A N 1
ATOM 1754 C CA . ALA A 1 230 ? 84.527 77.568 10.633 1.00 18.07 250 ALA A CA 1
ATOM 1755 C C . ALA A 1 230 ? 84.358 76.122 11.168 1.00 19.99 250 ALA A C 1
ATOM 1756 O O . ALA A 1 230 ? 83.285 75.740 11.578 1.00 24.49 250 ALA A O 1
ATOM 1758 N N . LEU A 1 231 ? 85.451 75.362 11.203 1.00 21.03 251 LEU A N 1
ATOM 1759 C CA . LEU A 1 231 ? 85.487 74.077 11.916 1.00 23.50 251 LEU A CA 1
ATOM 1760 C C . LEU A 1 231 ? 86.034 74.181 13.363 1.00 21.28 251 LEU A C 1
ATOM 1761 O O . LEU A 1 231 ? 86.220 73.171 14.044 1.00 24.31 251 LEU A O 1
ATOM 1766 N N . THR A 1 232 ? 86.357 75.407 13.827 1.00 20.59 252 THR A N 1
ATOM 1767 C CA . THR A 1 232 ? 86.584 75.644 15.258 1.00 19.55 252 THR A CA 1
ATOM 1768 C C . THR A 1 232 ? 85.227 75.520 15.993 1.00 20.17 252 THR A C 1
ATOM 1769 O O . THR A 1 232 ? 84.453 76.494 16.105 1.00 22.96 252 THR A O 1
ATOM 1773 N N . SER A 1 233 ? 84.929 74.304 16.439 1.00 22.53 253 SER A N 1
ATOM 1774 C CA . SER A 1 233 ? 83.570 73.916 16.828 1.00 21.92 253 SER A CA 1
ATOM 1775 C C . SER A 1 233 ? 82.978 74.693 17.999 1.00 21.61 253 SER A C 1
ATOM 1776 O O . SER A 1 233 ? 81.748 74.833 18.073 1.00 27.38 253 SER A O 1
ATOM 1779 N N . VAL A 1 234 ? 83.809 75.232 18.893 1.00 23.71 254 VAL A N 1
ATOM 1780 C CA . VAL A 1 234 ? 83.301 75.987 20.041 1.00 23.68 254 VAL A CA 1
ATOM 1781 C C . VAL A 1 234 ? 82.390 77.146 19.569 1.00 21.08 254 VAL A C 1
ATOM 1782 O O . VAL A 1 234 ? 81.418 77.494 20.272 1.00 26.14 254 VAL A O 1
ATOM 1786 N N . LEU A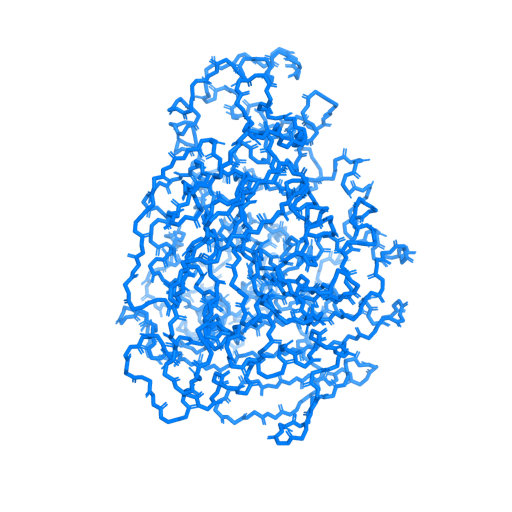 1 235 ? 82.653 77.649 18.356 1.00 19.28 255 LEU A N 1
ATOM 1787 C CA . LEU A 1 235 ? 81.944 78.837 17.790 1.00 17.89 255 LEU A CA 1
ATOM 1788 C C . LEU A 1 235 ? 80.733 78.526 16.888 1.00 20.08 255 LEU A C 1
ATOM 1789 O O . LEU A 1 235 ? 80.015 79.446 16.454 1.00 21.73 255 LEU A O 1
ATOM 1794 N N . VAL A 1 236 ? 80.527 77.236 16.593 1.00 22.85 256 VAL A N 1
ATOM 1795 C CA . VAL A 1 236 ? 79.524 76.818 15.632 1.00 21.14 256 VAL A CA 1
ATOM 1796 C C . VAL A 1 236 ? 78.581 75.802 16.240 1.00 22.69 256 VAL A C 1
ATOM 1797 O O . VAL A 1 236 ? 79.014 74.739 16.674 1.00 26.12 256 VAL A O 1
ATOM 1801 N N . LYS A 1 237 ? 77.297 76.145 16.248 1.00 24.44 257 LYS A N 1
ATOM 1802 C CA . LYS A 1 237 ? 76.296 75.319 16.894 1.00 25.07 257 LYS A CA 1
ATOM 1803 C C . LYS A 1 237 ? 75.617 74.496 15.831 1.00 32.75 257 LYS A C 1
ATOM 1804 O O . LYS A 1 237 ? 75.059 75.031 14.872 1.00 40.84 257 LYS A O 1
ATOM 1810 N N . LYS A 1 238 ? 75.655 73.191 16.021 1.00 33.33 258 LYS A N 1
ATOM 1811 C CA . LYS A 1 238 ? 74.865 72.288 15.204 1.00 41.83 258 LYS A CA 1
ATOM 1812 C C . LYS A 1 238 ? 73.796 71.661 16.098 1.00 41.37 258 LYS A C 1
ATOM 1813 O O . LYS A 1 238 ? 73.921 71.584 17.330 1.00 52.84 258 LYS A O 1
ATOM 1819 N N . GLY A 1 239 ? 72.732 71.219 15.480 1.00 41.99 259 GLY A N 1
ATOM 1820 C CA . GLY A 1 239 ? 71.625 70.692 16.269 1.00 42.92 259 GLY A CA 1
ATOM 1821 C C . GLY A 1 239 ? 70.808 71.788 16.910 1.00 35.73 259 GLY A C 1
ATOM 1822 O O . GLY A 1 239 ? 70.802 72.915 16.428 1.00 46.41 259 GLY A O 1
ATOM 1823 N N . ASP A 1 240 ? 70.121 71.437 18.003 1.00 34.26 260 ASP A N 1
ATOM 1824 C CA . ASP A 1 240 ? 68.962 72.180 18.486 1.00 32.38 260 ASP A CA 1
ATOM 1825 C C . ASP A 1 240 ? 69.370 73.362 19.328 1.00 34.97 260 ASP A C 1
ATOM 1826 O O . ASP A 1 240 ? 69.916 73.208 20.417 1.00 31.83 260 ASP A O 1
ATOM 1831 N N . VAL A 1 241 ? 69.052 74.553 18.832 1.00 33.49 261 VAL A N 1
ATOM 1832 C CA . VAL A 1 241 ? 69.427 75.771 19.510 1.00 30.18 261 VAL A CA 1
ATOM 1833 C C . VAL A 1 241 ? 68.309 76.262 20.442 1.00 25.89 261 VAL A C 1
ATOM 1834 O O . VAL A 1 241 ? 68.537 77.184 21.244 1.00 25.24 261 VAL A O 1
ATOM 1838 N N . LYS A 1 242 ? 67.122 75.648 20.370 1.00 31.96 262 LYS A N 1
ATOM 1839 C CA . LYS A 1 242 ? 65.967 76.119 21.132 1.00 31.30 262 LYS A CA 1
ATOM 1840 C C . LYS A 1 242 ? 66.184 76.100 22.673 1.00 29.59 262 LYS A C 1
ATOM 1841 O O . LYS A 1 242 ? 65.788 77.036 23.348 1.00 29.37 262 LYS A O 1
ATOM 1847 N N . PRO A 1 243 ? 66.868 75.070 23.235 1.00 28.99 263 PRO A N 1
ATOM 1848 C CA . PRO A 1 243 ? 67.044 75.079 24.702 1.00 29.34 263 PRO A CA 1
ATOM 1849 C C . PRO A 1 243 ? 67.872 76.267 25.227 1.00 24.89 263 PRO A C 1
ATOM 1850 O O . PRO A 1 243 ? 67.563 76.854 26.289 1.00 28.54 263 PRO A O 1
ATOM 1854 N N . LEU A 1 244 ? 68.924 76.610 24.494 1.00 24.33 264 LEU A N 1
ATOM 1855 C CA . LEU A 1 244 ? 69.706 77.806 24.799 1.00 23.88 264 LEU A CA 1
ATOM 1856 C C . LEU A 1 244 ? 68.851 79.086 24.708 1.00 23.09 264 LEU A C 1
ATOM 1857 O O . LEU A 1 244 ? 68.877 79.916 25.615 1.00 24.06 264 LEU A O 1
ATOM 1862 N N . ALA A 1 245 ? 68.086 79.215 23.636 1.00 23.41 265 ALA A N 1
ATOM 1863 C CA . ALA A 1 245 ? 67.172 80.370 23.463 1.00 23.77 265 ALA A CA 1
ATOM 1864 C C . ALA A 1 245 ? 66.207 80.499 24.645 1.00 23.55 265 ALA A C 1
ATOM 1865 O O . ALA A 1 245 ? 66.033 81.583 25.222 1.00 23.34 265 ALA A O 1
ATOM 1867 N N . GLU A 1 246 ? 65.599 79.379 25.027 1.00 22.82 266 GLU A N 1
ATOM 1868 C CA . GLU A 1 246 ? 64.738 79.361 26.193 1.00 24.64 266 GLU A CA 1
ATOM 1869 C C . GLU A 1 246 ? 65.461 79.714 27.495 1.00 23.95 266 GLU A C 1
ATOM 1870 O O . GLU A 1 246 ? 64.914 80.422 28.348 1.00 25.37 266 GLU A O 1
ATOM 1876 N N . GLN A 1 247 ? 66.702 79.241 27.653 1.00 24.50 267 GLN A N 1
ATOM 1877 C CA . GLN A 1 247 ? 67.441 79.574 28.860 1.00 24.18 267 GLN A CA 1
ATOM 1878 C C . GLN A 1 247 ? 67.698 81.095 28.941 1.00 23.66 267 GLN A C 1
ATOM 1879 O O . GLN A 1 247 ? 67.567 81.702 30.014 1.00 24.84 267 GLN A O 1
ATOM 1885 N N . ILE A 1 248 ? 68.070 81.681 27.810 1.00 22.15 268 ILE A N 1
ATOM 1886 C CA . ILE A 1 248 ? 68.304 83.137 27.737 1.00 21.99 268 ILE A CA 1
ATOM 1887 C C . ILE A 1 248 ? 67.021 83.912 28.068 1.00 22.80 268 ILE A C 1
ATOM 1888 O O . ILE A 1 248 ? 67.028 84.807 28.924 1.00 23.52 268 ILE A O 1
ATOM 1893 N N . ALA A 1 249 ? 65.915 83.474 27.470 1.00 23.57 269 ALA A N 1
ATOM 1894 C CA . ALA A 1 249 ? 64.607 84.115 27.645 1.00 23.26 269 ALA A CA 1
ATOM 1895 C C . ALA A 1 249 ? 64.225 84.090 29.121 1.00 24.18 269 ALA A C 1
ATOM 1896 O O . ALA A 1 249 ? 63.912 85.112 29.730 1.00 24.79 269 ALA A O 1
ATOM 1898 N N . ILE A 1 250 ? 64.297 82.910 29.726 1.00 24.67 270 ILE A N 1
ATOM 1899 C CA . ILE A 1 250 ? 63.936 82.744 31.128 1.00 27.75 270 ILE A CA 1
ATOM 1900 C C . ILE A 1 250 ? 64.836 83.572 32.041 1.00 26.92 270 ILE A C 1
ATOM 1901 O O . ILE A 1 250 ? 64.374 84.202 32.981 1.00 26.97 270 ILE A O 1
ATOM 1906 N N . THR A 1 251 ? 66.142 83.555 31.768 1.00 27.21 271 THR A N 1
ATOM 1907 C CA . THR A 1 251 ? 67.067 84.311 32.578 1.00 25.97 271 THR A CA 1
ATOM 1908 C C . THR A 1 251 ? 66.750 85.815 32.498 1.00 24.57 271 THR A C 1
ATOM 1909 O O . THR A 1 251 ? 66.897 86.533 33.494 1.00 28.54 271 THR A O 1
ATOM 1913 N N . ALA A 1 252 ? 66.314 86.265 31.319 1.00 26.74 272 ALA A N 1
ATOM 1914 C CA . ALA A 1 252 ? 65.901 87.672 31.106 1.00 28.27 272 ALA A CA 1
ATOM 1915 C C . ALA A 1 252 ? 64.517 88.017 31.698 1.00 31.00 272 ALA A C 1
ATOM 1916 O O . ALA A 1 252 ? 64.133 89.189 31.736 1.00 32.03 272 ALA A O 1
ATOM 1918 N N . GLY A 1 253 ? 63.786 87.005 32.164 1.00 28.13 273 GLY A N 1
ATOM 1919 C CA . GLY A 1 253 ? 62.450 87.165 32.749 1.00 29.50 273 GLY A CA 1
ATOM 1920 C C . GLY A 1 253 ? 61.330 87.060 31.732 1.00 26.08 273 GLY A C 1
ATOM 1921 O O . GLY A 1 253 ? 60.236 87.571 31.971 1.00 31.56 273 GLY A O 1
ATOM 1922 N N . CYS A 1 254 ? 61.591 86.402 30.611 1.00 25.47 274 CYS A N 1
ATOM 1923 C CA . CYS A 1 254 ? 60.635 86.249 29.538 1.00 26.54 274 CYS A CA 1
ATOM 1924 C C . CYS A 1 254 ? 60.001 84.861 29.551 1.00 27.35 274 CYS A C 1
ATOM 1925 O O . CYS A 1 254 ? 60.672 83.887 29.879 1.00 30.76 274 CYS A O 1
ATOM 1928 N N . LYS A 1 255 ? 58.729 84.788 29.144 1.00 30.47 275 LYS A N 1
ATOM 1929 C CA . LYS A 1 255 ? 58.052 83.506 28.927 1.00 27.90 275 LYS A CA 1
ATOM 1930 C C . LYS A 1 2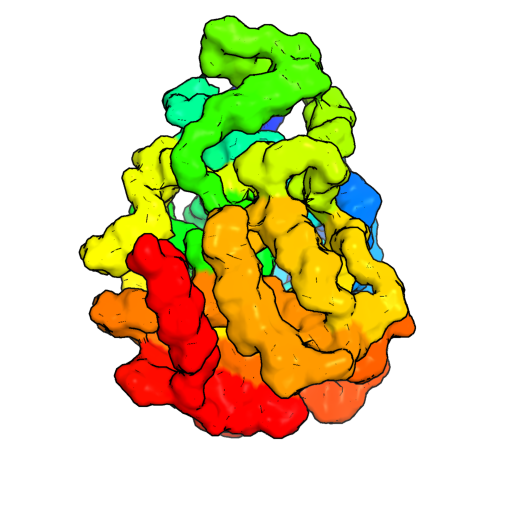55 ? 58.552 82.842 27.662 1.00 25.58 275 LYS A C 1
ATOM 1931 O O . LYS A 1 255 ? 59.096 83.490 26.747 1.00 26.64 275 LYS A O 1
ATOM 1937 N N . THR A 1 256 ? 58.363 81.529 27.600 1.00 27.18 276 THR A N 1
ATOM 1938 C CA . THR A 1 256 ? 58.879 80.753 26.478 1.00 24.03 276 THR A CA 1
ATOM 1939 C C . THR A 1 256 ? 57.759 80.136 25.651 1.00 26.99 276 THR A C 1
ATOM 1940 O O . THR A 1 256 ? 57.956 79.172 24.933 1.00 29.30 276 THR A O 1
ATOM 1944 N N . THR A 1 257 ? 56.579 80.726 25.706 1.00 28.72 277 THR A N 1
ATOM 1945 C CA . THR A 1 257 ? 55.411 80.119 25.085 1.00 25.75 277 THR A CA 1
ATOM 1946 C C . THR A 1 257 ? 55.583 79.748 23.616 1.00 23.29 277 THR A C 1
ATOM 1947 O O . THR A 1 257 ? 55.207 78.639 23.202 1.00 25.99 277 THR A O 1
ATOM 1951 N N . THR A 1 258 ? 56.139 80.677 22.841 1.00 22.28 278 THR A N 1
ATOM 1952 C CA . THR A 1 258 ? 56.479 80.462 21.448 1.00 20.39 278 THR A CA 1
ATOM 1953 C C . THR A 1 258 ? 57.767 81.249 21.165 1.00 19.48 278 THR A C 1
ATOM 1954 O O . THR A 1 258 ? 58.151 82.125 21.963 1.00 21.90 278 THR A O 1
ATOM 1958 N N . SER A 1 259 ? 58.374 80.967 20.020 1.00 20.12 279 SER A N 1
ATOM 1959 C CA . SER A 1 259 ? 59.585 81.690 19.577 1.00 18.33 279 SER A CA 1
ATOM 1960 C C . SER A 1 259 ? 59.260 83.169 19.409 1.00 18.92 279 SER A C 1
ATOM 1961 O O . SER A 1 259 ? 59.995 84.019 19.899 1.00 22.06 279 SER A O 1
ATOM 1964 N N . ALA A 1 260 ? 58.134 83.473 18.746 1.00 19.63 280 ALA A N 1
ATOM 1965 C CA . ALA A 1 260 ? 57.806 84.889 18.472 1.00 19.18 280 ALA A CA 1
ATOM 1966 C C . ALA A 1 260 ? 57.553 85.645 19.797 1.00 19.61 280 ALA A C 1
ATOM 1967 O O . ALA A 1 260 ? 57.945 86.800 19.951 1.00 20.09 280 ALA A O 1
ATOM 1969 N N . VAL A 1 261 ? 56.961 84.983 20.781 1.00 18.39 281 VAL A N 1
ATOM 1970 C CA . VAL A 1 261 ? 56.763 85.563 22.082 1.00 21.16 281 VAL A CA 1
ATOM 1971 C C . VAL A 1 261 ? 58.079 85.830 22.813 1.00 19.84 281 VAL A C 1
ATOM 1972 O O . VAL A 1 261 ? 58.252 86.903 23.420 1.00 21.54 281 VAL A O 1
ATOM 1976 N N . MET A 1 262 ? 59.010 84.874 22.747 1.00 20.86 282 MET A N 1
ATOM 1977 C CA . MET A 1 262 ? 60.344 85.065 23.313 1.00 17.41 282 MET A CA 1
ATOM 1978 C C . MET A 1 262 ? 61.038 86.284 22.733 1.00 17.35 282 MET A C 1
ATOM 1979 O O . MET A 1 262 ? 61.594 87.104 23.492 1.00 20.35 282 MET A O 1
ATOM 1984 N N . VAL A 1 263 ? 61.068 86.354 21.400 1.00 18.23 283 VAL A N 1
ATOM 1985 C CA . VAL A 1 263 ? 61.816 87.416 20.714 1.00 18.90 283 VAL A CA 1
ATOM 1986 C C . VAL A 1 263 ? 61.173 88.778 21.018 1.00 20.49 283 VAL A C 1
ATOM 1987 O O . VAL A 1 263 ? 61.855 89.769 21.269 1.00 20.69 283 VAL A O 1
ATOM 1991 N N . HIS A 1 264 ? 59.855 88.817 20.991 1.00 21.32 284 HIS A N 1
ATOM 1992 C CA . HIS A 1 264 ? 59.152 90.081 21.296 1.00 21.08 284 HIS A CA 1
ATOM 1993 C C . HIS A 1 264 ? 59.494 90.584 22.706 1.00 21.52 284 HIS A C 1
ATOM 1994 O O . HIS A 1 264 ? 59.779 91.781 22.891 1.00 21.28 284 HIS A O 1
ATOM 2001 N N . CYS A 1 265 ? 59.483 89.697 23.696 1.00 21.50 285 CYS A N 1
ATOM 2002 C CA . CYS A 1 265 ? 59.809 90.043 25.064 1.00 20.86 285 CYS A CA 1
ATOM 2003 C C . CYS A 1 265 ? 61.243 90.551 25.165 1.00 20.45 285 CYS A C 1
ATOM 2004 O O . CYS A 1 265 ? 61.505 91.578 25.823 1.00 22.48 285 CYS A O 1
ATOM 2007 N N . LEU A 1 266 ? 62.165 89.817 24.562 1.00 18.81 286 LEU A N 1
ATOM 2008 C CA . LEU A 1 266 ? 63.570 90.207 24.617 1.00 18.92 286 LEU A CA 1
ATOM 2009 C C . LEU A 1 266 ? 63.786 91.563 23.961 1.00 19.45 286 LEU A C 1
ATOM 2010 O O . LEU A 1 266 ? 64.655 92.339 24.400 1.00 22.43 286 LEU A O 1
ATOM 2015 N N . ARG A 1 267 ? 63.026 91.855 22.907 1.00 17.47 287 ARG A N 1
ATOM 2016 C CA . ARG A 1 267 ? 63.093 93.177 22.260 1.00 19.24 287 ARG A CA 1
ATOM 2017 C C . ARG A 1 267 ? 62.593 94.337 23.128 1.00 21.20 287 ARG A C 1
ATOM 2018 O O . ARG A 1 267 ? 62.913 95.501 22.815 1.00 25.30 287 ARG A O 1
ATOM 2026 N N . GLN A 1 268 ? 61.872 94.047 24.212 1.00 22.50 288 GLN A N 1
ATOM 2027 C CA . GLN A 1 268 ? 61.406 95.105 25.129 1.00 24.75 288 GLN A CA 1
ATOM 2028 C C . GLN A 1 268 ? 62.376 95.370 26.268 1.00 22.44 288 GLN A C 1
ATOM 2029 O O . GLN A 1 268 ? 62.239 96.365 26.975 1.00 26.84 288 GLN A O 1
ATOM 2035 N N . LYS A 1 269 ? 63.373 94.482 26.419 1.00 21.10 289 LYS A N 1
ATOM 2036 C CA . LYS A 1 269 ? 64.322 94.599 27.510 1.00 19.36 289 LYS A CA 1
ATOM 2037 C C . LYS A 1 269 ? 65.300 95.749 27.199 1.00 21.35 289 LYS A C 1
ATOM 2038 O O . LYS A 1 269 ? 65.614 96.020 26.031 1.00 20.05 289 LYS A O 1
ATOM 2044 N N . THR A 1 270 ? 65.761 96.414 28.250 1.00 23.25 290 THR A N 1
ATOM 2045 C CA . THR A 1 270 ? 66.777 97.438 28.095 1.00 24.08 290 THR A CA 1
ATOM 2046 C C . THR A 1 270 ? 68.146 96.823 27.827 1.00 24.17 290 THR A C 1
ATOM 2047 O O . THR A 1 270 ? 68.410 95.651 28.132 1.00 23.61 290 THR A O 1
ATOM 2051 N N . GLU A 1 271 ? 69.045 97.637 27.287 1.00 23.53 291 GLU A N 1
ATOM 2052 C CA . GLU A 1 271 ? 70.448 97.213 27.115 1.00 19.26 291 GLU A CA 1
ATOM 2053 C C . GLU A 1 271 ? 71.000 96.716 28.450 1.00 22.85 291 GLU A C 1
ATOM 2054 O O . GLU A 1 271 ? 71.670 95.681 28.504 1.00 23.98 291 GLU A O 1
ATOM 2060 N N . GLU A 1 272 ? 70.704 97.446 29.522 1.00 23.07 292 GLU A N 1
ATOM 2061 C CA . GLU A 1 272 ? 71.156 97.126 30.857 1.00 24.17 292 GLU A CA 1
ATOM 2062 C C . GLU A 1 272 ? 70.644 95.750 31.262 1.00 24.66 292 GLU A C 1
ATOM 2063 O O . GLU A 1 272 ? 71.397 94.935 31.814 1.00 25.06 292 GLU A O 1
ATOM 2069 N N . GLU A 1 273 ? 69.361 95.504 30.992 1.00 23.55 293 GLU A N 1
ATOM 2070 C CA . GLU A 1 273 ? 68.756 94.217 31.319 1.00 22.45 293 GLU A CA 1
ATOM 2071 C C . GLU A 1 273 ? 69.405 93.047 30.571 1.00 23.18 293 GLU A C 1
ATOM 2072 O O . GLU A 1 273 ? 69.618 91.971 31.156 1.00 25.10 293 GLU A O 1
ATOM 2078 N N . LEU A 1 274 ? 69.696 93.249 29.299 1.00 20.31 294 LEU A N 1
ATOM 2079 C CA . LEU A 1 274 ? 70.344 92.222 28.488 1.00 21.20 294 LEU A CA 1
ATOM 2080 C C . LEU A 1 274 ? 71.789 92.013 28.889 1.00 25.50 294 LEU A C 1
ATOM 2081 O O . LEU A 1 274 ? 72.309 90.890 28.785 1.00 24.28 294 LEU A O 1
ATOM 2086 N N . LEU A 1 275 ? 72.444 93.060 29.373 1.00 23.07 295 LEU A N 1
ATOM 2087 C CA . LEU A 1 275 ? 73.803 92.883 29.876 1.00 22.48 295 LEU A CA 1
ATOM 2088 C C . LEU A 1 275 ? 73.779 92.111 31.191 1.00 24.24 295 LEU A C 1
ATOM 2089 O O . LEU A 1 275 ? 74.598 91.238 31.411 1.00 25.51 295 LEU A O 1
ATOM 2094 N N . GLU A 1 276 ? 72.806 92.395 32.046 1.00 22.85 296 GLU A N 1
ATOM 2095 C CA . GLU A 1 276 ? 72.640 91.665 33.298 1.00 25.74 296 GLU A CA 1
ATOM 2096 C C . GLU A 1 276 ? 72.439 90.172 32.981 1.00 27.40 296 GLU A C 1
ATOM 2097 O O . GLU A 1 276 ? 73.007 89.304 33.634 1.00 26.74 296 GLU A O 1
ATOM 2103 N N . THR A 1 277 ? 71.634 89.894 31.959 1.00 23.65 297 THR A N 1
ATOM 2104 C CA . THR A 1 277 ? 71.354 88.512 31.540 1.00 24.66 297 THR A CA 1
ATOM 2105 C C . THR A 1 277 ? 72.630 87.851 31.021 1.00 25.38 297 THR A C 1
ATOM 2106 O O . THR A 1 277 ? 72.948 86.732 31.402 1.00 27.01 297 THR A O 1
ATOM 2110 N N . THR A 1 278 ? 73.355 88.568 30.173 1.00 22.90 298 THR A N 1
ATOM 2111 C CA . THR A 1 278 ? 74.643 88.133 29.660 1.00 22.77 298 THR A CA 1
ATOM 2112 C C . THR A 1 278 ? 75.537 87.675 30.810 1.00 24.97 298 THR A C 1
ATOM 2113 O O . THR A 1 278 ? 76.122 86.581 30.746 1.00 30.58 298 THR A O 1
ATOM 2117 N N . LEU A 1 279 ? 75.672 88.508 31.842 1.00 25.14 299 LEU A N 1
ATOM 2118 C CA . LEU A 1 279 ? 76.588 88.198 32.935 1.00 31.47 299 LEU A CA 1
ATOM 2119 C C . LEU A 1 279 ? 76.099 86.997 33.749 1.00 32.06 299 LEU A C 1
ATOM 2120 O O . LEU A 1 279 ? 76.916 86.184 34.199 1.00 35.57 299 LEU A O 1
ATOM 2125 N N . LYS A 1 280 ? 74.782 86.872 33.910 1.00 28.57 300 LYS A N 1
ATOM 2126 C CA . LYS A 1 280 ? 74.178 85.712 34.571 1.00 29.22 300 LYS A CA 1
ATOM 2127 C C . LYS A 1 280 ? 74.426 84.396 33.819 1.00 30.78 300 LYS A C 1
ATOM 2128 O O . LYS A 1 280 ? 74.610 83.354 34.438 1.00 38.77 300 LYS A O 1
ATOM 2134 N N . MET A 1 281 ? 74.420 84.447 32.494 1.00 29.56 301 MET A N 1
ATOM 2135 C CA . MET A 1 281 ? 74.656 83.247 31.667 1.00 29.57 301 MET A CA 1
ATOM 2136 C C . MET A 1 281 ? 76.076 82.693 31.745 1.00 35.91 301 MET A C 1
ATOM 2137 O O . MET A 1 281 ? 76.287 81.548 31.396 1.00 40.05 301 MET A O 1
ATOM 2142 N N . LYS A 1 282 ? 77.042 83.490 32.178 1.00 36.67 302 LYS A N 1
ATOM 2143 C CA . LYS A 1 282 ? 78.446 83.031 32.253 1.00 40.50 302 LYS A CA 1
ATOM 2144 C C . LYS A 1 282 ? 78.965 82.436 30.915 1.00 34.23 302 LYS A C 1
ATOM 2145 O O . LYS A 1 282 ? 79.370 81.282 30.849 1.00 44.07 302 LYS A O 1
ATOM 2151 N N . PHE A 1 283 ? 78.979 83.230 29.857 1.00 34.82 303 PHE A N 1
ATOM 2152 C CA . PHE A 1 283 ? 79.218 82.709 28.497 1.00 40.49 303 PHE A CA 1
ATOM 2153 C C . PHE A 1 283 ? 80.646 82.367 28.081 1.00 45.07 303 PHE A C 1
ATOM 2154 O O . PHE A 1 283 ? 80.841 81.698 27.041 1.00 50.92 303 PHE A O 1
ATOM 2162 N N . LEU A 1 284 ? 81.628 82.852 28.842 1.00 45.33 304 LEU A N 1
ATOM 2163 C CA . LEU A 1 284 ? 83.045 82.688 28.484 1.00 42.70 304 LEU A CA 1
ATOM 2164 C C . LEU A 1 284 ? 83.815 81.913 29.546 1.00 48.10 304 LEU A C 1
ATOM 2165 O O . LEU A 1 284 ? 85.022 82.114 29.722 1.00 56.14 304 LEU A O 1
ATOM 2170 N N . SER A 1 285 ? 83.105 81.043 30.256 1.00 47.71 305 SER A N 1
ATOM 2171 C CA . SER A 1 285 ? 83.714 80.137 31.215 1.00 46.17 305 SER A CA 1
ATOM 2172 C C . SER A 1 285 ? 82.969 78.827 31.121 1.00 47.92 305 SER A C 1
ATOM 2173 O O . SER A 1 285 ? 81.889 78.776 30.545 1.00 54.75 305 SER A O 1
ATOM 2176 N N . LEU A 1 286 ? 83.556 77.765 31.668 1.00 52.29 306 LEU A N 1
ATOM 2177 C CA . LEU A 1 286 ? 82.908 76.443 31.683 1.00 47.51 306 LEU A CA 1
ATOM 2178 C C . LEU A 1 286 ? 81.909 76.318 32.821 1.00 54.73 306 LEU A C 1
ATOM 2179 O O . LEU A 1 286 ? 82.161 76.778 33.941 1.00 58.19 306 LEU A O 1
ATOM 2184 N N . ASP A 1 287 ? 80.783 75.668 32.529 1.00 62.76 307 ASP A N 1
ATOM 2185 C CA . ASP A 1 287 ? 79.767 75.397 33.537 1.00 71.70 307 ASP A CA 1
ATOM 2186 C C . ASP A 1 287 ? 80.403 74.535 34.635 1.00 75.64 307 ASP A C 1
ATOM 2187 O O . ASP A 1 287 ? 81.142 73.588 34.347 1.00 89.39 307 ASP A O 1
ATOM 2192 N N . LEU A 1 288 ? 80.133 74.891 35.887 1.00 89.41 308 LEU A N 1
ATOM 2193 C CA . LEU A 1 288 ? 80.675 74.160 37.032 1.00 89.85 308 LEU A CA 1
ATOM 2194 C C . LEU A 1 288 ? 79.943 72.820 37.217 1.00 95.80 308 LEU A C 1
ATOM 2195 O O . LEU A 1 288 ? 80.568 71.798 37.520 1.00 104.10 308 LEU A O 1
ATOM 2200 N N . GLN A 1 289 ? 78.625 72.835 37.006 1.00 102.65 309 GLN A N 1
ATOM 2201 C CA . GLN A 1 289 ? 77.759 71.702 37.333 1.00 93.29 309 GLN A CA 1
ATOM 2202 C C . GLN A 1 289 ? 77.114 71.058 36.113 1.00 86.94 309 GLN A C 1
ATOM 2203 O O . GLN A 1 289 ? 76.902 71.706 35.089 1.00 80.74 309 GLN A O 1
ATOM 2209 N N . GLY A 1 290 ? 76.804 69.773 36.246 1.00 85.44 310 GLY A N 1
ATOM 2210 C CA . GLY A 1 290 ? 75.954 69.079 35.295 1.00 75.91 310 GLY A CA 1
ATOM 2211 C C . GLY A 1 290 ? 76.588 68.745 33.960 1.00 73.25 310 GLY A C 1
ATOM 2212 O O . GLY A 1 290 ? 77.811 68.794 33.802 1.00 67.80 310 GLY A O 1
ATOM 2213 N N . ASP A 1 291 ? 75.718 68.428 33.002 1.00 66.73 311 ASP A N 1
ATOM 2214 C CA . ASP A 1 291 ? 76.092 67.860 31.709 1.00 49.40 311 ASP A CA 1
ATOM 2215 C C . ASP A 1 291 ? 76.947 68.822 30.893 1.00 56.24 311 ASP A C 1
ATOM 2216 O O . ASP A 1 291 ? 76.478 69.912 30.522 1.00 55.63 311 ASP A O 1
ATOM 2221 N N . PRO A 1 292 ? 78.203 68.423 30.594 1.00 52.87 312 PRO A N 1
ATOM 2222 C CA . PRO A 1 292 ? 79.038 69.290 29.765 1.00 40.82 312 PRO A CA 1
ATOM 2223 C C . PRO A 1 292 ? 78.496 69.560 28.364 1.00 42.77 312 PRO A C 1
ATOM 2224 O O . PRO A 1 292 ? 78.815 70.610 27.786 1.00 48.33 312 PRO A O 1
ATOM 2228 N N . ARG A 1 293 ? 77.687 68.640 27.827 1.00 39.74 313 ARG A N 1
ATOM 2229 C CA . ARG A 1 293 ? 77.032 68.851 26.517 1.00 48.61 313 ARG A CA 1
ATOM 2230 C C . ARG A 1 293 ? 75.982 69.985 26.506 1.00 45.59 313 ARG A C 1
ATOM 2231 O O . ARG A 1 293 ? 75.562 70.435 25.429 1.00 59.14 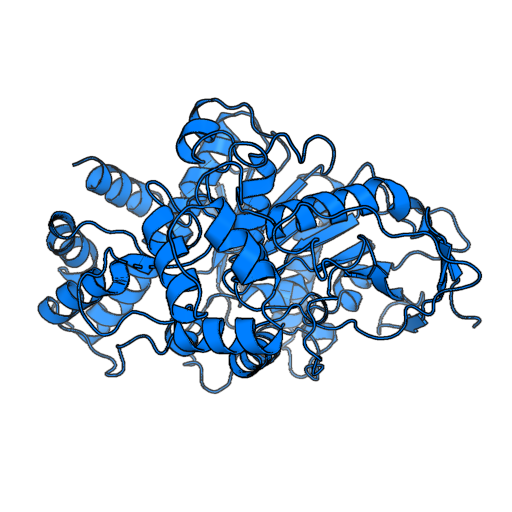313 ARG A O 1
ATOM 2239 N N . GLU A 1 294 ? 75.555 70.427 27.689 1.00 38.03 314 GLU A N 1
ATOM 2240 C CA . GLU A 1 294 ? 74.652 71.588 27.821 1.00 47.19 314 GLU A CA 1
ATOM 2241 C C . GLU A 1 294 ? 75.414 72.868 28.183 1.00 52.13 314 GLU A C 1
ATOM 2242 O O . GLU A 1 294 ? 74.836 73.978 28.161 1.00 50.92 314 GLU A O 1
ATOM 2248 N N . LEU A 1 298 ? 76.829 77.453 24.770 1.00 35.14 318 LEU A N 1
ATOM 2249 C CA . LEU A 1 298 ? 77.499 78.651 24.284 1.00 33.05 318 LEU A CA 1
ATOM 2250 C C . LEU A 1 298 ? 76.776 79.266 23.042 1.00 32.30 318 LEU A C 1
ATOM 2251 O O . LEU A 1 298 ? 76.167 78.597 22.176 1.00 28.64 318 LEU A O 1
ATOM 2256 N N . LEU A 1 299 ? 76.878 80.572 22.985 1.00 31.58 319 LEU A N 1
ATOM 2257 C CA . LEU A 1 299 ? 76.306 81.381 21.916 1.00 30.48 319 LEU A CA 1
ATOM 2258 C C . LEU A 1 299 ? 77.303 81.436 20.769 1.00 24.84 319 LEU A C 1
ATOM 2259 O O . LEU A 1 299 ? 78.520 81.340 21.015 1.00 34.14 319 LEU A O 1
ATOM 2264 N N . GLY A 1 300 ? 76.823 81.602 19.548 1.00 21.49 320 GLY A N 1
ATOM 2265 C CA . GLY A 1 300 ? 77.680 81.741 18.388 1.00 25.15 320 GLY A CA 1
ATOM 2266 C C . GLY A 1 300 ? 76.995 81.579 17.057 1.00 21.06 320 GLY A C 1
ATOM 2267 O O . GLY A 1 300 ? 75.761 81.752 16.947 1.00 20.08 320 GLY A O 1
ATOM 2268 N N . THR A 1 301 ? 77.765 81.193 16.055 1.00 18.85 321 THR A N 1
ATOM 2269 C CA . THR A 1 301 ? 77.305 80.968 14.700 1.00 16.74 321 THR A CA 1
ATOM 2270 C C . THR A 1 301 ? 76.344 79.774 14.676 1.00 20.58 321 THR A C 1
ATOM 2271 O O . THR A 1 301 ? 76.624 78.737 15.270 1.00 21.94 321 THR A O 1
ATOM 2275 N N . VAL A 1 302 ? 75.245 79.944 13.971 1.00 19.95 322 VAL A N 1
ATOM 2276 C CA . VAL A 1 302 ? 74.296 78.851 13.731 1.00 19.56 322 VAL A CA 1
ATOM 2277 C C . VAL A 1 302 ? 74.097 78.627 12.240 1.00 18.89 322 VAL A C 1
ATOM 2278 O O . VAL A 1 302 ? 74.508 79.439 11.401 1.00 19.76 322 VAL A O 1
ATOM 2282 N N . ILE A 1 303 ? 73.444 77.501 11.909 1.00 19.97 323 ILE A N 1
ATOM 2283 C CA . ILE A 1 303 ? 73.082 77.236 10.523 1.00 19.52 323 ILE A CA 1
ATOM 2284 C C . ILE A 1 303 ? 71.679 77.808 10.328 1.00 22.76 323 ILE A C 1
ATOM 2285 O O . ILE A 1 303 ? 70.697 77.179 10.644 1.00 24.94 323 ILE A O 1
ATOM 2290 N N . ASP A 1 304 ? 71.647 79.055 9.868 1.00 22.54 324 ASP A N 1
ATOM 2291 C CA . ASP A 1 304 ? 70.437 79.879 9.903 1.00 25.19 324 ASP A CA 1
ATOM 2292 C C . ASP A 1 304 ? 69.556 79.817 8.646 1.00 22.60 324 ASP A C 1
ATOM 2293 O O . ASP A 1 304 ? 68.371 80.164 8.703 1.00 28.96 324 ASP A O 1
ATOM 2298 N N . GLY A 1 305 ? 70.119 79.406 7.520 1.00 26.28 325 GLY A N 1
ATOM 2299 C CA . GLY A 1 305 ? 69.403 79.289 6.251 1.00 28.91 325 GLY A CA 1
ATOM 2300 C C . GLY A 1 305 ? 69.523 80.489 5.326 1.00 24.31 325 GLY A C 1
ATOM 2301 O O . GLY A 1 305 ? 69.096 80.423 4.174 1.00 26.69 325 GLY A O 1
ATOM 2302 N N . MET A 1 306 ? 70.131 81.576 5.822 1.00 26.91 326 MET A N 1
ATOM 2303 C CA . MET A 1 306 ? 70.356 82.786 5.008 1.00 24.94 326 MET A CA 1
ATOM 2304 C C . MET A 1 306 ? 71.857 83.035 4.822 1.00 22.32 326 MET A C 1
ATOM 2305 O O . MET A 1 306 ? 72.336 83.100 3.696 1.00 25.03 326 MET A O 1
ATOM 2310 N N . LEU A 1 307 ? 72.582 83.141 5.924 1.00 22.01 327 LEU A N 1
ATOM 2311 C CA . LEU A 1 307 ? 74.061 83.276 5.869 1.00 23.24 327 LEU A CA 1
ATOM 2312 C C . LEU A 1 307 ? 74.718 81.940 5.512 1.00 26.45 327 LEU A C 1
ATOM 2313 O O . LEU A 1 307 ? 75.530 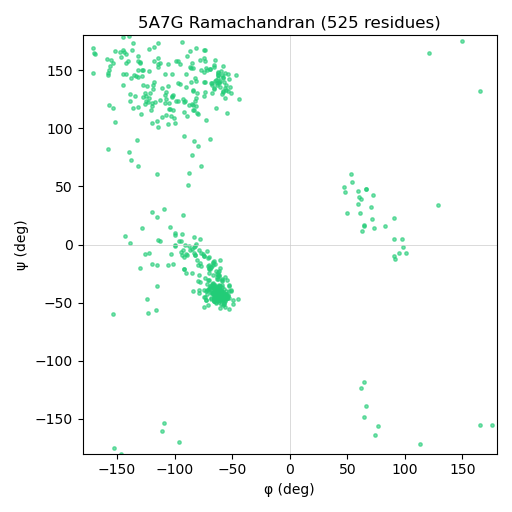81.853 4.571 1.00 23.78 327 LEU A O 1
ATOM 2318 N N . LEU A 1 308 ? 74.369 80.919 6.300 1.00 23.04 328 LEU A N 1
ATOM 2319 C CA . LEU A 1 308 ? 74.857 79.552 6.093 1.00 23.81 328 LEU A CA 1
ATOM 2320 C C . LEU A 1 308 ? 73.689 78.640 5.846 1.00 22.21 328 LEU A C 1
ATOM 2321 O O . LEU A 1 308 ? 72.797 78.527 6.689 1.00 25.27 328 LEU A O 1
ATOM 2326 N N . LEU A 1 309 ? 73.725 77.982 4.696 1.00 25.43 329 LEU A N 1
ATOM 2327 C CA . LEU A 1 309 ? 72.627 77.137 4.242 1.00 26.65 329 LEU A CA 1
ATOM 2328 C C . LEU A 1 309 ? 72.763 75.675 4.717 1.00 28.40 329 LEU A C 1
ATOM 2329 O O . LEU A 1 309 ? 71.784 74.936 4.807 1.00 31.59 329 LEU A O 1
ATOM 2334 N N . LYS A 1 310 ? 73.992 75.259 4.985 1.00 27.63 330 LYS A N 1
ATOM 2335 C CA . LYS A 1 310 ? 74.295 73.956 5.533 1.00 23.91 330 LYS A CA 1
ATOM 2336 C C . LYS A 1 310 ? 75.488 74.091 6.482 1.00 25.74 330 LYS A C 1
ATOM 2337 O O . LYS A 1 310 ? 76.037 75.177 6.665 1.00 26.43 330 LYS A O 1
ATOM 2343 N N . THR A 1 311 ? 75.887 72.991 7.102 1.00 25.93 331 THR A N 1
ATOM 2344 C CA . THR A 1 311 ? 77.042 73.005 7.997 1.00 27.81 331 THR A CA 1
ATOM 2345 C C . THR A 1 311 ? 78.300 73.295 7.193 1.00 23.07 331 THR A C 1
ATOM 2346 O O . THR A 1 311 ? 78.370 73.018 5.985 1.00 24.39 331 THR A O 1
ATOM 2350 N N . PRO A 1 312 ? 79.301 73.882 7.856 1.00 23.77 332 PRO A N 1
ATOM 2351 C CA . PRO A 1 312 ? 80.570 74.093 7.147 1.00 22.70 332 PRO A CA 1
ATOM 2352 C C . PRO A 1 312 ? 81.120 72.831 6.464 1.00 26.18 332 PRO A C 1
ATOM 2353 O O . PRO A 1 312 ? 81.541 72.882 5.313 1.00 27.29 332 PRO A O 1
ATOM 2357 N N . GLU A 1 313 ? 80.992 71.705 7.147 1.00 26.46 333 GLU A N 1
ATOM 2358 C CA . GLU A 1 313 ? 81.461 70.432 6.628 1.00 28.87 333 GLU A CA 1
ATOM 2359 C C . GLU A 1 313 ? 80.746 70.065 5.317 1.00 26.79 333 GLU A C 1
ATOM 2360 O O . GLU A 1 313 ? 81.365 69.600 4.353 1.00 34.16 333 GLU A O 1
ATOM 2366 N N . GLU A 1 314 ? 79.433 70.285 5.280 1.00 27.95 334 GLU A N 1
ATOM 2367 C CA . GLU A 1 314 ? 78.663 70.005 4.073 1.00 30.95 334 GLU A CA 1
ATOM 2368 C C . GLU A 1 314 ? 79.015 70.954 2.935 1.00 27.01 334 GLU A C 1
ATOM 2369 O O . GLU A 1 314 ? 79.135 70.534 1.792 1.00 29.20 334 GLU A O 1
ATOM 2375 N N . LEU A 1 315 ? 79.204 72.240 3.258 1.00 25.71 335 LEU A N 1
ATOM 2376 C CA . LEU A 1 315 ? 79.530 73.241 2.245 1.00 27.33 335 LEU A CA 1
ATOM 2377 C C . LEU A 1 315 ? 80.923 72.996 1.638 1.00 30.42 335 LEU A C 1
ATOM 2378 O O . LEU A 1 315 ? 81.143 73.173 0.431 1.00 32.25 335 LEU A O 1
ATOM 2383 N N . GLN A 1 316 ? 81.843 72.536 2.469 1.00 28.94 336 GLN A N 1
ATOM 2384 C CA . GLN A 1 316 ? 83.162 72.166 1.986 1.00 32.62 336 GLN A CA 1
ATOM 2385 C C . GLN A 1 316 ? 83.111 71.035 0.990 1.00 32.95 336 GLN A C 1
ATOM 2386 O O . GLN A 1 316 ? 83.740 71.101 -0.059 1.00 37.43 336 GLN A O 1
ATOM 2392 N N . ALA A 1 317 ? 82.324 70.013 1.318 1.00 35.83 337 ALA A N 1
ATOM 2393 C CA . ALA A 1 317 ? 82.156 68.860 0.439 1.00 37.43 337 ALA A CA 1
ATOM 2394 C C . ALA A 1 317 ? 81.525 69.249 -0.897 1.00 38.22 337 ALA A C 1
ATOM 2395 O O . ALA A 1 317 ? 81.811 68.636 -1.922 1.00 47.96 337 ALA A O 1
ATOM 2397 N N . GLU A 1 318 ? 80.693 70.289 -0.890 1.00 43.36 338 GLU A N 1
ATOM 2398 C CA . GLU A 1 318 ? 79.990 70.724 -2.103 1.00 39.82 338 GLU A CA 1
ATOM 2399 C C . GLU A 1 318 ? 80.772 71.663 -3.015 1.00 39.01 338 GLU A C 1
ATOM 2400 O O . GLU A 1 318 ? 80.460 71.712 -4.206 1.00 40.02 338 GLU A O 1
ATOM 2406 N N . ARG A 1 319 ? 81.752 72.396 -2.455 1.00 44.11 339 ARG A N 1
ATOM 2407 C CA . ARG A 1 319 ? 82.585 73.340 -3.240 1.00 42.98 339 ARG A CA 1
ATOM 2408 C C . ARG A 1 319 ? 81.651 74.170 -4.098 1.00 47.42 339 ARG A C 1
ATOM 2409 O O . ARG A 1 319 ? 81.958 74.397 -5.267 1.00 45.13 339 ARG A O 1
ATOM 2417 N N . ASN A 1 320 ? 80.588 74.745 -3.523 1.00 50.14 340 ASN A N 1
ATOM 2418 C CA . ASN A 1 320 ? 80.166 76.113 -3.820 1.00 43.92 340 ASN A CA 1
ATOM 2419 C C . ASN A 1 320 ? 80.603 77.318 -3.041 1.00 45.16 340 ASN A C 1
ATOM 2420 O O . ASN A 1 320 ? 79.873 78.329 -3.042 1.00 56.26 340 ASN A O 1
ATOM 2425 N N . PHE A 1 321 ? 81.754 77.260 -2.401 1.00 37.62 341 PHE A N 1
ATOM 2426 C CA . PHE A 1 321 ? 82.217 78.402 -1.632 1.00 28.12 341 PHE A CA 1
ATOM 2427 C C . PHE A 1 321 ? 83.146 79.290 -2.488 1.00 30.47 341 PHE A C 1
ATOM 2428 O O . PHE A 1 321 ? 83.445 78.973 -3.645 1.00 31.80 341 PHE A O 1
ATOM 2436 N N . HIS A 1 322 ? 83.538 80.439 -1.925 1.00 25.74 342 HIS A N 1
ATOM 2437 C CA . HIS A 1 322 ? 84.281 81.456 -2.673 1.00 24.58 342 HIS A CA 1
ATOM 2438 C C . HIS A 1 322 ? 85.745 81.042 -2.751 1.00 23.31 342 HIS A C 1
ATOM 2439 O O . HIS A 1 322 ? 86.438 81.018 -1.740 1.00 26.90 342 HIS A O 1
ATOM 2446 N N . THR A 1 323 ? 86.185 80.713 -3.956 1.00 25.40 343 THR A N 1
ATOM 2447 C CA . THR A 1 323 ? 87.518 80.117 -4.153 1.00 25.94 343 THR A CA 1
ATOM 2448 C C . THR A 1 323 ? 88.579 81.215 -4.348 1.00 26.49 343 THR A C 1
ATOM 2449 O O . THR A 1 323 ? 89.343 81.230 -5.310 1.00 26.60 343 THR A O 1
ATOM 2453 N N . VAL A 1 324 ? 88.566 82.151 -3.418 1.00 26.35 344 VAL A N 1
ATOM 2454 C CA . VAL A 1 324 ? 89.562 83.197 -3.368 1.00 25.54 344 VAL A CA 1
ATOM 2455 C C . VAL A 1 324 ? 90.877 82.670 -2.772 1.00 24.31 344 VAL A C 1
ATOM 2456 O O . VAL A 1 324 ? 90.878 81.709 -2.020 1.00 21.94 344 VAL A O 1
ATOM 2460 N N . PRO A 1 325 ? 91.986 83.360 -3.048 1.00 23.18 345 PRO A N 1
ATOM 2461 C CA . PRO A 1 325 ? 93.188 83.040 -2.292 1.00 23.16 345 PRO A CA 1
ATOM 2462 C C . PRO A 1 325 ? 92.951 83.138 -0.788 1.00 22.08 345 PRO A C 1
ATOM 2463 O O . PRO A 1 325 ? 92.339 84.105 -0.298 1.00 23.15 345 PRO A O 1
ATOM 2467 N N . TYR A 1 326 ? 93.394 82.126 -0.043 1.00 20.16 346 TYR A N 1
ATOM 2468 C CA . TYR A 1 326 ? 93.094 82.017 1.370 1.00 20.07 346 TYR A CA 1
ATOM 2469 C C . TYR A 1 326 ? 94.307 81.550 2.133 1.00 20.68 346 TYR A C 1
ATOM 2470 O O . TYR A 1 326 ? 94.876 80.482 1.830 1.00 21.00 346 TYR A O 1
ATOM 2479 N N . MET A 1 327 ? 94.699 82.351 3.112 1.00 19.11 347 MET A N 1
ATOM 2480 C CA . MET A 1 327 ? 95.777 82.068 4.033 1.00 19.36 347 MET A CA 1
ATOM 2481 C C . MET A 1 327 ? 95.207 81.680 5.389 1.00 20.27 347 MET A C 1
ATOM 2482 O O . MET A 1 327 ? 94.416 82.407 5.976 1.00 18.56 347 MET A O 1
ATOM 2487 N N . VAL A 1 328 ? 95.561 80.479 5.850 1.00 18.31 348 VAL A N 1
ATOM 2488 C CA . VAL A 1 328 ? 95.058 79.941 7.116 1.00 17.99 348 VAL A CA 1
ATOM 2489 C C . VAL A 1 328 ? 96.230 79.633 7.990 1.00 17.71 348 VAL A C 1
ATOM 2490 O O . VAL A 1 328 ? 97.097 78.867 7.570 1.00 19.40 348 VAL A O 1
ATOM 2494 N N . GLY A 1 329 ? 96.265 80.140 9.196 1.00 15.89 349 GLY A N 1
ATOM 2495 C CA . GLY A 1 329 ? 97.369 79.858 10.105 1.00 16.92 349 GLY A CA 1
ATOM 2496 C C . GLY A 1 329 ? 96.996 79.730 11.548 1.00 15.45 349 GLY A C 1
ATOM 2497 O O . GLY A 1 329 ? 95.854 80.057 11.988 1.00 19.29 349 GLY A O 1
ATOM 2498 N N . ILE A 1 330 ? 97.956 79.183 12.289 1.00 16.59 350 ILE A N 1
ATOM 2499 C CA . ILE A 1 330 ? 97.848 78.930 13.693 1.00 16.42 350 ILE A CA 1
ATOM 2500 C C . ILE A 1 330 ? 99.138 79.337 14.379 1.00 16.15 350 ILE A C 1
ATOM 2501 O O . ILE A 1 330 ? 100.170 79.563 13.709 1.00 19.74 350 ILE A O 1
ATOM 2506 N N . ASN A 1 331 ? 99.078 79.392 15.693 1.00 17.71 351 ASN A N 1
ATOM 2507 C CA . ASN A 1 331 ? 100.235 79.661 16.516 1.00 19.70 351 ASN A CA 1
ATOM 2508 C C . ASN A 1 331 ? 100.674 78.393 17.193 1.00 20.92 351 ASN A C 1
ATOM 2509 O O . ASN A 1 331 ? 99.890 77.463 17.351 1.00 20.59 351 ASN A O 1
ATOM 2514 N N . LYS A 1 332 ? 101.946 78.324 17.554 1.00 19.92 352 LYS A N 1
ATOM 2515 C CA . LYS A 1 332 ? 102.517 77.056 18.100 1.00 18.96 352 LYS A CA 1
ATOM 2516 C C . LYS A 1 332 ? 101.801 76.505 19.339 1.00 20.13 352 LYS A C 1
ATOM 2517 O O . LYS A 1 332 ? 101.656 75.279 19.515 1.00 23.25 352 LYS A O 1
ATOM 2523 N N . GLN A 1 333 ? 101.370 77.386 20.229 1.00 20.97 353 GLN A N 1
ATOM 2524 C CA . GLN A 1 333 ? 100.807 77.003 21.526 1.00 22.42 353 GLN A CA 1
ATOM 2525 C C . GLN A 1 333 ? 99.487 77.753 21.785 1.00 22.14 353 GLN A C 1
ATOM 2526 O O . GLN A 1 333 ? 99.377 78.574 22.714 1.00 22.17 353 GLN A O 1
ATOM 2532 N N . GLU A 1 334 ? 98.479 77.423 20.984 1.00 22.16 354 GLU A N 1
ATOM 2533 C CA . GLU A 1 334 ? 97.233 78.208 21.006 1.00 20.61 354 GLU A CA 1
ATOM 2534 C C . GLU A 1 334 ? 96.519 78.194 22.356 1.00 21.52 354 GLU A C 1
ATOM 2535 O O . GLU A 1 334 ? 95.741 79.109 22.645 1.00 22.77 354 GLU A O 1
ATOM 2541 N N . PHE A 1 335 ? 96.703 77.138 23.145 1.00 24.34 355 PHE A N 1
ATOM 2542 C CA . PHE A 1 335 ? 96.097 77.065 24.457 1.00 25.33 355 PHE A CA 1
ATOM 2543 C C . PHE A 1 335 ? 97.158 77.197 25.568 1.00 24.31 355 PHE A C 1
ATOM 2544 O O . PHE A 1 335 ? 96.979 76.695 26.679 1.00 27.20 355 PHE A O 1
ATOM 2552 N N . GLY A 1 336 ? 98.234 77.940 25.276 1.00 25.64 356 GLY A N 1
ATOM 2553 C CA . GLY A 1 336 ? 99.405 77.977 26.154 1.00 28.30 356 GLY A CA 1
ATOM 2554 C C . GLY A 1 336 ? 99.199 78.755 27.446 1.00 29.79 356 GLY A C 1
ATOM 2555 O O . GLY A 1 336 ? 99.675 78.338 28.507 1.00 32.51 356 GLY A O 1
ATOM 2556 N N . TRP A 1 337 ? 98.499 79.900 27.346 1.00 27.32 357 TRP A N 1
ATOM 2557 C CA . TRP A 1 337 ? 98.297 80.776 28.510 1.00 31.35 357 TRP A CA 1
ATOM 2558 C C . TRP A 1 337 ? 97.028 81.633 28.445 1.00 28.94 357 TRP A C 1
ATOM 2559 O O . TRP A 1 337 ? 96.159 81.562 29.334 1.00 31.00 357 TRP A O 1
ATOM 2570 N N . LEU A 1 338 ? 96.949 82.460 27.410 1.00 24.86 358 LEU A N 1
ATOM 2571 C CA . LEU A 1 338 ? 95.909 83.512 27.351 1.00 27.25 358 LEU A CA 1
ATOM 2572 C C . LEU A 1 338 ? 94.472 82.978 27.434 1.00 28.03 358 LEU A C 1
ATOM 2573 O O . LEU A 1 338 ? 93.694 83.457 28.253 1.00 29.31 358 LEU A O 1
ATOM 2578 N N . ILE A 1 339 ? 94.116 82.005 26.598 1.00 27.33 359 ILE A N 1
ATOM 2579 C CA . ILE A 1 339 ? 92.736 81.486 26.642 1.00 27.84 359 ILE A CA 1
ATOM 2580 C C . ILE A 1 339 ? 92.373 80.875 28.000 1.00 31.92 359 ILE A C 1
ATOM 2581 O O . ILE A 1 339 ? 91.379 81.289 28.618 1.00 31.78 359 ILE A O 1
ATOM 2586 N N . PRO A 1 340 ? 93.168 79.900 28.493 1.00 31.14 360 PRO A N 1
ATOM 2587 C CA . PRO A 1 340 ? 92.771 79.332 29.778 1.00 34.22 360 PRO A CA 1
ATOM 2588 C C . PRO A 1 340 ? 92.697 80.370 30.892 1.00 36.06 360 PRO A C 1
ATOM 2589 O O . PRO A 1 340 ? 91.822 80.293 31.755 1.00 38.72 360 PRO A O 1
ATOM 2593 N N . MET A 1 341 ? 93.586 81.352 30.856 1.00 36.73 361 MET A N 1
ATOM 2594 C CA . MET A 1 341 ? 93.590 82.396 31.875 1.00 38.49 361 MET A CA 1
ATOM 2595 C C . MET A 1 341 ? 92.287 83.211 31.809 1.00 38.26 361 MET A C 1
ATOM 2596 O O . MET A 1 341 ? 91.619 83.401 32.825 1.00 38.40 361 MET A O 1
ATOM 2601 N N . LEU A 1 342 ? 91.920 83.668 30.613 1.00 35.01 362 LEU A N 1
ATOM 2602 C CA . LEU A 1 342 ? 90.695 84.466 30.422 1.00 37.50 362 LEU A CA 1
ATOM 2603 C C . LEU A 1 342 ? 89.423 83.697 30.769 1.00 38.31 362 LEU A C 1
ATOM 2604 O O . LEU A 1 342 ? 88.422 84.293 31.208 1.00 43.66 362 LEU A O 1
ATOM 2609 N N . MET A 1 343 ? 89.460 82.383 30.585 1.00 42.56 363 MET A N 1
ATOM 2610 C CA . MET A 1 343 ? 88.335 81.522 30.920 1.00 42.90 363 MET A CA 1
ATOM 2611 C C . MET A 1 343 ? 88.283 81.084 32.376 1.00 44.86 363 MET A C 1
ATOM 2612 O O . MET A 1 343 ? 87.346 80.392 32.765 1.00 46.76 363 MET A O 1
ATOM 2617 N N . SER A 1 344 ? 89.288 81.456 33.169 1.00 47.53 364 SER A N 1
ATOM 2618 C CA . SER A 1 344 ? 89.495 80.855 34.492 1.00 49.73 364 SER A CA 1
ATOM 2619 C C . SER A 1 344 ? 89.431 79.334 34.386 1.00 47.99 364 SER A C 1
ATOM 2620 O O . SER A 1 344 ? 88.778 78.673 35.191 1.00 48.47 364 SER A O 1
ATOM 2623 N N . TYR A 1 345 ? 90.112 78.794 33.377 1.00 47.29 365 TYR A N 1
ATOM 2624 C CA . TYR A 1 345 ? 90.060 77.362 33.067 1.00 43.45 365 TYR A CA 1
ATOM 2625 C C . TYR A 1 345 ? 90.524 76.599 34.304 1.00 44.30 365 TYR A C 1
ATOM 2626 O O . TYR A 1 345 ? 91.547 76.960 34.893 1.00 46.14 365 TYR A O 1
ATOM 2635 N N . PRO A 1 346 ? 89.755 75.569 34.727 1.00 47.93 366 PRO A N 1
ATOM 2636 C CA . PRO A 1 346 ? 89.996 74.967 36.042 1.00 51.91 366 PRO A CA 1
ATOM 2637 C C . PRO A 1 346 ? 91.217 74.027 36.085 1.00 57.92 366 PRO A C 1
ATOM 2638 O O . PRO A 1 346 ? 91.071 72.817 36.271 1.00 57.92 366 PRO A O 1
ATOM 2642 N N . LEU A 1 347 ? 92.403 74.610 35.934 1.00 60.69 367 LEU A N 1
ATOM 2643 C CA . LEU A 1 347 ? 93.674 73.883 35.986 1.00 64.20 367 LEU A CA 1
ATOM 2644 C C . LEU A 1 347 ? 94.770 74.838 36.471 1.00 72.04 367 LEU A C 1
ATOM 2645 O O . LEU A 1 347 ? 95.218 75.703 35.718 1.00 85.62 367 LEU A O 1
ATOM 2650 N N . SER A 1 348 ? 95.197 74.674 37.723 1.00 90.31 368 SER A N 1
ATOM 2651 C CA . SER A 1 348 ? 96.076 75.649 38.391 1.00 90.43 368 SER A CA 1
ATOM 2652 C C . SER A 1 348 ? 97.431 75.092 38.833 1.00 94.83 368 SER A C 1
ATOM 2653 O O . SER A 1 348 ? 98.359 75.858 39.116 1.00 90.48 368 SER A O 1
ATOM 2656 N N . GLU A 1 349 ? 97.549 73.770 38.887 1.00 93.81 369 GLU A N 1
ATOM 2657 C CA . GLU A 1 349 ? 98.582 73.132 39.700 1.00 88.35 369 GLU A CA 1
ATOM 2658 C C . GLU A 1 349 ? 99.975 73.099 39.086 1.00 91.58 369 GLU A C 1
ATOM 2659 O O . GLU A 1 349 ? 100.974 73.140 39.813 1.00 96.50 369 GLU A O 1
ATOM 2665 N N . GLY A 1 350 ? 100.043 73.015 37.760 1.00 82.33 370 GLY A N 1
ATOM 2666 C CA . GLY A 1 350 ? 101.315 72.828 37.067 1.00 75.39 370 GLY A CA 1
ATOM 2667 C C . GLY A 1 350 ? 101.647 71.358 36.871 1.00 67.46 370 GLY A C 1
ATOM 2668 O O . GLY A 1 350 ? 102.728 71.024 36.389 1.00 70.86 370 GLY A O 1
ATOM 2669 N N . GLN A 1 351 ? 100.719 70.482 37.259 1.00 64.85 371 GLN A N 1
ATOM 2670 C CA . GLN A 1 351 ? 100.793 69.056 36.946 1.00 63.11 371 GLN A CA 1
ATOM 2671 C C . GLN A 1 351 ? 99.381 68.506 36.757 1.00 58.63 371 GLN A C 1
ATOM 2672 O O . GLN A 1 351 ? 98.401 69.120 37.184 1.00 67.67 371 GLN A O 1
ATOM 2678 N N . LEU A 1 352 ? 99.292 67.349 36.113 1.00 64.77 372 LEU A N 1
ATOM 2679 C CA . LEU A 1 352 ? 98.010 66.758 35.748 1.00 53.83 372 LEU A CA 1
ATOM 2680 C C . LEU A 1 352 ? 98.136 65.249 35.631 1.00 52.98 372 LEU A C 1
ATOM 2681 O O . LEU A 1 352 ? 98.898 64.756 34.786 1.00 61.30 372 LEU A O 1
ATOM 2686 N N . ASP A 1 353 ? 97.409 64.510 36.472 1.00 54.49 373 ASP A N 1
ATOM 2687 C CA . ASP A 1 353 ? 97.318 63.051 36.293 1.00 56.63 373 ASP A CA 1
ATOM 2688 C C . ASP A 1 353 ? 96.274 62.731 35.222 1.00 54.53 373 ASP A C 1
ATOM 2689 O O . ASP A 1 353 ? 95.519 63.606 34.798 1.00 46.53 373 ASP A O 1
ATOM 2694 N N . GLN A 1 354 ? 96.237 61.475 34.791 1.00 41.09 374 GLN A N 1
ATOM 2695 C CA . GLN A 1 354 ? 95.453 61.086 33.621 1.00 48.16 374 GLN A CA 1
ATOM 2696 C C . GLN A 1 354 ? 93.951 60.953 33.911 1.00 54.51 374 GLN A C 1
ATOM 2697 O O . GLN A 1 354 ? 93.128 61.201 33.025 1.00 55.21 374 GLN A O 1
ATOM 2703 N N . LYS A 1 355 ? 93.608 60.543 35.133 1.00 53.04 375 LYS A N 1
ATOM 2704 C CA . LYS A 1 355 ? 92.214 60.522 35.594 1.00 50.19 375 LYS A CA 1
ATOM 2705 C C . LYS A 1 355 ? 91.628 61.936 35.606 1.00 49.17 375 LYS A C 1
ATOM 2706 O O . LYS A 1 355 ? 90.523 62.176 35.107 1.00 50.38 375 LYS A O 1
ATOM 2712 N N . THR A 1 356 ? 92.376 62.872 36.185 1.00 48.79 376 THR A N 1
ATOM 2713 C CA . THR A 1 356 ? 91.960 64.271 36.225 1.00 50.42 376 THR A CA 1
ATOM 2714 C C . THR A 1 356 ? 91.877 64.851 34.814 1.00 49.32 376 THR A C 1
ATOM 2715 O O . THR A 1 356 ? 90.981 65.638 34.507 1.00 47.10 376 THR A O 1
ATOM 2719 N N . ALA A 1 357 ? 92.807 64.456 33.956 1.00 44.84 377 ALA A N 1
ATOM 2720 C CA . ALA A 1 357 ? 92.780 64.881 32.572 1.00 43.85 377 ALA A CA 1
ATOM 2721 C C . ALA A 1 357 ? 91.503 64.436 31.883 1.00 43.77 377 ALA A C 1
ATOM 2722 O O . ALA A 1 357 ? 90.938 65.190 31.117 1.00 37.74 377 ALA A O 1
ATOM 2724 N N . MET A 1 358 ? 91.048 63.215 32.178 1.00 40.20 378 MET A N 1
ATOM 2725 C CA . MET A 1 358 ? 89.864 62.687 31.515 1.00 37.18 378 MET A CA 1
ATOM 2726 C C . MET A 1 358 ? 88.601 63.451 31.956 1.00 37.00 378 MET A C 1
ATOM 2727 O O . MET A 1 358 ? 87.790 63.850 31.118 1.00 40.84 378 MET A O 1
ATOM 2732 N N . SER A 1 359 ? 88.450 63.651 33.265 1.00 42.54 379 SER A N 1
ATOM 2733 C CA . SER A 1 359 ? 87.313 64.410 33.805 1.00 40.96 379 SER A CA 1
ATOM 2734 C C . SER A 1 359 ? 87.318 65.853 33.274 1.00 39.82 379 SER A C 1
ATOM 2735 O O . SER A 1 359 ? 86.275 66.386 32.903 1.00 41.44 379 SER A O 1
ATOM 2738 N N . LEU A 1 360 ? 88.501 66.461 33.214 1.00 39.24 380 LEU A N 1
ATOM 2739 C CA . LEU A 1 360 ? 88.668 67.824 32.703 1.00 41.94 380 LEU A CA 1
ATOM 2740 C C . LEU A 1 360 ? 88.298 67.928 31.230 1.00 37.45 380 LEU A C 1
ATOM 2741 O O . LEU A 1 360 ? 87.632 68.880 30.810 1.00 37.69 380 LEU A O 1
ATOM 2746 N N . LEU A 1 361 ? 88.704 66.944 30.441 1.00 35.37 381 LEU A N 1
ATOM 2747 C CA . LEU A 1 361 ? 88.412 66.981 29.020 1.00 37.51 381 LEU A CA 1
ATOM 2748 C C . LEU A 1 361 ? 86.907 66.841 28.763 1.00 36.91 381 LEU A C 1
ATOM 2749 O O . LEU A 1 361 ? 86.386 67.420 27.816 1.00 36.69 381 LEU A O 1
ATOM 2754 N N . TRP A 1 362 ? 86.216 66.064 29.605 1.00 41.12 382 TRP A N 1
ATOM 2755 C CA . TRP A 1 362 ? 84.748 65.964 29.546 1.00 39.37 382 TRP A CA 1
ATOM 2756 C C . TRP A 1 362 ? 84.113 67.305 29.911 1.00 37.59 382 TRP A C 1
ATOM 2757 O O . TRP A 1 362 ? 83.236 67.809 29.197 1.00 42.56 382 TRP A O 1
ATOM 2768 N N . LYS A 1 363 ? 84.556 67.892 31.018 1.00 36.76 383 LYS A N 1
ATOM 2769 C CA . LYS A 1 363 ? 84.024 69.215 31.410 1.00 37.29 383 LYS A CA 1
ATOM 2770 C C . LYS A 1 363 ? 84.321 70.295 30.368 1.00 40.90 383 LYS A C 1
ATOM 2771 O O . LYS A 1 363 ? 83.604 71.294 30.288 1.00 39.01 383 LYS A O 1
ATOM 2777 N N . SER A 1 364 ? 85.349 70.053 29.553 1.00 40.99 384 SER A N 1
ATOM 2778 C CA . SER A 1 364 ? 85.765 70.933 28.453 1.00 35.11 384 SER A CA 1
ATOM 2779 C C . SER A 1 364 ? 84.963 70.734 27.165 1.00 33.35 384 SER A C 1
ATOM 2780 O O . SER A 1 364 ? 85.283 71.342 26.135 1.00 32.29 384 SER A O 1
ATOM 2783 N N . TYR A 1 365 ? 83.916 69.899 27.213 1.00 36.37 385 TYR A N 1
ATOM 2784 C CA . TYR A 1 365 ? 83.096 69.625 26.027 1.00 35.05 385 TYR A CA 1
ATOM 2785 C C . TYR A 1 365 ? 82.710 70.870 25.196 1.00 33.40 385 TYR A C 1
ATOM 2786 O O . TYR A 1 365 ? 82.822 70.842 23.968 1.00 32.48 385 TYR A O 1
ATOM 2795 N N . PRO A 1 366 ? 82.236 71.950 25.843 1.00 34.76 386 PRO A N 1
ATOM 2796 C CA . PRO A 1 366 ? 81.924 73.154 25.028 1.00 37.14 386 PRO A CA 1
ATOM 2797 C C . PRO A 1 366 ? 83.080 73.623 24.119 1.00 35.22 386 PRO A C 1
ATOM 2798 O O . PRO A 1 366 ? 82.840 74.106 22.995 1.00 35.52 386 PRO A O 1
ATOM 2802 N N . LEU A 1 367 ? 84.316 73.481 24.602 1.00 37.27 387 LEU A N 1
ATOM 2803 C CA . LEU A 1 367 ? 85.521 73.904 23.841 1.00 35.28 387 LEU A CA 1
ATOM 2804 C C . LEU A 1 367 ? 85.941 72.930 22.763 1.00 36.46 387 LEU A C 1
ATOM 2805 O O . LEU A 1 367 ? 86.375 73.330 21.696 1.00 36.67 387 LEU A O 1
ATOM 2810 N N . VAL A 1 368 ? 85.884 71.639 23.086 1.00 35.95 388 VAL A N 1
ATOM 2811 C CA . VAL A 1 368 ? 86.467 70.614 22.218 1.00 35.98 388 VAL A CA 1
ATOM 2812 C C . VAL A 1 368 ? 85.475 69.648 21.606 1.00 35.60 388 VAL A C 1
ATOM 2813 O O . VAL A 1 368 ? 85.796 68.983 20.612 1.00 37.10 388 VAL A O 1
ATOM 2817 N N . CYS A 1 369 ? 84.266 69.590 22.179 1.00 37.71 389 CYS A N 1
ATOM 2818 C CA . CYS A 1 369 ? 83.158 68.860 21.574 1.00 43.60 389 CYS A CA 1
ATOM 2819 C C . CYS A 1 369 ? 83.525 67.365 21.413 1.00 38.69 389 CYS A C 1
ATOM 2820 O O . CYS A 1 369 ? 83.213 66.744 20.404 1.00 40.65 389 CYS A O 1
ATOM 2823 N N . ILE A 1 370 ? 84.187 66.800 22.423 1.00 36.65 390 ILE A N 1
ATOM 2824 C CA . ILE A 1 370 ? 84.623 65.390 22.386 1.00 38.56 390 ILE A CA 1
ATOM 2825 C C . ILE A 1 370 ? 83.683 64.501 23.200 1.00 37.44 390 ILE A C 1
ATOM 2826 O O . ILE A 1 370 ? 83.615 64.613 24.429 1.00 37.29 390 ILE A O 1
ATOM 2831 N N . ALA A 1 371 ? 83.002 63.588 22.508 1.00 35.59 391 ALA A N 1
ATOM 2832 C CA . ALA A 1 371 ? 82.042 62.666 23.141 1.00 37.02 391 ALA A CA 1
ATOM 2833 C C . ALA A 1 371 ? 82.706 61.850 24.254 1.00 38.67 391 ALA A C 1
ATOM 2834 O O . ALA A 1 371 ? 83.844 61.424 24.114 1.00 43.64 391 ALA A O 1
ATOM 2836 N N . LYS A 1 372 ? 81.981 61.650 25.352 1.00 40.55 392 LYS A N 1
ATOM 2837 C CA . LYS A 1 372 ? 82.497 61.026 26.579 1.00 40.80 392 LYS A CA 1
ATOM 2838 C C . LYS A 1 372 ? 83.194 59.692 26.322 1.00 45.34 392 LYS A C 1
ATOM 2839 O O . LYS A 1 372 ? 84.207 59.372 26.956 1.00 50.09 392 LYS A O 1
ATOM 2845 N N . GLU A 1 373 ? 82.633 58.908 25.406 1.00 45.78 393 GLU A N 1
ATOM 2846 C CA . GLU A 1 373 ? 83.165 57.577 25.103 1.00 50.57 393 GLU A CA 1
ATOM 2847 C C . GLU A 1 373 ? 84.512 57.647 24.399 1.00 47.02 393 GLU A C 1
ATOM 2848 O O . GLU A 1 373 ? 85.264 56.668 24.422 1.00 48.56 393 GLU A O 1
ATOM 2854 N N . LEU A 1 374 ? 84.817 58.787 23.780 1.00 43.23 394 LEU A N 1
ATOM 2855 C CA . LEU A 1 374 ? 86.085 58.974 23.065 1.00 39.95 394 LEU A CA 1
ATOM 2856 C C . LEU A 1 374 ? 87.201 59.539 23.947 1.00 39.00 394 LEU A C 1
ATOM 2857 O O . LEU A 1 374 ? 88.364 59.600 23.523 1.00 37.80 394 LEU A O 1
ATOM 2862 N N . ILE A 1 375 ? 86.856 59.942 25.168 1.00 37.53 395 ILE A N 1
ATOM 2863 C CA . ILE A 1 375 ? 87.787 60.687 26.025 1.00 37.40 395 ILE A CA 1
ATOM 2864 C C . ILE A 1 375 ? 89.006 59.890 26.533 1.00 37.42 395 ILE A C 1
ATOM 2865 O O . ILE A 1 375 ? 90.124 60.395 26.478 1.00 44.21 395 ILE A O 1
ATOM 2870 N N . PRO A 1 376 ? 88.804 58.658 27.036 1.00 41.28 396 PRO A N 1
ATOM 2871 C CA . PRO A 1 376 ? 89.989 57.866 27.425 1.00 38.63 396 PRO A CA 1
ATOM 2872 C C . PRO A 1 376 ? 90.979 57.661 26.278 1.00 39.15 396 PRO A C 1
ATOM 2873 O O . PRO A 1 376 ? 92.185 57.767 26.478 1.00 40.79 396 PRO A O 1
ATOM 2877 N N . GLU A 1 377 ? 90.462 57.382 25.088 1.00 37.81 397 GLU A N 1
ATOM 2878 C CA . GLU A 1 377 ? 91.295 57.108 23.923 1.00 38.33 397 GLU A CA 1
ATOM 2879 C C . GLU A 1 377 ? 92.070 58.370 23.509 1.00 34.03 397 GLU A C 1
ATOM 2880 O O . GLU A 1 377 ? 93.256 58.303 23.202 1.00 40.03 397 GLU A O 1
ATOM 2886 N N . ALA A 1 378 ? 91.397 59.519 23.534 1.00 40.92 398 ALA A N 1
ATOM 2887 C CA . ALA A 1 378 ? 92.052 60.809 23.245 1.00 33.14 398 ALA A CA 1
ATOM 2888 C C . ALA A 1 378 ? 93.119 61.163 24.283 1.00 31.40 398 ALA A C 1
ATOM 2889 O O . ALA A 1 378 ? 94.223 61.574 23.936 1.00 33.58 398 ALA A O 1
ATOM 2891 N N . THR A 1 379 ? 92.767 61.035 25.557 1.00 34.57 399 THR A N 1
ATOM 2892 C CA . THR A 1 379 ? 93.669 61.385 26.658 1.00 34.64 399 THR A CA 1
ATOM 2893 C C . THR A 1 379 ? 94.894 60.453 26.649 1.00 36.49 399 THR A C 1
ATOM 2894 O O . THR A 1 379 ? 96.029 60.897 26.818 1.00 34.80 399 THR A O 1
ATOM 2898 N N . GLU A 1 380 ? 94.660 59.166 26.436 1.00 35.72 400 GLU A N 1
ATOM 2899 C CA . GLU A 1 380 ? 95.753 58.204 26.309 1.00 36.48 400 GLU A CA 1
ATOM 2900 C C . GLU A 1 380 ? 96.735 58.544 25.166 1.00 38.03 400 GLU A C 1
ATOM 2901 O O . GLU A 1 380 ? 97.977 58.491 25.346 1.00 41.16 400 GLU A O 1
ATOM 2907 N N . LYS A 1 381 ? 96.199 58.854 23.990 1.00 39.32 401 LYS A N 1
ATOM 2908 C CA . LYS A 1 381 ? 97.042 59.265 22.853 1.00 42.78 401 LYS A CA 1
ATOM 2909 C C . LYS A 1 381 ? 98.045 60.357 23.210 1.00 36.27 401 LYS A C 1
ATOM 2910 O O . LYS A 1 381 ? 99.222 60.283 22.846 1.00 37.53 401 LYS A O 1
ATOM 2916 N N . TYR A 1 382 ? 97.563 61.398 23.878 1.00 36.52 402 TYR A N 1
ATOM 2917 C CA . TYR A 1 382 ? 98.390 62.544 24.183 1.00 32.13 402 TYR A CA 1
ATOM 2918 C C . TYR A 1 382 ? 99.244 62.396 25.440 1.00 35.52 402 TYR A C 1
ATOM 2919 O O . TYR A 1 382 ? 100.390 62.839 25.448 1.00 37.52 402 TYR A O 1
ATOM 2928 N N . LEU A 1 383 ? 98.690 61.796 26.494 1.00 33.65 403 LEU A N 1
ATOM 2929 C CA . LEU A 1 383 ? 99.331 61.797 27.806 1.00 36.71 403 LEU A CA 1
ATOM 2930 C C . LEU A 1 383 ? 99.961 60.444 28.196 1.00 40.24 403 LEU A C 1
ATOM 2931 O O . LEU A 1 383 ? 100.770 60.407 29.116 1.00 45.61 403 LEU A O 1
ATOM 2936 N N . GLY A 1 384 ? 99.564 59.360 27.523 1.00 45.48 404 GLY A N 1
ATOM 2937 C CA . GLY A 1 384 ? 99.901 58.008 27.954 1.00 47.36 404 GLY A CA 1
ATOM 2938 C C . GLY A 1 384 ? 101.358 57.574 27.813 1.00 46.10 404 GLY A C 1
ATOM 2939 O O . GLY A 1 384 ? 101.782 56.657 28.467 1.00 51.71 404 GLY A O 1
ATOM 2940 N N . GLY A 1 385 ? 102.083 58.281 26.936 1.00 61.50 405 GLY A N 1
ATOM 2941 C CA . GLY A 1 385 ? 103.482 57.927 26.647 1.00 56.94 405 GLY A CA 1
ATOM 2942 C C . GLY A 1 385 ? 104.491 58.353 27.704 1.00 49.48 405 GLY A C 1
ATOM 2943 O O . GLY A 1 385 ? 105.678 58.005 27.612 1.00 49.42 405 GLY A O 1
ATOM 2944 N N . THR A 1 386 ? 104.037 59.118 28.698 1.00 48.83 406 THR A N 1
ATOM 2945 C CA . THR A 1 386 ? 104.904 59.584 29.785 1.00 51.27 406 THR A CA 1
ATOM 2946 C C . THR A 1 386 ? 104.201 59.472 31.134 1.00 47.02 406 THR A C 1
ATOM 2947 O O . THR A 1 386 ? 102.992 59.691 31.232 1.00 50.30 406 THR A O 1
ATOM 2951 N N . ASP A 1 387 ? 104.969 59.122 32.166 1.00 54.46 407 ASP A N 1
ATOM 2952 C CA . ASP A 1 387 ? 104.457 59.046 33.532 1.00 54.40 407 ASP A CA 1
ATOM 2953 C C . ASP A 1 387 ? 104.763 60.350 34.303 1.00 49.93 407 ASP A C 1
ATOM 2954 O O . ASP A 1 387 ? 104.449 60.466 35.489 1.00 68.74 407 ASP A O 1
ATOM 2959 N N . ASP A 1 388 ? 105.368 61.321 33.616 1.00 50.54 408 ASP A N 1
ATOM 2960 C CA . ASP A 1 388 ? 105.646 62.646 34.172 1.00 45.27 408 ASP A CA 1
ATOM 2961 C C . ASP A 1 388 ? 104.380 63.521 34.023 1.00 53.29 408 ASP A C 1
ATOM 2962 O O . ASP A 1 388 ? 103.947 63.807 32.910 1.00 63.42 408 ASP A O 1
ATOM 2967 N N . THR A 1 389 ? 103.805 63.908 35.162 1.00 61.76 409 THR A N 1
ATOM 2968 C CA . THR A 1 389 ? 102.515 64.581 35.201 1.00 58.60 409 THR A CA 1
ATOM 2969 C C . THR A 1 389 ? 102.611 66.072 34.813 1.00 59.58 409 THR A C 1
ATOM 2970 O O . THR A 1 389 ? 101.612 66.686 34.458 1.00 64.82 409 THR A O 1
ATOM 2974 N N . VAL A 1 390 ? 103.820 66.625 34.870 1.00 72.00 410 VAL A N 1
ATOM 2975 C CA . VAL A 1 390 ? 104.086 67.982 34.405 1.00 59.68 410 VAL A CA 1
ATOM 2976 C C . VAL A 1 390 ? 104.036 67.963 32.878 1.00 38.94 410 VAL A C 1
ATOM 2977 O O . VAL A 1 390 ? 103.405 68.797 32.247 1.00 51.28 410 VAL A O 1
ATOM 2981 N N . LYS A 1 391 ? 104.736 66.971 32.316 1.00 39.87 411 LYS A N 1
ATOM 2982 C CA . LYS A 1 391 ? 104.751 66.782 30.871 1.00 39.80 411 LYS A CA 1
ATOM 2983 C C . LYS A 1 391 ? 103.332 66.470 30.355 1.00 42.43 411 LYS A C 1
ATOM 2984 O O . LYS A 1 391 ? 102.933 66.963 29.294 1.00 44.36 411 LYS A O 1
ATOM 2990 N N . LYS A 1 392 ? 102.576 65.674 31.124 1.00 46.96 412 LYS A N 1
ATOM 2991 C CA . LYS A 1 392 ? 101.171 65.368 30.804 1.00 37.96 412 LYS A CA 1
ATOM 2992 C C . LYS A 1 392 ? 100.352 66.659 30.647 1.00 39.16 412 LYS A C 1
ATOM 2993 O O . LYS A 1 392 ? 99.550 66.771 29.742 1.00 38.74 412 LYS A O 1
ATOM 2999 N N . LYS A 1 393 ? 100.582 67.614 31.545 1.00 40.70 413 LYS A N 1
ATOM 3000 C CA . LYS A 1 393 ? 99.852 68.866 31.555 1.00 38.00 413 LYS A CA 1
ATOM 3001 C C . LYS A 1 393 ? 100.134 69.679 30.288 1.00 38.10 413 LYS A C 1
ATOM 3002 O O . LYS A 1 393 ? 99.225 70.231 29.696 1.00 38.48 413 LYS A O 1
ATOM 3008 N N . ASP A 1 394 ? 101.401 69.746 29.887 1.00 35.54 414 ASP A N 1
ATOM 3009 C CA . ASP A 1 394 ? 101.777 70.454 28.671 1.00 35.01 414 ASP A CA 1
ATOM 3010 C C . ASP A 1 394 ? 101.184 69.774 27.451 1.00 30.01 414 ASP A C 1
ATOM 3011 O O . ASP A 1 394 ? 100.746 70.445 26.529 1.00 32.94 414 ASP A O 1
ATOM 3016 N N . LEU A 1 395 ? 101.206 68.431 27.439 1.00 29.89 415 LEU A N 1
ATOM 3017 C CA . LEU A 1 395 ? 100.628 67.675 26.330 1.00 28.38 415 LEU A CA 1
ATOM 3018 C C . LEU A 1 395 ? 99.104 67.856 26.296 1.00 25.11 415 LEU A C 1
ATOM 3019 O O . LEU A 1 395 ? 98.504 67.843 25.229 1.00 29.37 415 LEU A O 1
ATOM 3024 N N . PHE A 1 396 ? 98.499 67.991 27.469 1.00 29.33 416 PHE A N 1
ATOM 3025 C CA . PHE A 1 396 ? 97.055 68.270 27.566 1.00 28.08 416 PHE A CA 1
ATOM 3026 C C . PHE A 1 396 ? 96.715 69.626 26.886 1.00 27.06 416 PHE A C 1
ATOM 3027 O O . PHE A 1 396 ? 95.738 69.731 26.142 1.00 30.34 416 PHE A O 1
ATOM 3035 N N . LEU A 1 397 ? 97.555 70.636 27.096 1.00 30.53 417 LEU A N 1
ATOM 3036 C CA . LEU A 1 397 ? 97.356 71.939 26.445 1.00 26.51 417 LEU A CA 1
ATOM 3037 C C . LEU A 1 397 ? 97.543 71.824 24.929 1.00 25.45 417 LEU A C 1
ATOM 3038 O O . LEU A 1 397 ? 96.854 72.502 24.165 1.00 24.31 417 LEU A O 1
ATOM 3043 N N . ASP A 1 398 ? 98.445 70.923 24.488 1.00 23.49 418 ASP A N 1
ATOM 3044 C CA . ASP A 1 398 ? 98.587 70.649 23.071 1.00 22.43 418 ASP A CA 1
ATOM 3045 C C . ASP A 1 398 ? 97.323 69.993 22.511 1.00 21.69 418 ASP A C 1
ATOM 3046 O O . ASP A 1 398 ? 96.919 70.290 21.398 1.00 21.14 418 ASP A O 1
ATOM 3051 N N . LEU A 1 399 ? 96.775 69.044 23.263 1.00 24.06 419 LEU A N 1
ATOM 3052 C CA . LEU A 1 399 ? 95.530 68.340 22.910 1.00 23.11 419 LEU A CA 1
ATOM 3053 C C . LEU A 1 399 ? 94.421 69.357 22.603 1.00 22.19 419 LEU A C 1
ATOM 3054 O O . LEU A 1 399 ? 93.859 69.389 21.494 1.00 21.87 419 LEU A O 1
ATOM 3059 N N . ILE A 1 400 ? 94.186 70.227 23.569 1.00 23.83 420 ILE A N 1
ATOM 3060 C CA . ILE A 1 400 ? 93.114 71.278 23.412 1.00 21.84 420 ILE A CA 1
ATOM 3061 C C . ILE A 1 400 ? 93.389 72.160 22.186 1.00 22.92 420 ILE A C 1
ATOM 3062 O O . ILE A 1 400 ? 92.517 72.390 21.339 1.00 22.20 420 ILE A O 1
ATOM 3067 N N . ALA A 1 401 ? 94.628 72.634 22.059 1.00 21.76 421 ALA A N 1
ATOM 3068 C CA . ALA A 1 401 ? 94.975 73.490 20.924 1.00 24.09 421 ALA A CA 1
ATOM 3069 C C . ALA A 1 401 ? 94.739 72.794 19.585 1.00 21.25 421 ALA A C 1
ATOM 3070 O O . ALA A 1 401 ? 94.248 73.397 18.634 1.00 20.86 421 ALA A O 1
ATOM 3072 N N . ASP A 1 402 ? 95.115 71.496 19.511 1.00 18.26 422 ASP A N 1
ATOM 3073 C CA . ASP A 1 402 ? 95.017 70.772 18.263 1.00 18.82 422 ASP A CA 1
ATOM 3074 C C . ASP A 1 402 ? 93.539 70.593 17.842 1.00 16.04 422 ASP A C 1
ATOM 3075 O O . ASP A 1 402 ? 93.213 70.665 16.659 1.00 18.57 422 ASP A O 1
ATOM 3080 N N . VAL A 1 403 ? 92.692 70.300 18.811 1.00 20.64 423 VAL A N 1
ATOM 3081 C CA . VAL A 1 403 ? 91.266 70.071 18.528 1.00 21.67 423 VAL A CA 1
ATOM 3082 C C . VAL A 1 403 ? 90.569 71.390 18.181 1.00 19.68 423 VAL A C 1
ATOM 3083 O O . VAL A 1 403 ? 89.773 71.421 17.235 1.00 20.91 423 VAL A O 1
ATOM 3087 N N . MET A 1 404 ? 90.920 72.483 18.870 1.00 20.31 424 MET A N 1
ATOM 3088 C CA . MET A 1 404 ? 90.236 73.788 18.641 1.00 21.60 424 MET A CA 1
ATOM 3089 C C . MET A 1 404 ? 90.755 74.468 17.392 1.00 20.09 424 MET A C 1
ATOM 3090 O O . MET A 1 404 ? 89.995 75.111 16.653 1.00 20.80 424 MET A O 1
ATOM 3095 N N . PHE A 1 405 ? 92.080 74.371 17.162 1.00 19.63 425 PHE A N 1
ATOM 3096 C CA . PHE A 1 405 ? 92.746 75.216 16.159 1.00 20.25 425 PHE A CA 1
ATOM 3097 C C . PHE A 1 405 ? 93.494 74.479 15.071 1.00 15.22 425 PHE A C 1
ATOM 3098 O O . PHE A 1 405 ? 93.210 74.642 13.900 1.00 16.55 425 PHE A O 1
ATOM 3106 N N . GLY A 1 406 ? 94.492 73.654 15.444 1.00 19.71 426 GLY A N 1
ATOM 3107 C CA . GLY A 1 406 ? 95.368 73.118 14.410 1.00 20.45 426 GLY A CA 1
ATOM 3108 C C . GLY A 1 406 ? 94.693 72.165 13.427 1.00 15.76 426 GLY A C 1
ATOM 3109 O O . GLY A 1 406 ? 94.841 72.271 12.188 1.00 17.42 426 GLY A O 1
ATOM 3110 N N . VAL A 1 407 ? 93.922 71.210 13.971 1.00 19.10 427 VAL A N 1
ATOM 3111 C CA . VAL A 1 407 ? 93.213 70.242 13.113 1.00 20.19 427 VAL A CA 1
ATOM 3112 C C . VAL A 1 407 ? 92.125 70.908 12.246 1.00 17.06 427 VAL A C 1
ATOM 3113 O O . VAL A 1 407 ? 92.123 70.741 11.003 1.00 18.72 427 VAL A O 1
ATOM 3117 N N . PRO A 1 408 ? 91.262 71.742 12.876 1.00 18.65 428 PRO A N 1
ATOM 3118 C CA . PRO A 1 408 ? 90.251 72.395 12.030 1.00 19.21 428 PRO A CA 1
ATOM 3119 C C . PRO A 1 408 ? 90.873 73.264 10.938 1.00 14.67 428 PRO A C 1
ATOM 3120 O O . PRO A 1 408 ? 90.422 73.279 9.788 1.00 18.20 428 PRO A O 1
ATOM 3124 N N . SER A 1 409 ? 92.007 73.916 11.281 1.00 15.76 429 SER A N 1
ATOM 3125 C CA . SER A 1 409 ? 92.655 74.804 10.311 1.00 18.60 429 SER A CA 1
ATOM 3126 C C . SER A 1 409 ? 93.212 74.052 9.100 1.00 15.38 429 SER A C 1
ATOM 3127 O O . SER A 1 409 ? 93.034 74.434 7.939 1.00 16.86 429 SER A O 1
ATOM 3130 N N . VAL A 1 410 ? 93.908 72.928 9.374 1.00 17.30 430 VAL A N 1
ATOM 3131 C CA . VAL A 1 410 ? 94.389 72.145 8.271 1.00 19.09 430 VAL A CA 1
ATOM 3132 C C . VAL A 1 410 ? 93.266 71.501 7.412 1.00 18.14 430 VAL A C 1
ATOM 3133 O O . VAL A 1 410 ? 93.353 71.474 6.180 1.00 18.94 430 VAL A O 1
ATOM 3137 N N . ILE A 1 411 ? 92.191 71.034 8.060 1.00 20.50 431 ILE A N 1
ATOM 3138 C CA . ILE A 1 411 ? 91.063 70.488 7.295 1.00 21.94 431 ILE A CA 1
ATOM 3139 C C . ILE A 1 411 ? 90.441 71.553 6.377 1.00 18.46 431 ILE A C 1
ATOM 3140 O O . ILE A 1 411 ? 90.205 71.296 5.185 1.00 19.11 431 ILE A O 1
ATOM 3145 N N . VAL A 1 412 ? 90.285 72.793 6.903 1.00 20.95 432 VAL A N 1
ATOM 3146 C CA . VAL A 1 412 ? 89.780 73.864 6.086 1.00 22.90 432 VAL A CA 1
ATOM 3147 C C . VAL A 1 412 ? 90.701 74.184 4.926 1.00 18.09 432 VAL A C 1
ATOM 3148 O O . VAL A 1 412 ? 90.260 74.292 3.806 1.00 19.04 432 VAL A O 1
ATOM 3152 N N . ALA A 1 413 ? 92.015 74.312 5.210 1.00 20.09 433 ALA A N 1
ATOM 3153 C CA . ALA A 1 413 ? 92.974 74.622 4.172 1.00 22.07 433 ALA A CA 1
ATOM 3154 C C . ALA A 1 413 ? 93.029 73.519 3.091 1.00 20.11 433 ALA A C 1
ATOM 3155 O O . ALA A 1 413 ? 93.062 73.821 1.894 1.00 20.38 433 ALA A O 1
ATOM 3157 N N . ARG A 1 414 ? 92.960 72.239 3.517 1.00 23.86 434 ARG A N 1
ATOM 3158 C CA . ARG A 1 414 ? 92.934 71.126 2.565 1.00 21.70 434 ARG A CA 1
ATOM 3159 C C . ARG A 1 414 ? 91.704 71.149 1.639 1.00 20.36 434 ARG A C 1
ATOM 3160 O O . ARG A 1 414 ? 91.816 70.985 0.424 1.00 22.19 434 ARG A O 1
ATOM 3168 N N . ASN A 1 415 ? 90.535 71.453 2.227 1.00 24.10 435 ASN A N 1
ATOM 3169 C CA . ASN A 1 415 ? 89.302 71.516 1.442 1.00 25.80 435 ASN A CA 1
ATOM 3170 C C . ASN A 1 415 ? 89.299 72.697 0.486 1.00 22.28 435 ASN A C 1
ATOM 3171 O O . ASN A 1 415 ? 88.836 72.603 -0.659 1.00 26.20 435 ASN A O 1
ATOM 3176 N N . HIS A 1 416 ? 89.865 73.807 0.958 1.00 22.88 436 HIS A N 1
ATOM 3177 C CA . HIS A 1 416 ? 89.979 74.976 0.125 1.00 23.96 436 HIS A CA 1
ATOM 3178 C C . HIS A 1 416 ? 90.898 74.719 -1.080 1.00 21.79 436 HIS A C 1
ATOM 3179 O O . HIS A 1 416 ? 90.546 75.031 -2.225 1.00 22.64 436 HIS A O 1
ATOM 3186 N N . ARG A 1 417 ? 92.095 74.177 -0.804 1.00 22.39 437 ARG A N 1
ATOM 3187 C CA . ARG A 1 417 ? 93.028 73.772 -1.847 1.00 26.04 437 ARG A CA 1
ATOM 3188 C C . ARG A 1 417 ? 92.376 72.818 -2.861 1.00 24.70 437 ARG A C 1
ATOM 3189 O O . ARG A 1 417 ? 92.535 72.966 -4.092 1.00 27.70 437 ARG A O 1
ATOM 3197 N N . ASP A 1 418 ? 91.636 71.846 -2.326 1.00 26.35 438 ASP A N 1
ATOM 3198 C CA . ASP A 1 418 ? 91.073 70.789 -3.142 1.00 28.90 438 ASP A CA 1
ATOM 3199 C C . ASP A 1 418 ? 89.948 71.286 -4.022 1.00 30.00 438 ASP A C 1
ATOM 3200 O O . ASP A 1 418 ? 89.639 70.654 -5.026 1.00 32.40 438 ASP A O 1
ATOM 3205 N N . ALA A 1 419 ? 89.377 72.445 -3.674 1.00 27.12 439 ALA A N 1
ATOM 3206 C CA . ALA A 1 419 ? 88.414 73.111 -4.548 1.00 29.79 439 ALA A CA 1
ATOM 3207 C C . ALA A 1 419 ? 89.089 73.937 -5.657 1.00 31.49 439 ALA A C 1
ATOM 3208 O O . ALA A 1 419 ? 88.409 74.515 -6.501 1.00 34.78 439 ALA A O 1
ATOM 3210 N N . GLY A 1 420 ? 90.425 73.975 -5.681 1.00 31.18 440 GLY A N 1
ATOM 3211 C CA . GLY A 1 420 ? 91.152 74.663 -6.741 1.00 30.51 440 GLY A CA 1
ATOM 3212 C C . GLY A 1 420 ? 91.600 76.073 -6.402 1.00 29.04 440 GLY A C 1
ATOM 3213 O O . GLY A 1 420 ? 92.140 76.775 -7.265 1.00 32.85 440 GLY A O 1
ATOM 3214 N N . ALA A 1 421 ? 91.377 76.495 -5.162 1.00 25.94 441 ALA A N 1
ATOM 3215 C CA . ALA A 1 421 ? 91.751 77.853 -4.727 1.00 26.80 441 ALA A CA 1
ATOM 3216 C C . ALA A 1 421 ? 93.196 77.932 -4.262 1.00 28.58 441 ALA A C 1
ATOM 3217 O O . ALA A 1 421 ? 93.674 77.015 -3.573 1.00 27.40 441 ALA A O 1
ATOM 3219 N N . PRO A 1 422 ? 93.900 79.027 -4.617 1.00 28.77 442 PRO A N 1
ATOM 3220 C CA . PRO A 1 422 ? 95.228 79.201 -4.007 1.00 27.27 442 PRO A CA 1
ATOM 3221 C C . PRO A 1 422 ? 95.126 79.270 -2.491 1.00 26.05 442 PRO A C 1
ATOM 3222 O O . PRO A 1 422 ? 94.291 80.019 -1.940 1.00 25.77 442 PRO A O 1
ATOM 3226 N N . THR A 1 423 ? 95.938 78.454 -1.828 1.00 24.97 443 THR A N 1
ATOM 3227 C CA . THR A 1 423 ? 95.907 78.325 -0.403 1.00 20.61 443 THR A CA 1
ATOM 3228 C C . THR A 1 423 ? 97.332 78.423 0.161 1.00 23.02 443 THR A C 1
ATOM 3229 O O . THR A 1 423 ? 98.282 77.911 -0.460 1.00 22.78 443 THR A O 1
ATOM 3233 N N . TYR A 1 424 ? 97.431 79.048 1.333 1.00 20.07 444 TYR A N 1
ATOM 3234 C CA . TYR A 1 424 ? 98.666 79.191 2.113 1.00 20.64 444 TYR A CA 1
ATOM 3235 C C . TYR A 1 424 ? 98.416 78.896 3.568 1.00 19.49 444 TYR A C 1
ATOM 3236 O O . TYR A 1 424 ? 97.339 79.215 4.089 1.00 21.82 444 TYR A O 1
ATOM 3245 N N . MET A 1 425 ? 99.420 78.306 4.238 1.00 18.77 445 MET A N 1
ATOM 3246 C CA . MET A 1 425 ? 99.366 78.129 5.676 1.00 19.23 445 MET A CA 1
ATOM 3247 C C . MET A 1 425 ? 100.620 78.614 6.348 1.00 18.57 445 MET A C 1
ATOM 3248 O O . MET A 1 425 ? 101.702 78.629 5.717 1.00 21.40 445 MET A O 1
ATOM 3253 N N . TYR A 1 426 ? 100.481 78.927 7.632 1.00 18.10 446 TYR A N 1
ATOM 3254 C CA . TYR A 1 426 ? 101.609 79.217 8.515 1.00 18.69 446 TYR A CA 1
ATOM 3255 C C . TYR A 1 426 ? 101.402 78.673 9.918 1.00 17.88 446 TYR A C 1
ATOM 3256 O O . TYR A 1 426 ? 100.267 78.383 10.339 1.00 20.77 446 TYR A O 1
ATOM 3265 N N . GLU A 1 427 ? 102.526 78.456 10.620 1.00 17.52 447 GLU A N 1
ATOM 3266 C CA . GLU A 1 427 ? 102.522 78.291 12.051 1.00 17.40 447 GLU A CA 1
ATOM 3267 C C . GLU A 1 427 ? 103.456 79.332 12.632 1.00 17.70 447 GLU A C 1
ATOM 3268 O O . GLU A 1 427 ? 104.616 79.382 12.235 1.00 20.60 447 GLU A O 1
ATOM 3274 N N . PHE A 1 428 ? 102.934 80.166 13.531 1.00 17.68 448 PHE A N 1
ATOM 3275 C CA . PHE A 1 428 ? 103.647 81.263 14.112 1.00 17.30 448 PHE A CA 1
ATOM 3276 C C . PHE A 1 428 ? 104.218 80.859 15.458 1.00 16.74 448 PHE A C 1
ATOM 3277 O O . PHE A 1 428 ? 103.520 80.413 16.372 1.00 19.39 448 PHE A O 1
ATOM 3285 N N . GLN A 1 429 ? 105.545 81.017 15.579 1.00 19.69 449 GLN A N 1
ATOM 3286 C CA . GLN A 1 429 ? 106.224 80.634 16.779 1.00 22.19 449 GLN A CA 1
ATOM 3287 C C . GLN A 1 429 ? 107.179 81.715 17.267 1.00 22.90 449 GLN A C 1
ATOM 3288 O O . GLN A 1 429 ? 108.340 81.746 16.890 1.00 28.14 449 GLN A O 1
ATOM 3294 N N . TYR A 1 430 ? 106.668 82.606 18.101 1.00 22.47 450 TYR A N 1
ATOM 3295 C CA . TYR A 1 430 ? 107.462 83.672 18.658 1.00 23.17 450 TYR A CA 1
ATOM 3296 C C . TYR A 1 430 ? 106.778 84.126 19.922 1.00 25.01 450 TYR A C 1
ATOM 3297 O O . TYR A 1 430 ? 105.523 84.103 19.992 1.00 25.16 450 TYR A O 1
ATOM 3306 N N . ARG A 1 431 ? 107.566 84.555 20.901 1.00 25.35 451 ARG A N 1
ATOM 3307 C CA . ARG A 1 431 ? 107.041 85.148 22.109 1.00 26.86 451 ARG A CA 1
ATOM 3308 C C . ARG A 1 431 ? 107.267 86.661 22.095 1.00 28.00 451 ARG A C 1
ATOM 3309 O O . ARG A 1 431 ? 108.380 87.156 22.317 1.00 29.76 451 ARG A O 1
ATOM 3317 N N . PRO A 1 432 ? 106.203 87.422 21.830 1.00 23.52 452 PRO A N 1
ATOM 3318 C CA . PRO A 1 432 ? 106.388 88.886 21.789 1.00 24.29 452 PRO A CA 1
ATOM 3319 C C . PRO A 1 432 ? 106.838 89.506 23.108 1.00 24.02 452 PRO A C 1
ATOM 3320 O O . PRO A 1 432 ? 106.434 89.049 24.186 1.00 23.92 452 PRO A O 1
ATOM 3324 N N . SER A 1 433 ? 107.665 90.561 23.026 1.00 24.00 453 SER A N 1
ATOM 3325 C CA . SER A 1 433 ? 108.048 91.288 24.226 1.00 25.33 453 SER A CA 1
ATOM 3326 C C . SER A 1 433 ? 106.811 91.971 24.866 1.00 25.41 453 SER A C 1
ATOM 3327 O O . SER A 1 433 ? 106.814 92.319 26.058 1.00 26.86 453 SER A O 1
ATOM 3330 N N . PHE A 1 434 ? 105.747 92.086 24.068 1.00 25.16 454 PHE A N 1
ATOM 3331 C CA . PHE A 1 434 ? 104.508 92.779 24.463 1.00 26.05 454 PHE A CA 1
ATOM 3332 C C . PHE A 1 434 ? 103.571 91.882 25.285 1.00 29.81 454 PHE A C 1
ATOM 3333 O O . PHE A 1 434 ? 102.545 92.354 25.805 1.00 35.07 454 PHE A O 1
ATOM 3341 N N . SER A 1 435 ? 103.933 90.592 25.386 1.00 29.30 455 SER A N 1
ATOM 3342 C CA . SER A 1 435 ? 103.259 89.638 26.266 1.00 32.97 455 SER A CA 1
ATOM 3343 C C . SER A 1 435 ? 103.056 90.206 27.652 1.00 33.61 455 SER A C 1
ATOM 3344 O O . SER A 1 435 ? 103.899 90.963 28.142 1.00 32.30 455 SER A O 1
ATOM 3347 N N . SER A 1 436 ? 101.939 89.835 28.278 1.00 30.07 456 SER A N 1
ATOM 3348 C CA . SER A 1 436 ? 101.758 90.063 29.696 1.00 38.77 456 SER A CA 1
ATOM 3349 C C . SER A 1 436 ? 102.969 89.506 30.442 1.00 33.85 456 SER A C 1
ATOM 3350 O O . SER A 1 436 ? 103.429 88.386 30.154 1.00 35.21 456 SER A O 1
ATOM 3353 N N . ASP A 1 437 ? 103.494 90.254 31.408 1.00 37.27 457 ASP A N 1
ATOM 3354 C CA . ASP A 1 437 ? 104.636 89.743 32.185 1.00 36.71 457 ASP A CA 1
ATOM 3355 C C . ASP A 1 437 ? 104.156 88.717 33.263 1.00 43.88 457 ASP A C 1
ATOM 3356 O O . ASP A 1 437 ? 104.950 88.211 34.058 1.00 51.03 457 ASP A O 1
ATOM 3361 N N . MET A 1 438 ? 102.857 88.400 33.247 1.00 38.90 458 MET A N 1
ATOM 3362 C CA . MET A 1 438 ? 102.289 87.276 34.002 1.00 43.01 458 MET A CA 1
ATOM 3363 C C . MET A 1 438 ? 102.298 85.952 33.216 1.00 39.62 458 MET A C 1
ATOM 3364 O O . MET A 1 438 ? 101.989 84.908 33.772 1.00 49.54 458 MET A O 1
ATOM 3369 N N . LYS A 1 439 ? 102.631 86.008 31.930 1.00 37.68 459 LYS A N 1
ATOM 3370 C CA . LYS A 1 439 ? 102.674 84.830 31.063 1.00 31.91 459 LYS A CA 1
ATOM 3371 C C . LYS A 1 439 ? 104.049 84.170 31.259 1.00 34.27 459 LYS A C 1
ATOM 3372 O O . LYS A 1 439 ? 105.063 84.843 31.234 1.00 36.78 459 LYS A O 1
ATOM 3378 N N . PRO A 1 440 ? 104.082 82.856 31.462 1.00 38.50 460 PRO A N 1
ATOM 3379 C CA . PRO A 1 440 ? 105.390 82.199 31.573 1.00 40.20 460 PRO A CA 1
ATOM 3380 C C . PRO A 1 440 ? 106.357 82.487 30.404 1.00 39.92 460 PRO A C 1
ATOM 3381 O O . PRO A 1 440 ? 105.923 82.549 29.254 1.00 36.75 460 PRO A O 1
ATOM 3385 N N . LYS A 1 441 ? 107.657 82.635 30.703 1.00 39.53 461 LYS A N 1
ATOM 3386 C CA . LYS A 1 441 ? 108.689 82.916 29.674 1.00 34.63 461 LYS A CA 1
ATOM 3387 C C . LYS A 1 441 ? 108.779 81.814 28.610 1.00 35.72 461 LYS A C 1
ATOM 3388 O O . LYS A 1 441 ? 109.289 82.046 27.507 1.00 33.37 461 LYS A O 1
ATOM 3394 N N . THR A 1 442 ? 108.284 80.626 28.951 1.00 34.54 462 THR A N 1
ATOM 3395 C CA . THR A 1 442 ? 108.394 79.453 28.097 1.00 32.81 462 THR A CA 1
ATOM 3396 C C . THR A 1 442 ? 107.193 79.235 27.170 1.00 32.21 462 THR A C 1
ATOM 3397 O O . THR A 1 442 ? 107.200 78.335 26.335 1.00 34.55 462 THR A O 1
ATOM 3401 N N . VAL A 1 443 ? 106.159 80.057 27.295 1.00 28.26 463 VAL A N 1
AT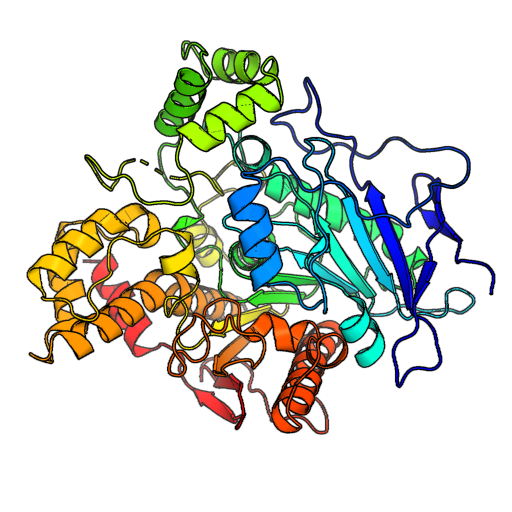OM 3402 C CA . VAL A 1 443 ? 105.041 79.966 26.382 1.00 29.87 463 VAL A CA 1
ATOM 3403 C C . VAL A 1 443 ? 105.405 80.783 25.151 1.00 24.60 463 VAL A C 1
ATOM 3404 O O . VAL A 1 443 ? 105.663 81.991 25.264 1.00 32.51 463 VAL A O 1
ATOM 3408 N N . ILE A 1 444 ? 105.424 80.124 24.004 1.00 23.06 464 ILE A N 1
ATOM 3409 C CA . ILE A 1 444 ? 105.850 80.675 22.721 1.00 23.86 464 ILE A CA 1
ATOM 3410 C C . ILE A 1 444 ? 104.772 80.433 21.669 1.00 25.17 464 ILE A C 1
ATOM 3411 O O . ILE A 1 444 ? 104.292 79.308 21.475 1.00 25.96 464 ILE A O 1
ATOM 3416 N N . GLY A 1 445 ? 104.364 81.501 20.993 1.00 23.03 465 GLY A N 1
ATOM 3417 C CA . GLY A 1 445 ? 103.260 81.391 20.046 1.00 20.44 465 GLY A CA 1
ATOM 3418 C C . GLY A 1 445 ? 101.952 81.080 20.765 1.00 19.59 465 GLY A C 1
ATOM 3419 O O . GLY A 1 445 ? 101.205 80.186 20.347 1.00 21.24 465 GLY A O 1
ATOM 3420 N N . ASP A 1 446 ? 101.672 81.825 21.831 1.00 20.95 466 ASP A N 1
ATOM 3421 C CA . ASP A 1 446 ? 100.347 81.797 22.475 1.00 22.45 466 ASP A CA 1
ATOM 3422 C C . ASP A 1 446 ? 99.297 82.334 21.513 1.00 20.73 466 ASP A C 1
ATOM 3423 O O . ASP A 1 446 ? 99.606 82.988 20.511 1.00 18.27 466 ASP A O 1
ATOM 3428 N N . HIS A 1 447 ? 98.045 81.965 21.774 1.00 22.35 467 HIS A N 1
ATOM 3429 C CA . HIS A 1 447 ? 96.892 82.638 21.120 1.00 20.80 467 HIS A CA 1
ATOM 3430 C C . HIS A 1 447 ? 97.087 84.156 21.122 1.00 18.58 467 HIS A C 1
ATOM 3431 O O . HIS A 1 447 ? 97.339 84.725 22.170 1.00 22.02 467 HIS A O 1
ATOM 3438 N N . GLY A 1 448 ? 97.009 84.757 19.944 1.00 19.20 468 GLY A N 1
ATOM 3439 C CA . GLY A 1 448 ? 97.108 86.213 19.789 1.00 17.52 468 GLY A CA 1
ATOM 3440 C C . GLY A 1 448 ? 98.519 86.740 19.567 1.00 17.31 468 GLY A C 1
ATOM 3441 O O . GLY A 1 448 ? 98.707 87.929 19.230 1.00 19.73 468 GLY A O 1
ATOM 3442 N N . ASP A 1 449 ? 99.541 85.878 19.741 1.00 19.04 469 ASP A N 1
ATOM 3443 C CA . ASP A 1 449 ? 100.912 86.400 19.696 1.00 19.53 469 ASP A CA 1
ATOM 3444 C C . ASP A 1 449 ? 101.299 86.995 18.346 1.00 18.48 469 ASP A C 1
ATOM 3445 O O . ASP A 1 449 ? 102.152 87.892 18.303 1.00 22.32 469 ASP A O 1
ATOM 3450 N N . GLU A 1 450 ? 100.707 86.531 17.256 1.00 16.43 470 GLU A N 1
ATOM 3451 C CA . GLU A 1 450 ? 100.985 87.043 15.919 1.00 17.94 470 GLU A CA 1
ATOM 3452 C C . GLU A 1 450 ? 100.456 88.468 15.682 1.00 17.05 470 GLU A C 1
ATOM 3453 O O . GLU A 1 450 ? 100.922 89.142 14.768 1.00 17.61 470 GLU A O 1
ATOM 3459 N N . LEU A 1 451 ? 99.436 88.864 16.446 1.00 17.33 471 LEU A N 1
ATOM 3460 C CA . LEU A 1 451 ? 98.783 90.177 16.282 1.00 16.97 471 LEU A CA 1
ATOM 3461 C C . LEU A 1 451 ? 99.780 91.332 16.308 1.00 18.85 471 LEU A C 1
ATOM 3462 O O . LEU A 1 451 ? 99.715 92.260 15.465 1.00 18.35 471 LEU A O 1
ATOM 3467 N N . PHE A 1 452 ? 100.751 91.190 17.205 1.00 16.78 472 PHE A N 1
ATOM 3468 C CA . PHE A 1 452 ? 101.720 92.260 17.405 1.00 18.17 472 PHE A CA 1
ATOM 3469 C C . PHE A 1 452 ? 102.579 92.466 16.167 1.00 19.14 472 PHE A C 1
ATOM 3470 O O . PHE A 1 452 ? 103.021 93.562 15.898 1.00 21.55 472 PHE A O 1
ATOM 3478 N N . SER A 1 453 ? 102.904 91.391 15.474 1.00 18.37 473 SER A N 1
ATOM 3479 C CA . SER A 1 453 ? 103.620 91.447 14.216 1.00 18.49 473 SER A CA 1
ATOM 3480 C C . SER A 1 453 ? 102.747 91.967 13.075 1.00 19.08 473 SER A C 1
ATOM 3481 O O . SER A 1 453 ? 103.143 92.871 12.339 1.00 19.03 473 SER A O 1
ATOM 3484 N N . VAL A 1 454 ? 101.524 91.418 12.953 1.00 18.29 474 VAL A N 1
ATOM 3485 C CA . VAL A 1 454 ? 100.637 91.808 11.865 1.00 17.03 474 VAL A CA 1
ATOM 3486 C C . VAL A 1 454 ? 100.304 93.311 11.918 1.00 16.28 474 VAL A C 1
ATOM 3487 O O . VAL A 1 454 ? 100.230 93.958 10.869 1.00 18.52 474 VAL A O 1
ATOM 3491 N N . PHE A 1 455 ? 100.098 93.814 13.125 1.00 16.98 475 PHE A N 1
ATOM 3492 C CA . PHE A 1 455 ? 99.661 95.217 13.297 1.00 17.11 475 PHE A CA 1
ATOM 3493 C C . PHE A 1 455 ? 100.791 96.174 13.653 1.00 16.91 475 PHE A C 1
ATOM 3494 O O . PHE A 1 455 ? 100.551 97.341 13.974 1.00 19.95 475 PHE A O 1
ATOM 3502 N N . GLY A 1 456 ? 102.046 95.718 13.565 1.00 19.33 476 GLY A N 1
ATOM 3503 C CA . GLY A 1 456 ? 103.157 96.691 13.711 1.00 18.58 476 GLY A CA 1
ATOM 3504 C C . GLY A 1 456 ? 103.340 97.239 15.097 1.00 19.26 476 GLY A C 1
ATOM 3505 O O . GLY A 1 456 ? 103.790 98.387 15.237 1.00 22.96 476 GLY A O 1
ATOM 3506 N N . ALA A 1 457 ? 103.050 96.479 16.139 1.00 20.14 477 ALA A N 1
ATOM 3507 C CA . ALA A 1 457 ? 103.241 96.934 17.489 1.00 20.73 477 ALA A CA 1
ATOM 3508 C C . ALA A 1 457 ? 104.660 97.477 17.787 1.00 22.32 477 ALA A C 1
ATOM 3509 O O . ALA A 1 457 ? 104.783 98.408 18.570 1.00 23.25 477 ALA A O 1
ATOM 3511 N N . PRO A 1 458 ? 105.715 96.894 17.167 1.00 22.43 478 PRO A N 1
ATOM 3512 C CA . PRO A 1 458 ? 107.042 97.477 17.407 1.00 21.24 478 PRO A CA 1
ATOM 3513 C C . PRO A 1 458 ? 107.194 98.936 16.973 1.00 21.23 478 PRO A C 1
ATOM 3514 O O . PRO A 1 458 ? 108.183 99.585 17.335 1.00 27.90 478 PRO A O 1
ATOM 3518 N N . PHE A 1 459 ? 106.246 99.439 16.201 1.00 23.43 479 PHE A N 1
ATOM 3519 C CA . PHE A 1 459 ? 106.290 100.820 15.755 1.00 21.80 479 PHE A CA 1
ATOM 3520 C C . PHE A 1 459 ? 105.427 101.775 16.526 1.00 23.20 479 PHE A C 1
ATOM 3521 O O . PHE A 1 459 ? 105.440 103.013 16.266 1.00 30.54 479 PHE A O 1
ATOM 3529 N N . LEU A 1 460 ? 104.716 101.219 17.510 1.00 25.08 480 LEU A N 1
ATOM 3530 C CA . LEU A 1 460 ? 103.792 101.982 18.347 1.00 22.77 480 LEU A CA 1
ATOM 3531 C C . LEU A 1 460 ? 104.146 101.831 19.820 1.00 23.89 480 LEU A C 1
ATOM 3532 O O . LEU A 1 460 ? 104.231 102.830 20.558 1.00 31.11 480 LEU A O 1
ATOM 3537 N N . LYS A 1 461 ? 104.376 100.589 20.243 1.00 24.01 481 LYS A N 1
ATOM 3538 C CA . LYS A 1 461 ? 104.741 100.285 21.610 1.00 25.27 481 LYS A CA 1
ATOM 3539 C C . LYS A 1 461 ? 106.264 100.416 21.759 1.00 25.61 481 LYS A C 1
ATOM 3540 O O . LYS A 1 461 ? 106.980 100.468 20.764 1.00 30.18 481 LYS A O 1
ATOM 3546 N N . GLU A 1 462 ? 106.726 100.437 23.004 1.00 26.67 482 GLU A N 1
ATOM 3547 C CA . GLU A 1 462 ? 108.160 100.562 23.327 1.00 27.73 482 GLU A CA 1
ATOM 3548 C C . GLU A 1 462 ? 108.769 99.188 23.547 1.00 30.47 482 GLU A C 1
ATOM 3549 O O . GLU A 1 462 ? 108.077 98.238 23.895 1.00 34.51 482 GLU A O 1
ATOM 3555 N N . GLY A 1 463 ? 110.075 99.100 23.348 1.00 31.20 483 GLY A N 1
ATOM 3556 C CA . GLY A 1 463 ? 110.847 97.978 23.872 1.00 31.04 483 GLY A CA 1
ATOM 3557 C C . GLY A 1 463 ? 111.168 96.845 22.909 1.00 31.15 483 GLY A C 1
ATOM 3558 O O . GLY A 1 463 ? 111.896 95.913 23.287 1.00 36.99 483 GLY A O 1
ATOM 3559 N N . ALA A 1 464 ? 110.703 96.919 21.663 1.00 27.54 484 ALA A N 1
ATOM 3560 C CA . ALA A 1 464 ? 110.964 95.816 20.723 1.00 30.41 484 ALA A CA 1
ATOM 3561 C C . ALA A 1 464 ? 112.450 95.723 20.361 1.00 31.46 484 ALA A C 1
ATOM 3562 O O . ALA A 1 464 ? 113.111 96.743 20.107 1.00 35.16 484 ALA A O 1
ATOM 3564 N N . SER A 1 465 ? 112.928 94.486 20.302 1.00 29.57 485 SER A N 1
ATOM 3565 C CA . SER A 1 465 ? 114.288 94.214 19.885 1.00 23.29 485 SER A CA 1
ATOM 3566 C C . SER A 1 465 ? 114.423 94.407 18.387 1.00 25.53 485 SER A C 1
ATOM 3567 O O . SER A 1 465 ? 113.419 94.503 17.675 1.00 26.80 485 SER A O 1
ATOM 3570 N N . GLU A 1 466 ? 115.661 94.438 17.896 1.00 25.81 486 GLU A N 1
ATOM 3571 C CA . GLU A 1 466 ? 115.894 94.509 16.459 1.00 23.52 486 GLU A CA 1
ATOM 3572 C C . GLU A 1 466 ? 115.201 93.343 15.737 1.00 25.48 486 GLU A C 1
ATOM 3573 O O . GLU A 1 466 ? 114.616 93.513 14.658 1.00 23.95 486 GLU A O 1
ATOM 3579 N N . GLU A 1 467 ? 115.329 92.149 16.314 1.00 25.42 487 GLU A N 1
ATOM 3580 C CA . GLU A 1 467 ? 114.719 90.950 15.738 1.00 24.51 487 GLU A CA 1
ATOM 3581 C C . GLU A 1 467 ? 113.179 91.073 15.647 1.00 21.67 487 GLU A C 1
ATOM 3582 O O . GLU A 1 467 ? 112.591 90.764 14.609 1.00 23.30 487 GLU A O 1
ATOM 3588 N N . GLU A 1 468 ? 112.573 91.566 16.721 1.00 22.93 488 GLU A N 1
ATOM 3589 C CA . GLU A 1 468 ? 111.106 91.737 16.788 1.00 21.70 488 GLU A CA 1
ATOM 3590 C C . GLU A 1 468 ? 110.592 92.788 15.802 1.00 24.11 488 GLU A C 1
ATOM 3591 O O . GLU A 1 468 ? 109.571 92.587 15.153 1.00 24.46 488 GLU A O 1
ATOM 3597 N N . ILE A 1 469 ? 111.335 93.889 15.658 1.00 25.02 489 ILE A N 1
ATOM 3598 C CA . ILE A 1 469 ? 111.052 94.905 14.636 1.00 25.74 489 ILE A CA 1
ATOM 3599 C C . ILE A 1 469 ? 111.055 94.304 13.232 1.00 23.60 489 ILE A C 1
ATOM 3600 O O . ILE A 1 469 ? 110.107 94.467 12.465 1.00 24.66 489 ILE A O 1
ATOM 3605 N N . ARG A 1 470 ? 112.125 93.550 12.913 1.00 21.32 490 ARG A N 1
ATOM 3606 C CA . ARG A 1 470 ? 112.243 92.940 11.601 1.00 20.39 490 ARG A CA 1
ATOM 3607 C C . ARG A 1 470 ? 111.130 91.878 11.391 1.00 20.01 490 ARG A C 1
ATOM 3608 O O . ARG A 1 470 ? 110.637 91.719 10.279 1.00 21.91 490 ARG A O 1
ATOM 3616 N N . LEU A 1 471 ? 110.750 91.172 12.448 1.00 21.29 491 LEU A N 1
ATOM 3617 C CA . LEU A 1 471 ? 109.704 90.121 12.340 1.00 19.92 491 LEU A CA 1
ATOM 3618 C C . LEU A 1 471 ? 108.367 90.792 11.955 1.00 20.12 491 LEU A C 1
ATOM 3619 O O . LEU A 1 471 ? 107.675 90.354 11.015 1.00 21.44 491 LEU A O 1
ATOM 3624 N N . SER A 1 472 ? 108.092 91.935 12.573 1.00 20.51 492 SER A N 1
ATOM 3625 C CA . SER A 1 472 ? 106.861 92.661 12.202 1.00 19.28 492 SER A CA 1
ATOM 3626 C C . SER A 1 472 ? 106.913 93.158 10.765 1.00 17.19 492 SER A C 1
ATOM 3627 O O . SER A 1 472 ? 105.953 93.025 10.017 1.00 20.62 492 SER A O 1
ATOM 3630 N N . LYS A 1 473 ? 108.050 93.766 10.350 1.00 19.64 493 LYS A N 1
ATOM 3631 C CA . LYS A 1 473 ? 108.163 94.192 8.950 1.00 20.62 493 LYS A CA 1
ATOM 3632 C C . LYS A 1 473 ? 107.894 93.055 7.971 1.00 19.78 493 LYS A C 1
ATOM 3633 O O . LYS A 1 473 ? 107.193 93.230 6.947 1.00 21.71 493 LYS A O 1
ATOM 3639 N N . MET A 1 474 ? 108.509 91.902 8.248 1.00 21.29 494 MET A N 1
ATOM 3640 C CA . MET A 1 474 ? 108.335 90.735 7.387 1.00 19.75 494 MET A CA 1
ATOM 3641 C C . MET A 1 474 ? 106.882 90.262 7.316 1.00 17.46 494 MET A C 1
ATOM 3642 O O . MET A 1 474 ? 106.368 89.996 6.235 1.00 20.00 494 MET A O 1
ATOM 3647 N N . VAL A 1 475 ? 106.270 90.140 8.471 1.00 19.91 495 VAL A N 1
ATOM 3648 C CA . VAL A 1 475 ? 104.871 89.681 8.556 1.00 18.80 495 VAL A CA 1
ATOM 3649 C C . VAL A 1 475 ? 103.911 90.659 7.849 1.00 19.02 495 VAL A C 1
ATOM 3650 O O . VAL A 1 475 ? 103.095 90.263 7.006 1.00 18.69 495 VAL A O 1
ATOM 3654 N N . MET A 1 476 ? 104.060 91.947 8.131 1.00 20.21 496 MET A N 1
ATOM 3655 C CA . MET A 1 476 ? 103.200 92.926 7.462 1.00 19.85 496 MET A CA 1
ATOM 3656 C C . MET A 1 476 ? 103.394 92.856 5.952 1.00 19.49 496 MET A C 1
ATOM 3657 O O . MET A 1 476 ? 102.435 92.953 5.202 1.00 22.63 496 MET A O 1
ATOM 3662 N N . LYS A 1 477 ? 104.662 92.678 5.500 1.00 18.46 497 LYS A N 1
ATOM 3663 C CA . LYS A 1 477 ? 104.922 92.603 4.070 1.00 20.34 497 LYS A CA 1
ATOM 3664 C C . LYS A 1 477 ? 104.304 91.354 3.419 1.00 18.96 497 LYS A C 1
ATOM 3665 O O . LYS A 1 477 ? 103.801 91.410 2.298 1.00 18.53 497 LYS A O 1
ATOM 3671 N N . PHE A 1 478 ? 104.427 90.207 4.082 1.00 21.10 498 PHE A N 1
ATOM 3672 C CA . PHE A 1 478 ? 103.759 88.977 3.587 1.00 20.19 498 PHE A CA 1
ATOM 3673 C C . PHE A 1 478 ? 102.232 89.155 3.489 1.00 18.61 498 PHE A C 1
ATOM 3674 O O . PHE A 1 478 ? 101.615 88.811 2.468 1.00 22.11 498 PHE A O 1
ATOM 3682 N N . TRP A 1 479 ? 101.662 89.731 4.539 1.00 20.07 499 TRP A N 1
ATOM 3683 C CA . TRP A 1 479 ? 100.203 89.981 4.593 1.00 18.75 499 TRP A CA 1
ATOM 3684 C C . TRP A 1 479 ? 99.751 90.922 3.479 1.00 20.71 499 TRP A C 1
ATOM 3685 O O . TRP A 1 479 ? 98.763 90.664 2.767 1.00 20.38 499 TRP A O 1
ATOM 3696 N N . ALA A 1 480 ? 100.456 92.050 3.346 1.00 19.49 500 ALA A N 1
ATOM 3697 C CA . ALA A 1 480 ? 100.119 93.022 2.307 1.00 21.26 500 ALA A CA 1
ATOM 3698 C C . ALA A 1 480 ? 100.420 92.549 0.894 1.00 20.72 500 ALA A C 1
ATOM 3699 O O . ALA A 1 480 ? 99.716 92.896 -0.037 1.00 24.40 500 ALA A O 1
ATOM 3701 N N . ASN A 1 481 ? 101.516 91.777 0.693 1.00 20.83 501 ASN A N 1
ATOM 3702 C CA . ASN A 1 481 ? 101.737 91.168 -0.601 1.00 20.15 501 ASN A CA 1
ATOM 3703 C C . ASN A 1 481 ? 100.575 90.213 -0.958 1.00 19.67 501 ASN A C 1
ATOM 3704 O O . ASN A 1 481 ? 100.165 90.097 -2.128 1.00 23.40 501 ASN A O 1
ATOM 3709 N N . PHE A 1 482 ? 100.111 89.499 0.051 1.00 21.78 502 PHE A N 1
ATOM 3710 C CA . PHE A 1 482 ? 98.962 88.600 -0.123 1.00 22.37 502 PHE A CA 1
ATOM 3711 C C . PHE A 1 482 ? 97.709 89.403 -0.513 1.00 21.12 502 PHE A C 1
ATOM 3712 O O . PHE A 1 482 ? 97.003 89.051 -1.463 1.00 22.73 502 PHE A O 1
ATOM 3720 N N . ALA A 1 483 ? 97.527 90.546 0.139 1.00 22.50 503 ALA A N 1
ATOM 3721 C CA . ALA A 1 483 ? 96.437 91.454 -0.206 1.00 23.58 503 ALA A CA 1
ATOM 3722 C C . ALA A 1 483 ? 96.581 91.932 -1.652 1.00 21.87 503 ALA A C 1
ATOM 3723 O O . ALA A 1 483 ? 95.610 91.952 -2.418 1.00 24.12 503 ALA A O 1
ATOM 3725 N N . ARG A 1 484 ? 97.809 92.292 -2.047 1.00 22.15 504 ARG A N 1
ATOM 3726 C CA . ARG A 1 484 ? 98.034 92.732 -3.414 1.00 25.54 504 ARG A CA 1
ATOM 3727 C C . ARG A 1 484 ? 97.815 91.649 -4.459 1.00 23.94 504 ARG A C 1
ATOM 3728 O O . ARG A 1 484 ? 97.195 91.886 -5.474 1.00 25.36 504 ARG A O 1
ATOM 3736 N N . ASN A 1 485 ? 98.398 90.475 -4.231 1.00 24.06 505 ASN A N 1
ATOM 3737 C CA . ASN A 1 485 ? 98.601 89.499 -5.289 1.00 26.08 505 ASN A CA 1
ATOM 3738 C C . ASN A 1 485 ? 97.990 88.130 -5.078 1.00 24.65 505 ASN A C 1
ATOM 3739 O O . ASN A 1 485 ? 98.054 87.308 -5.995 1.00 27.35 505 ASN A O 1
ATOM 3744 N N . GLY A 1 486 ? 97.457 87.878 -3.887 1.00 24.64 506 GLY A N 1
ATOM 3745 C CA . GLY A 1 486 ? 96.927 86.562 -3.534 1.00 23.29 506 GLY A CA 1
ATOM 3746 C C . GLY A 1 486 ? 98.035 85.542 -3.345 1.00 25.45 506 GLY A C 1
ATOM 3747 O O . GLY A 1 486 ? 97.789 84.354 -3.402 1.00 26.51 506 GLY A O 1
ATOM 3748 N N . ASN A 1 487 ? 99.234 86.045 -3.070 1.00 26.55 507 ASN A N 1
ATOM 3749 C CA . ASN A 1 487 ? 100.460 85.276 -2.964 1.00 25.93 507 ASN A CA 1
ATOM 3750 C C . ASN A 1 487 ? 101.356 86.158 -2.096 1.00 26.01 507 ASN A C 1
ATOM 3751 O O . ASN A 1 487 ? 101.597 87.311 -2.447 1.00 27.18 507 ASN A O 1
ATOM 3756 N N . PRO A 1 488 ? 101.795 85.650 -0.944 1.00 19.64 508 PRO A N 1
ATOM 3757 C CA . PRO A 1 488 ? 102.553 86.501 -0.023 1.00 23.20 508 PRO A CA 1
ATOM 3758 C C . PRO A 1 488 ? 103.990 86.806 -0.425 1.00 25.12 508 PRO A C 1
ATOM 3759 O O . PRO A 1 488 ? 104.634 87.633 0.239 1.00 24.23 508 PRO A O 1
ATOM 3763 N N . ASN A 1 489 ? 104.494 86.129 -1.453 1.00 24.03 509 ASN A N 1
ATOM 3764 C CA . ASN A 1 489 ? 105.917 86.196 -1.758 1.00 22.74 509 ASN A CA 1
ATOM 3765 C C . ASN A 1 489 ? 106.374 87.515 -2.361 1.00 26.15 509 ASN A C 1
ATOM 3766 O O . ASN A 1 489 ? 105.610 88.215 -3.024 1.00 28.86 509 ASN A O 1
ATOM 3771 N N . GLY A 1 490 ? 107.644 87.840 -2.126 1.00 27.04 510 GLY A N 1
ATOM 3772 C CA . GLY A 1 490 ? 108.239 89.002 -2.745 1.00 26.84 510 GLY A CA 1
ATOM 3773 C C . GLY A 1 490 ? 109.720 89.029 -2.494 1.00 29.99 510 GLY A C 1
ATOM 3774 O O . GLY A 1 490 ? 110.226 88.290 -1.651 1.00 29.04 510 GLY A O 1
ATOM 3775 N N . GLU A 1 491 ? 110.411 89.924 -3.192 1.00 37.16 511 GLU A N 1
ATOM 3776 C CA . GLU A 1 491 ? 111.861 90.033 -3.037 1.00 43.43 511 GLU A CA 1
ATOM 3777 C C . GLU A 1 491 ? 112.173 90.418 -1.596 1.00 46.78 511 GLU A C 1
ATOM 3778 O O . GLU A 1 491 ? 111.439 91.198 -0.971 1.00 52.60 511 GLU A O 1
ATOM 3784 N N . GLY A 1 492 ? 113.220 89.813 -1.052 1.00 38.51 512 GLY A N 1
ATOM 3785 C CA . GLY A 1 492 ? 113.670 90.133 0.302 1.00 44.83 512 GLY A CA 1
ATOM 3786 C C . GLY A 1 492 ? 113.054 89.266 1.379 1.00 42.35 512 GLY A C 1
ATOM 3787 O O . GLY A 1 492 ? 113.509 89.266 2.520 1.00 46.26 512 GLY A O 1
ATOM 3788 N N . LEU A 1 493 ? 112.021 88.512 1.021 1.00 28.23 513 LEU A N 1
ATOM 3789 C CA . LEU A 1 493 ? 111.284 87.728 1.996 1.00 23.77 513 LEU A CA 1
ATOM 3790 C C . LEU A 1 493 ? 111.578 86.228 1.834 1.00 25.73 513 LEU A C 1
ATOM 3791 O O . LEU A 1 493 ? 111.785 85.753 0.698 1.00 30.65 513 LEU A O 1
ATOM 3796 N N . PRO A 1 494 ? 111.578 85.481 2.957 1.00 24.44 514 PRO A N 1
ATOM 3797 C CA . PRO A 1 494 ? 111.715 84.019 2.831 1.00 30.26 514 PRO A CA 1
ATOM 3798 C C . PRO A 1 494 ? 110.685 83.434 1.887 1.00 27.33 514 PRO A C 1
ATOM 3799 O O . PRO A 1 494 ? 109.528 83.897 1.861 1.00 27.45 514 PRO A O 1
ATOM 3803 N N . HIS A 1 495 ? 111.037 82.378 1.174 1.00 27.57 515 HIS A N 1
ATOM 3804 C CA . HIS A 1 495 ? 110.084 81.728 0.286 1.00 24.86 515 HIS A CA 1
ATOM 3805 C C . HIS A 1 495 ? 108.960 81.048 1.067 1.00 25.12 515 HIS A C 1
ATOM 3806 O O . HIS A 1 495 ? 109.216 80.293 2.034 1.00 24.37 515 HIS A O 1
ATOM 3813 N N . TRP A 1 496 ? 107.726 81.337 0.654 1.00 23.51 516 TRP A N 1
ATOM 3814 C CA . TRP A 1 496 ? 106.554 80.755 1.285 1.00 22.48 516 TRP A CA 1
ATOM 3815 C C . TRP A 1 496 ? 105.879 79.881 0.245 1.00 23.11 516 TRP A C 1
ATOM 3816 O O . TRP A 1 496 ? 105.269 80.389 -0.715 1.00 23.35 516 TRP A O 1
ATOM 3827 N N . PRO A 1 497 ? 106.000 78.542 0.403 1.00 25.42 517 PRO A N 1
ATOM 3828 C CA . PRO A 1 497 ? 105.398 77.696 -0.612 1.00 24.61 517 PRO A CA 1
ATOM 3829 C C . PRO A 1 497 ? 103.869 77.704 -0.610 1.00 24.15 517 PRO A C 1
ATOM 3830 O O . PRO A 1 497 ? 103.278 77.888 0.431 1.00 25.34 517 PRO A O 1
ATOM 3834 N N . GLU A 1 498 ? 103.275 77.486 -1.775 1.00 27.24 518 GLU A N 1
ATOM 3835 C CA . GLU A 1 498 ? 101.847 77.246 -1.859 1.00 28.31 518 GLU A CA 1
ATOM 3836 C C . GLU A 1 498 ? 101.464 75.984 -1.067 1.00 26.43 518 GLU A C 1
ATOM 3837 O O . GLU A 1 498 ? 102.222 74.984 -1.068 1.00 26.57 518 GLU A O 1
ATOM 3843 N N . TYR A 1 499 ? 100.318 76.040 -0.380 1.00 24.05 519 TYR A N 1
ATOM 3844 C CA . TYR A 1 499 ? 99.776 74.859 0.295 1.00 24.50 519 TYR A CA 1
ATOM 3845 C C . TYR A 1 499 ? 99.079 74.003 -0.761 1.00 24.10 519 TYR A C 1
ATOM 3846 O O . TYR A 1 499 ? 97.876 74.117 -1.002 1.00 24.21 519 TYR A O 1
ATOM 3855 N N . ASN A 1 500 ? 99.868 73.174 -1.433 1.00 25.54 520 ASN A N 1
ATOM 3856 C CA . ASN A 1 500 ? 99.361 72.301 -2.494 1.00 27.27 520 ASN A CA 1
ATOM 3857 C C . ASN A 1 500 ? 99.395 70.859 -1.984 1.00 23.56 520 ASN A C 1
ATOM 3858 O O . ASN A 1 500 ? 99.332 70.643 -0.761 1.00 22.75 520 ASN A O 1
ATOM 3863 N N . GLN A 1 501 ? 99.502 69.873 -2.875 1.00 29.49 521 GLN A N 1
ATOM 3864 C CA . GLN A 1 501 ? 99.456 68.480 -2.413 1.00 27.98 521 GLN A CA 1
ATOM 3865 C C . GLN A 1 501 ? 100.645 68.159 -1.501 1.00 31.45 521 GLN A C 1
ATOM 3866 O O . GLN A 1 501 ? 100.531 67.282 -0.642 1.00 28.27 521 GLN A O 1
ATOM 3872 N N . LYS A 1 502 ? 101.745 68.921 -1.617 1.00 26.72 522 LYS A N 1
ATOM 3873 C CA . LYS A 1 502 ? 102.928 68.715 -0.727 1.00 25.82 522 LYS A CA 1
ATOM 3874 C C . LYS A 1 502 ? 102.754 69.366 0.648 1.00 23.99 522 LYS A C 1
ATOM 3875 O O . LYS A 1 502 ? 103.515 69.095 1.565 1.00 24.06 522 LYS A O 1
ATOM 3881 N N . GLU A 1 503 ? 101.743 70.246 0.781 1.00 22.45 523 GLU A N 1
ATOM 3882 C CA . GLU A 1 503 ? 101.398 70.810 2.075 1.00 24.97 523 GLU A CA 1
ATOM 3883 C C . GLU A 1 503 ? 102.526 71.628 2.708 1.00 19.03 523 GLU A C 1
ATOM 3884 O O . GLU A 1 503 ? 102.733 71.643 3.943 1.00 21.06 523 GLU A O 1
ATOM 3890 N N . GLY A 1 504 ? 103.200 72.369 1.833 1.00 21.99 524 GLY A N 1
ATOM 3891 C CA . GLY A 1 504 ? 104.164 73.346 2.275 1.00 22.16 524 GLY A CA 1
ATOM 3892 C C . GLY A 1 504 ? 103.479 74.430 3.074 1.00 21.10 524 GLY A C 1
ATOM 3893 O O . GLY A 1 504 ? 102.338 74.829 2.752 1.00 23.12 524 GLY A O 1
ATOM 3894 N N . TYR A 1 505 ? 104.159 74.875 4.133 1.00 19.59 525 TYR A N 1
ATOM 3895 C CA . TYR A 1 505 ? 103.666 75.972 4.947 1.00 19.38 525 TYR A CA 1
ATOM 3896 C C . TYR A 1 505 ? 104.872 76.749 5.482 1.00 19.89 525 TYR A C 1
ATOM 3897 O O . TYR A 1 505 ? 106.009 76.283 5.392 1.00 23.28 525 TYR A O 1
ATOM 3906 N N . LEU A 1 506 ? 104.646 77.947 5.997 1.00 20.27 526 LEU A N 1
ATOM 3907 C CA . LEU A 1 506 ? 105.717 78.739 6.550 1.00 19.60 526 LEU A CA 1
ATOM 3908 C C . LEU A 1 506 ? 105.751 78.716 8.069 1.00 20.55 526 LEU A C 1
ATOM 3909 O O . LEU A 1 506 ? 104.771 79.002 8.748 1.00 20.44 526 LEU A O 1
ATOM 3914 N N . GLN A 1 507 ? 106.913 78.384 8.630 1.00 19.96 527 GLN A N 1
ATOM 3915 C CA . GLN A 1 507 ? 107.134 78.480 10.067 1.00 19.26 527 GLN A CA 1
ATOM 3916 C C . GLN A 1 507 ? 107.649 79.874 10.291 1.00 21.50 527 GLN A C 1
ATOM 3917 O O . GLN A 1 507 ? 108.768 80.216 9.851 1.00 23.58 527 GLN A O 1
ATOM 3923 N N . ILE A 1 508 ? 106.830 80.704 10.924 1.00 20.91 528 ILE A N 1
ATOM 3924 C CA . ILE A 1 508 ? 107.162 82.119 11.104 1.00 18.99 528 ILE A CA 1
ATOM 3925 C C . ILE A 1 508 ? 107.642 82.394 12.512 1.00 20.54 528 ILE A C 1
ATOM 3926 O O . ILE A 1 508 ? 106.990 82.036 13.474 1.00 21.97 528 ILE A O 1
ATOM 3931 N N . GLY A 1 509 ? 108.816 83.038 12.650 1.00 20.29 529 GLY A N 1
ATOM 3932 C CA . GLY A 1 509 ? 109.324 83.355 13.957 1.00 21.49 529 GLY A CA 1
ATOM 3933 C C . GLY A 1 509 ? 110.704 83.975 13.776 1.00 21.86 529 GLY A C 1
ATOM 3934 O O . GLY A 1 509 ? 111.012 84.492 12.713 1.00 22.62 529 GLY A O 1
ATOM 3935 N N . ALA A 1 510 ? 111.537 83.875 14.795 1.00 23.53 530 ALA A N 1
ATOM 3936 C CA . ALA A 1 510 ? 112.924 84.366 14.709 1.00 26.58 530 ALA A CA 1
ATOM 3937 C C . ALA A 1 510 ? 113.659 83.759 13.501 1.00 25.61 530 ALA A C 1
ATOM 3938 O O . ALA A 1 510 ? 114.374 84.478 12.752 1.00 29.59 530 ALA A O 1
ATOM 3940 N N . ASN A 1 511 ? 113.516 82.446 13.298 1.00 26.61 531 ASN A N 1
ATOM 3941 C CA . ASN A 1 511 ? 114.084 81.821 12.090 1.00 26.85 531 ASN A CA 1
ATOM 3942 C C . ASN A 1 511 ? 112.943 81.308 11.232 1.00 28.13 531 ASN A C 1
ATOM 3943 O O . ASN A 1 511 ? 112.359 80.271 11.507 1.00 39.75 531 ASN A O 1
ATOM 3948 N N . THR A 1 512 ? 112.616 82.068 10.198 1.00 25.15 532 THR A N 1
ATOM 3949 C CA . THR A 1 512 ? 111.442 81.795 9.376 1.00 23.10 532 THR A CA 1
ATOM 3950 C C . THR A 1 512 ? 111.845 80.916 8.211 1.00 26.33 532 THR A C 1
ATOM 3951 O O . THR A 1 512 ? 112.731 81.272 7.411 1.00 27.17 532 THR A O 1
ATOM 3955 N N . GLN A 1 513 ? 111.183 79.761 8.115 1.00 25.05 533 GLN A N 1
ATOM 3956 C CA . GLN A 1 513 ? 111.489 78.832 7.042 1.00 24.56 533 GLN A CA 1
ATOM 3957 C C . GLN A 1 513 ? 110.329 77.952 6.678 1.00 22.06 533 GLN A C 1
ATOM 3958 O O . GLN A 1 513 ? 109.471 77.654 7.518 1.00 25.20 533 GLN A O 1
ATOM 3964 N N . ALA A 1 514 ? 110.364 77.470 5.448 1.00 22.69 534 ALA A N 1
ATOM 3965 C CA . ALA A 1 514 ? 109.352 76.540 4.996 1.00 20.58 534 ALA A CA 1
ATOM 3966 C C . ALA A 1 514 ? 109.477 75.161 5.622 1.00 23.16 534 ALA A C 1
ATOM 3967 O O . ALA A 1 514 ? 110.595 74.688 5.926 1.00 25.76 534 ALA A O 1
ATOM 3969 N N . ALA A 1 515 ? 108.335 74.503 5.755 1.00 23.84 535 ALA A N 1
ATOM 3970 C CA . ALA A 1 515 ? 108.219 73.107 6.161 1.00 21.73 535 ALA A CA 1
ATOM 3971 C C . ALA A 1 515 ? 107.008 72.488 5.440 1.00 22.73 535 ALA A C 1
ATOM 3972 O O . ALA A 1 515 ? 106.406 73.146 4.583 1.00 21.62 535 ALA A O 1
ATOM 3974 N N . GLN A 1 516 ? 106.750 71.196 5.702 1.00 24.18 536 GLN A N 1
ATOM 3975 C CA . GLN A 1 516 ? 105.689 70.467 5.039 1.00 23.39 536 GLN A CA 1
ATOM 3976 C C . GLN A 1 516 ? 104.837 69.703 6.029 1.00 24.51 536 GLN A C 1
ATOM 3977 O O . GLN A 1 516 ? 105.293 69.320 7.107 1.00 22.42 536 GLN A O 1
ATOM 3983 N N . LYS A 1 517 ? 103.563 69.548 5.662 1.00 22.03 537 LYS A N 1
ATOM 3984 C CA . LYS A 1 517 ? 102.637 68.635 6.343 1.00 21.34 537 LYS A CA 1
ATOM 3985 C C . LYS A 1 517 ? 102.308 69.043 7.787 1.00 20.98 537 LYS A C 1
ATOM 3986 O O . LYS A 1 517 ? 102.315 68.251 8.723 1.00 23.79 537 LYS A O 1
ATOM 3992 N N . LEU A 1 518 ? 101.975 70.328 7.952 1.00 18.21 538 LEU A N 1
ATOM 3993 C CA . LEU A 1 518 ? 101.514 70.851 9.214 1.00 19.79 538 LEU A CA 1
ATOM 3994 C C . LEU A 1 518 ? 100.373 69.996 9.775 1.00 19.21 538 LEU A C 1
ATOM 3995 O O . LEU A 1 518 ? 99.413 69.722 9.039 1.00 22.33 538 LEU A O 1
ATOM 4000 N N . LYS A 1 519 ? 100.500 69.621 11.053 1.00 17.94 539 LYS A N 1
ATOM 4001 C CA . LYS A 1 519 ? 99.520 68.836 11.822 1.00 18.32 539 LYS A CA 1
ATOM 4002 C C . LYS A 1 519 ? 99.028 67.546 11.123 1.00 20.90 539 LYS A C 1
ATOM 4003 O O . LYS A 1 519 ? 97.937 67.072 11.446 1.00 23.45 539 LYS A O 1
ATOM 4009 N N . ASP A 1 520 ? 99.835 66.957 10.238 1.00 22.46 540 ASP A N 1
ATOM 4010 C CA . ASP A 1 520 ? 99.375 65.853 9.416 1.00 24.60 540 ASP A CA 1
ATOM 4011 C C . ASP A 1 520 ? 98.976 64.682 10.319 1.00 26.09 540 ASP A C 1
ATOM 4012 O O . ASP A 1 520 ? 97.883 64.103 10.177 1.00 23.54 540 ASP A O 1
ATOM 4017 N N . LYS A 1 521 ? 99.822 64.349 11.284 1.00 23.27 541 LYS A N 1
ATOM 4018 C CA . LYS A 1 521 ? 99.571 63.140 12.078 1.00 23.48 541 LYS A CA 1
ATOM 4019 C C . LYS A 1 521 ? 98.405 63.400 13.049 1.00 20.75 541 LYS A C 1
ATOM 4020 O O . LYS A 1 521 ? 97.630 62.531 13.347 1.00 23.57 541 LYS A O 1
ATOM 4026 N N . GLU A 1 522 ? 98.244 64.654 13.459 1.00 22.39 542 GLU A N 1
ATOM 4027 C CA . GLU A 1 522 ? 97.180 65.040 14.375 1.00 23.09 542 GLU A CA 1
ATOM 4028 C C . GLU A 1 522 ? 95.836 64.999 13.644 1.00 20.41 542 GLU A C 1
ATOM 4029 O O . GLU A 1 522 ? 94.873 64.472 14.200 1.00 24.67 542 GLU A O 1
ATOM 4035 N N . VAL A 1 523 ? 95.785 65.493 12.406 1.00 20.30 543 VAL A N 1
ATOM 4036 C CA . VAL A 1 523 ? 94.540 65.454 11.615 1.00 21.27 543 VAL A CA 1
ATOM 4037 C C . VAL A 1 523 ? 94.109 63.982 11.453 1.00 22.99 543 VAL A C 1
ATOM 4038 O O . VAL A 1 523 ? 92.925 63.643 11.630 1.00 25.51 543 VAL A O 1
ATOM 4042 N N . ALA A 1 524 ? 95.074 63.096 11.151 1.00 21.25 544 ALA A N 1
ATOM 4043 C CA . ALA A 1 524 ? 94.750 61.684 10.965 1.00 21.47 544 ALA A CA 1
ATOM 4044 C C . ALA A 1 524 ? 94.185 61.100 12.242 1.00 22.59 544 ALA A C 1
ATOM 4045 O O . ALA A 1 524 ? 93.126 60.458 12.211 1.00 25.66 544 ALA A O 1
ATOM 4047 N N . PHE A 1 525 ? 94.845 61.350 13.365 1.00 22.13 545 PHE A N 1
ATOM 4048 C CA . PHE A 1 525 ? 94.395 60.826 14.632 1.00 25.01 545 PHE A CA 1
ATOM 4049 C C . PHE A 1 525 ? 92.958 61.229 14.972 1.00 23.46 545 PHE A C 1
ATOM 4050 O O . PHE A 1 525 ? 92.125 60.387 15.317 1.00 28.19 545 PHE A O 1
ATOM 4058 N N . TRP A 1 526 ? 92.714 62.535 14.938 1.00 25.04 546 TRP A N 1
ATOM 4059 C CA . TRP A 1 526 ? 91.435 63.081 15.310 1.00 24.17 546 TRP A CA 1
ATOM 4060 C C . TRP A 1 526 ? 90.353 62.708 14.330 1.00 24.05 546 TRP A C 1
ATOM 4061 O O . TRP A 1 526 ? 89.243 62.392 14.755 1.00 28.13 546 TRP A O 1
ATOM 4072 N N . THR A 1 527 ? 90.648 62.745 13.038 1.00 23.60 547 THR A N 1
ATOM 4073 C CA . THR A 1 527 ? 89.660 62.373 12.033 1.00 26.28 547 THR A CA 1
ATOM 4074 C C . THR A 1 527 ? 89.217 60.919 12.201 1.00 26.43 547 THR A C 1
ATOM 4075 O O . THR A 1 527 ? 88.023 60.606 12.202 1.00 31.67 547 THR A O 1
ATOM 4079 N N . ASN A 1 528 ? 90.185 60.033 12.359 1.00 26.52 548 ASN A N 1
ATOM 4080 C CA . ASN A 1 528 ? 89.870 58.637 12.622 1.00 24.57 548 ASN A CA 1
ATOM 4081 C C . ASN A 1 528 ? 89.081 58.424 13.920 1.00 26.83 548 ASN A C 1
ATOM 4082 O O . ASN A 1 528 ? 88.156 57.578 13.953 1.00 30.85 548 ASN A O 1
ATOM 4087 N N . LEU A 1 529 ? 89.459 59.134 14.984 1.00 24.80 549 LEU A N 1
ATOM 4088 C CA . LEU A 1 529 ? 88.815 59.009 16.274 1.00 29.05 549 LEU A CA 1
ATOM 4089 C C . LEU A 1 529 ? 87.354 59.452 16.178 1.00 30.09 549 LEU A C 1
ATOM 4090 O O . LEU A 1 529 ? 86.455 58.736 16.616 1.00 32.40 549 LEU A O 1
ATOM 4095 N N . PHE A 1 530 ? 87.123 60.606 15.571 1.00 27.95 550 PHE A N 1
ATOM 4096 C CA . PHE A 1 530 ? 85.759 61.165 15.487 1.00 28.26 550 PHE A CA 1
ATOM 4097 C C . PHE A 1 530 ? 84.845 60.343 14.575 1.00 30.31 550 PHE A C 1
ATOM 4098 O O . PHE A 1 530 ? 83.617 60.451 14.672 1.00 43.23 550 PHE A O 1
ATOM 4106 N N . ALA A 1 531 ? 85.436 59.532 13.692 1.00 37.63 551 ALA A N 1
ATOM 4107 C CA . ALA A 1 531 ? 84.674 58.609 12.857 1.00 41.99 551 ALA A CA 1
ATOM 4108 C C . ALA A 1 531 ? 84.526 57.174 13.434 1.00 38.59 551 ALA A C 1
ATOM 4109 O O . ALA A 1 531 ? 84.056 56.298 12.732 1.00 53.76 551 ALA A O 1
ATOM 4111 N N . LYS A 1 532 ? 84.924 56.939 14.686 1.00 38.33 552 LYS A N 1
ATOM 4112 C CA . LYS A 1 532 ? 84.779 55.587 15.293 1.00 41.83 552 LYS A CA 1
ATOM 4113 C C . LYS A 1 532 ? 83.345 55.017 15.184 1.00 49.94 552 LYS A C 1
ATOM 4114 O O . LYS A 1 532 ? 82.373 55.714 15.462 1.00 60.45 552 LYS A O 1
#

Nearest PDB structures (foldseek):
  5a7g-assembly1_A  TM=1.002E+00  e=0.000E+00  Homo sapiens
  5a7h-assembly1_A  TM=1.001E+00  e=0.000E+00  Homo sapiens
  5a7f-assembly1_A  TM=9.990E-01  e=0.000E+00  Homo sapiens
  8eor-assembly1_A  TM=9.981E-01  e=0.000E+00  Homo sapiens
  5fv4-assembly6_F  TM=9.910E-01  e=8.319E-100  Sus scrofa

Radius of gyration: 22.19 Å; Cα contacts (8 Å, |Δi|>4): 1204; chains: 1; bounding box: 60×66×47 Å

InterPro domains:
  IPR002018 Carboxylesterase, type B [PF00135] (23-547)
  IPR019819 Carboxylesterase type B, conserved site [PS00941] (114-124)
  IPR019826 Carboxylesterase type B, active site [PS00122] (208-223)
  IPR029058 Alpha/Beta hydrolase fold [G3DSA:3.40.50.1820] (22-553)
  IPR029058 Alpha/Beta hydrolase fold [SSF53474] (23-551)
  IPR050309 Type-B Carboxylesterase/Lipase [PTHR11559] (13-554)

GO terms:
  GO:0005515 protein binding (F, IPI)
  GO:0106435 carboxylesterase activity (F, IDA)
  GO:0042632 cholesterol homeostasis (P, IMP)
  GO:0043691 reverse cholesterol transport (P, IMP)
  GO:0010875 positive regulation of cholesterol efflux (P, IMP)
  GO:0010887 negative regulation of cholesterol storage (P, IMP)
  GO:0071397 cellular response to cholesterol (P, IMP)
  GO:0071404 cellular response to low-density lipoprotein particle stimulus (P, IMP)
  GO:0004771 sterol ester esterase activity (F, IDA)
  GO:0005737 cytoplasm (C, IDA)
  GO:0005811 lipid droplet (C, IDA)
  GO:0008203 cholesterol metabolic process (P, IDA)
  GO:0005788 endoplasmic reticulum lumen (C, EXP)
  GO:0106435 carboxylesterase activity (F, EXP)
  GO:0047374 methylumbelliferyl-acetate deacetylase activity (F, EXP)
  GO:0120188 regulation of bile acid secretion (P, IMP)
  GO:0090205 positive regulation of cholesterol metabolic process (P, IMP)
  GO:0070857 regulation of bile acid biosynthetic process (P, IMP)
  GO:0009636 response to toxic substance (P, TAS)
  GO:0005788 endoplasmic reticulum lumen (C, TAS)

Solvent-accessible surface area: 21010 Å² total; per-residue (Å²): 151,87,74,14,81,10,88,14,99,45,15,87,0,48,1,74,78,50,79,16,169,71,63,112,75,32,1,0,7,0,2,13,0,13,10,2,67,49,7,80,31,110,32,9,2,28,74,28,77,99,9,112,104,43,82,181,71,64,101,0,43,79,47,8,25,11,4,4,2,39,62,177,28,2,81,69,14,10,86,29,6,3,2,25,117,133,34,55,102,37,150,51,26,21,42,1,3,34,0,0,0,0,0,14,4,34,56,128,146,203,40,153,26,18,0,0,0,0,0,1,1,10,25,0,10,5,9,3,1,1,7,4,16,0,11,0,0,0,7,40,10,75,0,0,0,0,0,0,2,0,6,1,2,0,11,0,2,0,8,3,54,46,117,79,0,92,1,0,12,0,0,21,0,0,5,21,0,0,109,14,0,49,100,5,0,49,52,0,4,0,35,23,47,13,0,0,0,0,0,0,11,2,0,0,0,0,0,3,0,0,3,17,0,71,46,1,130,109,10,8,52,41,0,0,0,0,0,1,0,2,19,3,38,26,16,14,74,97,66,99,16,72,81,37,1,54,96,0,0,111,40,12,62,7,146,44,102,68,7,44,53,0,1,114,31,0,59,115,43,69,37,123,71,0,31,95,4,8,82,123,28,139,14,68,38,18,101,145,135,67,51,18,151,167,80,12,5,0,10,56,16,43,99,0,0,100,85,28,2,72,87,20,12,81,70,134,124,17,32,70,22,20,1,0,0,0,3,2,85,54,2,0,15,37,12,23,20,69,57,23,95,15,80,41,112,138,33,90,4,73,42,178,65,0,60,59,11,0,35,104,0,54,32,9,4,43,0,35,112,127,15,1,61,83,0,0,99,124,29,0,26,88,28,138,64,45,77,114,18,44,70,53,0,27,59,0,0,10,6,14,10,8,2,9,8,0,0,45,9,0,47,42,5,32,58,26,67,6,52,1,8,0,0,8,2,70,26,52,3,67,32,18,28,124,143,10,65,166,117,13,58,0,2,12,1,6,0,2,11,6,0,1,0,0,16,49,31,39,131,71,22,56,109,88,7,45,157,9,0,95,27,1,0,78,0,2,0,14,0,0,80,98,5,59,0,41,33,180,86,27,44,129,1,27,78,1,62,135,146,13,4,15,0,54,2,7,65,113,23,72,51,28,113,122,6,40,54,157,26,9,50,38,0,68,106,6,97,84,173

CATH classification: 3.40.50.1820

Sequence (529 aa):
SSPPVVDTVHGKVLGKFVSLEGFAQPVAIFLGIPFAKKPPLGPLRFTPPQQPAEPWSFVKNATSYPPMCTQDPKAGQLLSELFTNRKENIPLKLSEDCLYLNIYTPADLTKKNRLPVMVWIHGGGLMVGAASTYDGLALAAHENVVVVTIQYRLGIWGFFSTGDEHSRGNWGHLDQVAALRWVQDNIASFGGNPGSVTIFGEAAGGESVSVLVLSPLAKNLFHRAISESGVALTSVLVKKGDVKPLAEQIAITAGCKTTTSAVMVHCLRQKTEEELLETTLKMKFLSLDLQGDPRELLGTVIDGMLLLKTPEELQAERNFHTVPYMVGINKQEFGWLIPMLMSYPLSEGQLDQKTAMSLLWKSYPLVCIAKELIPEATEKYLGGTDDTVKKKDLFLDLIADVMFGVPSVIVARNHRDAGAPTYMYEFQYRPSFSSDMKPKTVIGDHGDELFSVFGAPFLKEGASEEEIRLSKMVMKFWANFARNGNPNGEGLPHWPEYNQKEGYLQIGANTQAAQKLKDKEVAFWTNLFAK

B-factor: mean 32.31, std 16.68, range [12.43, 139.32]

Secondary structure (DSSP, 8-state):
-PPPEEEETTEEEE-EEE--TT-SSPEEEEEEEE-S----GGGTTSPPPPPPP-SSEEE-BSPPPEES--HHHHHHHHHHH--SSS-----EES---EEEEEE-S-TTS---EEEEEEE--STTTS--GGGS--HHHHHHHT-EEEEE----HHHHH---SSTTS---HHHHHHHHHHHHHHHHGGGGTEEEEEEEEEEETHHHHHHHHHHT-GGGTTS-SEEEEES--TT-GGGEE-S--HHHHHHHHHHHT---S-HHHHHHHHHHS-HHHHHHHHHHHTTTS--SSS-TT----EE--SSS-SS-HHHHHHHT-S----EEEEEETBTTSSHHHHHTT-S--SS---HHHHHHHHHHTHHHH---GGGHHHHHHHHHTT---HHHHHHHHHHHHHIIIIIHHHHHHHHHHHHTT--EEEEEEE---TTS-TTS-TT--SBTTTTHHHHTTGGGTSS---HHHHHHHHHHHHHHHHHHHHSS---TTS------STT-EEEEEESS-EEEE-TTHHHHHHHHHHHT-

Organism: Homo sapiens (NCBI:txid9606)